Protein AF-A0A4P5VXH9-F1 (afdb_monomer)

Nearest PDB structures (foldseek):
  2iuc-assembly1_B  TM=8.860E-01  e=1.889E-32  Antarctic bacterium TAB5
  2w5v-assembly1_B  TM=8.798E-01  e=2.580E-32  Antarctic bacterium TAB5
  3a52-assembly1_B  TM=9.157E-01  e=1.791E-30  Shewanella sp. AP1
  2w5x-assembly1_B  TM=8.871E-01  e=1.479E-31  Antarctic bacterium TAB5
  2iuc-assembly1_A  TM=8.972E-01  e=1.163E-29  Antarctic bacterium TAB5

Radius of gyration: 30.47 Å; Cα contacts (8 Å, |Δi|>4): 1539; chains: 1; bounding box: 116×84×72 Å

Secondary structure (DSSP, 8-state):
---------------------------------PPPP---------------------------------------PPPEEEEEE-TT--HHHHHHHHHHHHSSSS-SSGGGSSEEEEEE--BTTBS--HHHHHHHHHHS----TT-BSB-TTS-B---HHHHHHHTT-EEEEEEEEETTSHHHHHTT--BS-TT-HHHHHHHHHHT--SEEEEE-HHHHTTTHHHH--EEE-SHHHHHH---SSS-EEEE-SSSSPPPTTS-PPTTPPPHHHHHHHHHHHHTT-TT-EEEEEE-THHHHHHTTT-HHHHHHHHHHHHHHHHHHHHHHTTS-EEEEEE-S-EES-EEEEE---TTSPPEEEE--SSEE-PPEEEEEESGGGGGGTT-EEETHHHHHHHHHHHTT-SSPPPP-PPP--SS-GGGG-S-SEE--S---S-SSS-EEEEEEEEE-SSEEEEEEEEE--TTTEEEEEEEESSTTS--SS-S------SSSHHHHHHHT--B----TT---SEEEEEETT----TT---TTSS----S------TTS-BTTEEE-TTT--EEES--HHHHTTTTTTS-EEEEEEEHHHH-TTSSPPTTEEEEEEEEEEETTS-EE-TTSPSPPPTTTS--TT-B----EEEEEE-TTS-BSS--EEE-

Structure (mmCIF, N/CA/C/O backbone):
data_AF-A0A4P5VXH9-F1
#
_entry.id   AF-A0A4P5VXH9-F1
#
loop_
_atom_site.group_PDB
_atom_site.id
_atom_site.type_symbol
_atom_site.label_atom_id
_atom_site.label_alt_id
_atom_site.label_comp_id
_atom_site.label_asym_id
_atom_site.label_entity_id
_atom_site.label_seq_id
_atom_site.pdbx_PDB_ins_code
_atom_site.Cartn_x
_atom_site.Cartn_y
_atom_site.Cartn_z
_atom_site.occupancy
_atom_site.B_iso_or_equiv
_atom_site.auth_seq_id
_atom_site.auth_comp_id
_atom_site.auth_asym_id
_atom_site.auth_atom_id
_atom_site.pdbx_PDB_model_num
ATOM 1 N N . MET A 1 1 ? 53.556 32.854 -6.401 1.00 31.25 1 MET A N 1
ATOM 2 C CA . MET A 1 1 ? 54.899 32.645 -5.815 1.00 31.25 1 MET A CA 1
ATOM 3 C C . MET A 1 1 ? 55.261 31.174 -5.984 1.00 31.25 1 MET A C 1
ATOM 5 O O . MET A 1 1 ? 54.391 30.339 -5.808 1.00 31.25 1 MET A O 1
ATOM 9 N N . ARG A 1 2 ? 56.508 30.899 -6.392 1.00 28.38 2 ARG A N 1
ATOM 10 C CA . ARG A 1 2 ? 57.222 29.595 -6.383 1.00 28.38 2 ARG A CA 1
ATOM 11 C C . ARG A 1 2 ? 57.157 28.950 -4.977 1.00 28.38 2 ARG A C 1
ATOM 13 O O . ARG A 1 2 ? 57.027 29.717 -4.035 1.00 28.38 2 ARG A O 1
ATOM 20 N N . ALA A 1 3 ? 57.356 27.666 -4.677 1.00 29.11 3 ALA A N 1
ATOM 21 C CA . ALA A 1 3 ? 57.585 26.389 -5.356 1.00 29.11 3 ALA A CA 1
ATOM 22 C C . ALA A 1 3 ? 57.578 25.293 -4.249 1.00 29.11 3 ALA A C 1
ATOM 24 O O . ALA A 1 3 ? 57.855 25.605 -3.094 1.00 29.11 3 ALA A O 1
ATOM 25 N N . SER A 1 4 ? 57.278 24.054 -4.647 1.00 32.28 4 SER A N 1
ATOM 26 C CA . SER A 1 4 ? 57.704 22.725 -4.149 1.00 32.28 4 SER A CA 1
ATOM 27 C C . SER A 1 4 ? 58.188 22.500 -2.700 1.00 32.28 4 SER A C 1
ATOM 29 O O . SER A 1 4 ? 59.181 23.090 -2.281 1.00 32.28 4 SER A O 1
ATOM 31 N N . LEU A 1 5 ? 57.675 21.435 -2.056 1.00 25.02 5 LEU A N 1
ATOM 32 C CA . LEU A 1 5 ? 58.518 20.459 -1.343 1.00 25.02 5 LEU A CA 1
ATOM 33 C C . LEU A 1 5 ? 57.871 19.058 -1.288 1.00 25.02 5 LEU A C 1
ATOM 35 O O . LEU A 1 5 ? 56.709 18.906 -0.932 1.00 25.02 5 LEU A O 1
ATOM 39 N N . LEU A 1 6 ? 58.680 18.061 -1.642 1.00 27.09 6 LEU A N 1
ATOM 40 C CA . LEU A 1 6 ? 58.461 16.613 -1.647 1.00 27.09 6 LEU A CA 1
ATOM 41 C C . LEU A 1 6 ? 59.383 16.009 -0.576 1.00 27.09 6 LEU A C 1
ATOM 43 O O . LEU A 1 6 ? 60.556 16.370 -0.613 1.00 27.09 6 LEU A O 1
ATOM 47 N N . VAL A 1 7 ? 58.932 15.078 0.279 1.00 23.77 7 VAL A N 1
ATOM 48 C CA . VAL A 1 7 ? 59.776 13.997 0.850 1.00 23.77 7 VAL A CA 1
ATOM 49 C C . VAL A 1 7 ? 58.909 12.779 1.215 1.00 23.77 7 VAL A C 1
ATOM 51 O O . VAL A 1 7 ? 57.902 12.905 1.903 1.00 23.77 7 VAL A O 1
ATOM 54 N N . LEU A 1 8 ? 59.372 11.610 0.767 1.00 27.36 8 LEU A N 1
ATOM 55 C CA . LEU A 1 8 ? 58.943 10.238 1.063 1.00 27.36 8 LEU A CA 1
ATOM 56 C C . LEU A 1 8 ? 60.069 9.532 1.861 1.00 27.36 8 LEU A C 1
ATOM 58 O O . LEU A 1 8 ? 61.205 9.993 1.748 1.00 27.36 8 LEU A O 1
ATOM 62 N N . VAL A 1 9 ? 59.764 8.427 2.578 1.00 27.95 9 VAL A N 1
ATOM 63 C CA . VAL A 1 9 ? 60.622 7.286 3.065 1.00 27.95 9 VAL A CA 1
ATOM 64 C C . VAL A 1 9 ? 60.181 6.860 4.488 1.00 27.95 9 VAL A C 1
ATOM 66 O O . VAL A 1 9 ? 59.935 7.740 5.302 1.00 27.95 9 VAL A O 1
ATOM 69 N N . ALA A 1 10 ? 60.201 5.608 4.977 1.00 27.72 10 ALA A N 1
ATOM 70 C CA . ALA A 1 10 ? 59.948 4.223 4.529 1.00 27.72 10 ALA A CA 1
ATOM 71 C C . ALA A 1 10 ? 60.143 3.300 5.777 1.00 27.72 10 ALA A C 1
ATOM 73 O O . ALA A 1 10 ? 61.037 3.568 6.572 1.00 27.72 10 ALA A O 1
ATOM 74 N N . LEU A 1 11 ? 59.333 2.232 5.895 1.00 30.78 11 LEU A N 1
ATOM 75 C CA . LEU A 1 11 ? 59.548 0.867 6.461 1.00 30.78 11 LEU A CA 1
ATOM 76 C C . LEU A 1 11 ? 60.361 0.570 7.758 1.00 30.78 11 LEU A C 1
ATOM 78 O O . LEU A 1 11 ? 61.512 0.966 7.913 1.00 30.78 11 LEU A O 1
ATOM 82 N N . GLY A 1 12 ? 59.815 -0.352 8.577 1.00 24.62 12 GLY A N 1
ATOM 83 C CA . GLY A 1 12 ? 60.525 -1.159 9.594 1.00 24.62 12 GLY A CA 1
ATOM 84 C C . GLY A 1 12 ? 59.649 -2.278 10.213 1.00 24.62 12 GLY A C 1
ATOM 85 O O . GLY A 1 12 ? 58.492 -2.033 10.525 1.00 24.62 12 GLY A O 1
ATOM 86 N N . CYS A 1 13 ? 60.192 -3.496 10.356 1.00 27.58 13 CYS A N 1
ATOM 87 C CA . CYS A 1 13 ? 59.508 -4.806 10.427 1.00 27.58 13 CYS A CA 1
ATOM 88 C C . CYS A 1 13 ? 59.119 -5.383 11.820 1.00 27.58 13 CYS A C 1
ATOM 90 O O . CYS A 1 13 ? 59.760 -5.084 12.821 1.00 27.58 13 CYS A O 1
ATOM 92 N N . SER A 1 14 ? 58.176 -6.350 11.773 1.00 31.16 14 SER A N 1
ATOM 93 C CA . SER A 1 14 ? 58.086 -7.684 12.441 1.00 31.16 14 SER A CA 1
ATOM 94 C C . SER A 1 14 ? 58.191 -7.870 13.968 1.00 31.16 14 SER A C 1
ATOM 96 O O . SER A 1 14 ? 59.230 -7.559 14.533 1.00 31.16 14 SER A O 1
ATOM 98 N N . THR A 1 15 ? 57.233 -8.621 14.550 1.00 30.05 15 THR A N 1
ATOM 99 C CA . THR A 1 15 ? 57.468 -9.881 15.315 1.00 30.05 15 THR A CA 1
ATOM 100 C C . THR A 1 15 ? 56.184 -10.720 15.475 1.00 30.05 15 THR A C 1
ATOM 102 O O . THR A 1 15 ? 55.102 -10.176 15.667 1.00 30.05 15 THR A O 1
ATOM 105 N N . GLU A 1 16 ? 56.355 -12.045 15.411 1.00 31.19 16 GLU A N 1
ATOM 106 C CA . GLU A 1 16 ? 55.390 -13.153 15.559 1.00 31.19 16 GLU A CA 1
ATOM 107 C C . GLU A 1 16 ? 54.702 -13.242 16.937 1.00 31.19 16 GLU A C 1
ATOM 109 O O . GLU A 1 16 ? 55.371 -12.997 17.938 1.00 31.19 16 GLU A O 1
ATOM 114 N N . VAL A 1 17 ? 53.469 -13.787 17.011 1.00 28.31 17 VAL A N 1
ATOM 115 C CA . VAL A 1 17 ? 52.989 -14.585 18.170 1.00 28.31 17 VAL A CA 1
ATOM 116 C C . VAL A 1 17 ? 51.984 -15.692 17.760 1.00 28.31 17 VAL A C 1
ATOM 118 O O . VAL A 1 17 ? 50.833 -15.427 17.445 1.00 28.31 17 VAL A O 1
ATOM 121 N N . ARG A 1 18 ? 52.476 -16.939 17.829 1.00 26.78 18 ARG A N 1
ATOM 122 C CA . ARG A 1 18 ? 51.899 -18.226 18.307 1.00 26.78 18 ARG A CA 1
ATOM 123 C C . ARG A 1 18 ? 50.426 -18.626 18.083 1.00 26.78 18 ARG A C 1
ATOM 125 O O . ARG A 1 18 ? 49.517 -18.173 18.766 1.00 26.78 18 ARG A O 1
ATOM 132 N N . VAL A 1 19 ? 50.308 -19.741 17.358 1.00 36.81 19 VAL A N 1
ATOM 133 C CA . VAL A 1 19 ? 49.314 -20.822 17.511 1.00 36.81 19 VAL A CA 1
ATOM 134 C C . VAL A 1 19 ? 49.540 -21.605 18.819 1.00 36.81 19 VAL A C 1
ATOM 136 O O . VAL A 1 19 ? 50.696 -21.875 19.166 1.00 36.81 19 VAL A O 1
ATOM 139 N N . PRO A 1 20 ? 48.473 -22.090 19.479 1.00 30.69 20 PRO A N 1
ATOM 140 C CA . PRO A 1 20 ? 48.550 -23.320 20.260 1.00 30.69 20 PRO A CA 1
ATOM 141 C C . PRO A 1 20 ? 47.505 -24.369 19.831 1.00 30.69 20 PRO A C 1
ATOM 143 O O . PRO A 1 20 ? 46.310 -24.181 19.999 1.00 30.69 20 PRO A O 1
ATOM 146 N N . GLY A 1 21 ? 48.010 -25.512 19.356 1.00 27.36 21 GLY A N 1
ATOM 147 C CA . GLY A 1 21 ? 47.938 -26.758 20.129 1.00 27.36 21 GLY A CA 1
ATOM 148 C C . GLY A 1 21 ? 46.639 -27.566 20.117 1.00 27.36 21 GLY A C 1
ATOM 149 O O . GLY A 1 21 ? 45.751 -27.346 20.927 1.00 27.36 21 GLY A O 1
ATOM 150 N N . VAL A 1 22 ? 46.655 -28.607 19.285 1.00 31.39 22 VAL A N 1
ATOM 151 C CA . VAL A 1 22 ? 45.778 -29.787 19.269 1.00 31.39 22 VAL A CA 1
ATOM 152 C C . VAL A 1 22 ? 46.022 -30.704 20.484 1.00 31.39 22 VAL A C 1
ATOM 154 O O . VAL A 1 22 ? 47.169 -30.897 20.892 1.00 31.39 22 VAL A O 1
ATOM 157 N N . GLY A 1 23 ? 44.951 -31.339 20.972 1.00 26.02 23 GLY A N 1
ATOM 158 C CA . GLY A 1 23 ? 44.921 -32.482 21.904 1.00 26.02 23 GLY A CA 1
ATOM 159 C C . GLY A 1 23 ? 43.796 -32.286 22.930 1.00 26.02 23 GLY A C 1
ATOM 160 O O . GLY A 1 23 ? 43.750 -31.240 23.557 1.00 26.02 23 GLY A O 1
ATOM 161 N N . SER A 1 24 ? 42.841 -33.180 23.171 1.00 30.52 24 SER A N 1
ATOM 162 C CA . SER A 1 24 ? 42.755 -34.629 22.974 1.00 30.52 24 SER A CA 1
ATOM 163 C C . SER A 1 24 ? 41.303 -35.069 23.234 1.00 30.52 24 SER A C 1
ATOM 165 O O . SER A 1 24 ? 40.725 -34.643 24.232 1.00 30.52 24 SER A O 1
ATOM 167 N N . ASP A 1 25 ? 40.764 -35.948 22.392 1.00 34.53 25 ASP A N 1
ATOM 168 C CA . ASP A 1 25 ? 39.605 -36.813 22.685 1.00 34.53 25 ASP A CA 1
ATOM 169 C C . ASP A 1 25 ? 40.002 -37.830 23.785 1.00 34.53 25 ASP A C 1
ATOM 171 O O . ASP A 1 25 ? 41.174 -38.240 23.803 1.00 34.53 25 ASP A O 1
ATOM 175 N N . PRO A 1 26 ? 39.136 -38.185 24.761 1.00 36.66 26 PRO A N 1
ATOM 176 C CA . PRO A 1 26 ? 38.136 -39.244 24.536 1.00 36.66 26 PRO A CA 1
ATOM 177 C C . PRO A 1 26 ? 36.823 -39.058 25.333 1.00 36.66 26 PRO A C 1
ATOM 179 O O . PRO A 1 26 ? 36.890 -38.896 26.546 1.00 36.66 26 PRO A O 1
ATOM 182 N N . TYR A 1 27 ? 35.641 -39.210 24.726 1.00 29.62 27 TYR A N 1
ATOM 183 C CA . TYR A 1 27 ? 34.555 -40.020 25.322 1.00 29.62 27 TYR A CA 1
ATOM 184 C C . TYR A 1 27 ? 33.476 -40.408 24.300 1.00 29.62 27 TYR A C 1
ATOM 186 O O . TYR A 1 27 ? 32.664 -39.610 23.845 1.00 29.62 27 TYR A O 1
ATOM 194 N N . ASP A 1 28 ? 33.505 -41.705 24.024 1.00 32.09 28 ASP A N 1
ATOM 195 C CA . ASP A 1 28 ? 32.523 -42.577 23.397 1.00 32.09 28 ASP A CA 1
ATOM 196 C C . ASP A 1 28 ? 31.243 -42.724 24.249 1.00 32.09 28 ASP A C 1
ATOM 198 O O . ASP A 1 28 ? 31.311 -43.000 25.450 1.00 32.09 28 ASP A O 1
ATOM 202 N N . SER A 1 29 ? 30.085 -42.503 23.620 1.00 33.06 29 SER A N 1
ATOM 203 C CA . SER A 1 29 ? 28.822 -43.270 23.717 1.00 33.06 29 SER A CA 1
ATOM 204 C C . SER A 1 29 ? 27.736 -42.435 23.010 1.00 33.06 29 SER A C 1
ATOM 206 O O . SER A 1 29 ? 27.478 -41.305 23.395 1.00 33.06 29 SER A O 1
ATOM 208 N N . GLY A 1 30 ? 27.100 -42.824 21.907 1.00 27.81 30 GLY A N 1
ATOM 209 C CA . GLY A 1 30 ? 26.729 -44.157 21.463 1.00 27.81 30 GLY A CA 1
ATOM 210 C C . GLY A 1 30 ? 25.276 -44.421 21.851 1.00 27.81 30 GLY A C 1
ATOM 211 O O . GLY A 1 30 ? 25.058 -45.078 22.857 1.00 27.81 30 GLY A O 1
ATOM 212 N N . THR A 1 31 ? 24.314 -43.928 21.061 1.00 30.67 31 THR A N 1
ATOM 213 C CA . THR A 1 31 ? 23.042 -44.623 20.782 1.00 30.67 31 THR A CA 1
ATOM 214 C C . THR A 1 31 ? 22.366 -44.036 19.546 1.00 30.67 31 THR A C 1
ATOM 216 O O . THR A 1 31 ? 22.068 -42.847 19.478 1.00 30.67 31 THR A O 1
ATOM 219 N N . GLU A 1 32 ? 22.150 -44.932 18.591 1.00 31.59 32 GLU A N 1
ATOM 220 C CA . GLU A 1 32 ? 21.429 -44.801 17.332 1.00 31.59 32 GLU A CA 1
ATOM 221 C C . GLU A 1 32 ? 19.923 -44.583 17.566 1.00 31.59 32 GLU A C 1
ATOM 223 O O . GLU A 1 32 ? 19.335 -45.202 18.454 1.00 31.59 32 GLU A O 1
ATOM 228 N N . TRP A 1 33 ? 19.279 -43.775 16.720 1.00 28.06 33 TRP A N 1
ATOM 229 C CA . TRP A 1 33 ? 17.830 -43.830 16.521 1.00 28.06 33 TRP A CA 1
ATOM 230 C C . TRP A 1 33 ? 17.521 -43.766 15.022 1.00 28.06 33 TRP A C 1
ATOM 232 O O . TRP A 1 33 ? 17.810 -42.776 14.354 1.00 28.06 33 TRP A O 1
ATOM 242 N N . SER A 1 34 ? 16.968 -44.859 14.498 1.00 33.31 34 SER A N 1
ATOM 243 C CA . SER A 1 34 ? 16.455 -44.999 13.130 1.00 33.31 34 SER A CA 1
ATOM 244 C C . SER A 1 34 ? 14.981 -44.563 13.054 1.00 33.31 34 SER A C 1
ATOM 246 O O . SER A 1 34 ? 14.260 -44.738 14.038 1.00 33.31 34 SER A O 1
ATOM 248 N N . PRO A 1 35 ? 14.488 -44.055 11.909 1.00 38.81 35 PRO A N 1
ATOM 249 C CA . PRO A 1 35 ? 13.068 -43.765 11.723 1.00 38.81 35 PRO A CA 1
ATOM 250 C C . PRO A 1 35 ? 12.294 -45.044 11.345 1.00 38.81 35 PRO A C 1
ATOM 252 O O . PRO A 1 35 ? 12.876 -45.938 10.722 1.00 38.81 35 PRO A O 1
ATOM 255 N N . PRO A 1 36 ? 10.994 -45.165 11.671 1.00 38.72 36 PRO A N 1
ATOM 256 C CA . PRO A 1 36 ? 10.173 -46.226 11.116 1.00 38.72 36 PRO A CA 1
ATOM 257 C C . PRO A 1 36 ? 9.536 -45.785 9.792 1.00 38.72 36 PRO A C 1
ATOM 259 O O . PRO A 1 36 ? 8.791 -44.811 9.734 1.00 38.72 36 PRO A O 1
ATOM 262 N N . GLU A 1 37 ? 9.802 -46.562 8.745 1.00 34.88 37 GLU A N 1
ATOM 263 C CA . GLU A 1 37 ? 8.871 -46.768 7.635 1.00 34.88 37 GLU A CA 1
ATOM 264 C C . GLU A 1 37 ? 7.828 -47.848 7.992 1.00 34.88 37 GLU A C 1
ATOM 266 O O . GLU A 1 37 ? 7.974 -48.584 8.972 1.00 34.88 37 GLU A O 1
ATOM 271 N N . THR A 1 38 ? 6.852 -47.996 7.088 1.00 35.12 38 THR A N 1
ATOM 272 C CA . THR A 1 38 ? 5.717 -48.939 6.993 1.00 35.12 38 THR A CA 1
ATOM 273 C C . THR A 1 38 ? 4.394 -48.361 7.512 1.00 35.12 38 THR A C 1
ATOM 275 O O . THR A 1 38 ? 4.323 -47.837 8.612 1.00 35.12 38 THR A O 1
ATOM 278 N N . GLY A 1 39 ? 3.286 -48.415 6.776 1.00 29.97 39 GLY A N 1
ATOM 279 C CA . GLY A 1 39 ? 3.038 -49.040 5.484 1.00 29.97 39 GLY A CA 1
ATOM 280 C C . GLY A 1 39 ? 1.571 -48.867 5.083 1.00 29.97 39 GLY A C 1
ATOM 281 O O . GLY A 1 39 ? 0.681 -48.798 5.927 1.00 29.97 39 GLY A O 1
ATOM 282 N N . ASP A 1 40 ? 1.386 -48.793 3.773 1.00 34.34 40 ASP A N 1
ATOM 283 C CA . ASP A 1 40 ? 0.158 -48.920 2.993 1.00 34.34 40 ASP A CA 1
ATOM 284 C C . ASP A 1 40 ? -0.635 -50.208 3.306 1.00 34.34 40 ASP A C 1
ATOM 286 O O . ASP A 1 40 ? -0.048 -51.290 3.354 1.00 34.34 40 ASP A O 1
ATOM 290 N N . THR A 1 41 ? -1.962 -50.084 3.445 1.00 35.50 41 THR A N 1
ATOM 291 C CA . THR A 1 41 ? -2.944 -51.037 2.892 1.00 35.50 41 THR A CA 1
ATOM 292 C C . THR A 1 41 ? -4.265 -50.312 2.610 1.00 35.50 41 THR A C 1
ATOM 294 O O . THR A 1 41 ? -4.937 -49.870 3.545 1.00 35.50 41 THR A O 1
ATOM 297 N N . GLY A 1 42 ? -4.645 -50.223 1.334 1.00 30.81 42 GLY A N 1
ATOM 298 C CA . GLY A 1 42 ? -5.953 -49.743 0.878 1.00 30.81 42 GLY A CA 1
ATOM 299 C C . GLY A 1 42 ? -7.144 -50.667 1.175 1.00 30.81 42 GLY A C 1
ATOM 300 O O . GLY A 1 42 ? -6.979 -51.770 1.690 1.00 30.81 42 GLY A O 1
ATOM 301 N N . ASP A 1 43 ? -8.356 -50.197 0.863 1.00 32.03 43 ASP A N 1
ATOM 302 C CA . ASP A 1 43 ? -9.220 -50.713 -0.221 1.00 32.03 43 ASP A CA 1
ATOM 303 C C . ASP A 1 43 ? -10.666 -50.165 -0.107 1.00 32.03 43 ASP A C 1
ATOM 305 O O . ASP A 1 43 ? -11.243 -50.100 0.975 1.00 32.03 43 ASP A O 1
ATOM 309 N N . SER A 1 44 ? -11.207 -49.800 -1.274 1.00 32.34 44 SER A N 1
ATOM 310 C CA . SER A 1 44 ? -12.603 -49.784 -1.754 1.00 32.34 44 SER A CA 1
ATOM 311 C C . SER A 1 44 ? -13.805 -49.527 -0.818 1.00 32.34 44 SER A C 1
ATOM 313 O O . SER A 1 44 ? -14.063 -50.292 0.109 1.00 32.34 44 SER A O 1
ATOM 315 N N . ALA A 1 45 ? -14.705 -48.625 -1.237 1.00 31.94 45 ALA A N 1
ATOM 316 C CA . ALA A 1 45 ? -15.931 -48.967 -1.994 1.00 31.94 45 ALA A CA 1
ATOM 317 C C . ALA A 1 45 ? -17.069 -47.953 -1.747 1.00 31.94 45 ALA A C 1
ATOM 319 O O . ALA A 1 45 ? -17.521 -47.778 -0.618 1.00 31.94 45 ALA A O 1
ATOM 320 N N . GLU A 1 46 ? -17.597 -47.369 -2.827 1.00 38.53 46 GLU A N 1
ATOM 321 C CA . GLU A 1 46 ? -18.970 -46.844 -2.859 1.00 38.53 46 GLU A CA 1
ATOM 322 C C . GLU A 1 46 ? -20.007 -47.990 -2.847 1.00 38.53 46 GLU A C 1
ATOM 324 O O . GLU A 1 46 ? -19.654 -49.156 -3.069 1.00 38.53 46 GLU A O 1
ATOM 329 N N . PRO A 1 47 ? -21.304 -47.681 -2.658 1.00 48.69 47 PRO A N 1
ATOM 330 C CA . PRO A 1 47 ? -22.137 -47.490 -3.851 1.00 48.69 47 PRO A CA 1
ATOM 331 C C . PRO A 1 47 ? -23.210 -46.388 -3.752 1.00 48.69 47 PRO A C 1
ATOM 333 O O . PRO A 1 47 ? -23.678 -46.011 -2.679 1.00 48.69 47 PRO A O 1
ATOM 336 N N . ALA A 1 48 ? -23.616 -45.957 -4.946 1.00 33.91 48 ALA A N 1
ATOM 337 C CA . ALA A 1 48 ? -24.768 -45.133 -5.291 1.00 33.91 48 ALA A CA 1
ATOM 338 C C . ALA A 1 48 ? -26.134 -45.861 -5.165 1.00 33.91 48 ALA A C 1
ATOM 340 O O . ALA A 1 48 ? -26.194 -47.021 -4.753 1.00 33.91 48 ALA A O 1
ATOM 341 N N . ASP A 1 49 ? -27.171 -45.167 -5.671 1.00 34.25 49 ASP A N 1
ATOM 342 C CA . ASP A 1 49 ? -28.563 -45.565 -5.996 1.00 34.25 49 ASP A CA 1
ATOM 343 C C . ASP A 1 49 ? -29.600 -45.239 -4.890 1.00 34.25 49 ASP A C 1
ATOM 345 O O . ASP A 1 49 ? -29.368 -45.502 -3.718 1.00 34.25 49 ASP A O 1
ATOM 349 N N . THR A 1 50 ? -30.768 -44.619 -5.116 1.00 32.53 50 THR A N 1
ATOM 350 C CA . THR A 1 50 ? -31.640 -44.447 -6.297 1.00 32.53 50 THR A CA 1
ATOM 351 C C . THR A 1 50 ? -32.581 -43.241 -6.107 1.00 32.53 50 THR A C 1
ATOM 353 O O . THR A 1 50 ? -32.974 -42.920 -4.986 1.00 32.53 50 THR A O 1
ATOM 356 N N . ALA A 1 51 ? -33.024 -42.668 -7.227 1.00 34.81 51 ALA A N 1
ATOM 357 C CA . ALA A 1 51 ? -34.108 -41.694 -7.385 1.00 34.81 51 ALA A CA 1
ATOM 358 C C . ALA A 1 51 ? -35.510 -42.180 -6.943 1.00 34.81 51 ALA A C 1
ATOM 360 O O . ALA A 1 51 ? -35.775 -43.375 -7.031 1.00 34.81 51 ALA A O 1
ATOM 361 N N . ASP A 1 52 ? -36.432 -41.248 -6.627 1.00 31.91 52 ASP A N 1
ATOM 362 C CA . ASP A 1 52 ? -37.847 -41.349 -7.057 1.00 31.91 52 ASP A CA 1
ATOM 363 C C . ASP A 1 52 ? -38.624 -40.001 -7.026 1.00 31.91 52 ASP A C 1
ATOM 365 O O . ASP A 1 52 ? -38.842 -39.391 -5.984 1.00 31.91 52 ASP A O 1
ATOM 369 N N . THR A 1 53 ? -38.984 -39.558 -8.234 1.00 31.75 53 THR A N 1
ATOM 370 C CA . THR A 1 53 ? -40.228 -38.933 -8.746 1.00 31.75 53 THR A CA 1
ATOM 371 C C . THR A 1 53 ? -41.109 -37.939 -7.953 1.00 31.75 53 THR A C 1
ATOM 373 O O . THR A 1 53 ? -41.722 -38.274 -6.948 1.00 31.75 53 THR A O 1
ATOM 376 N N . SER A 1 54 ? -41.295 -36.767 -8.590 1.00 32.56 54 SER A N 1
ATOM 377 C CA . SER A 1 54 ? -42.547 -36.059 -8.984 1.00 32.56 54 SER A CA 1
ATOM 378 C C . SER A 1 54 ? -43.790 -36.031 -8.071 1.00 32.56 54 SER A C 1
ATOM 380 O O . SER A 1 54 ? -44.337 -37.078 -7.747 1.00 32.56 54 SER A O 1
ATOM 382 N N . ASP A 1 55 ? -44.409 -34.851 -7.896 1.00 33.75 55 ASP A N 1
ATOM 383 C CA . ASP A 1 55 ? -45.529 -34.353 -8.741 1.00 33.75 55 ASP A CA 1
ATOM 384 C C . ASP A 1 55 ? -46.396 -33.265 -8.042 1.00 33.75 55 ASP A C 1
ATOM 386 O O . ASP A 1 55 ? -46.719 -33.351 -6.862 1.00 33.75 55 ASP A O 1
ATOM 390 N N . SER A 1 56 ? -46.837 -32.292 -8.851 1.00 32.31 56 SER A N 1
ATOM 391 C CA . SER A 1 56 ? -48.060 -31.461 -8.780 1.00 32.31 56 SER A CA 1
ATOM 392 C C . SER A 1 56 ? -48.382 -30.541 -7.576 1.00 32.31 56 SER A C 1
ATOM 394 O O . SER A 1 56 ? -48.873 -30.972 -6.543 1.00 32.31 56 SER A O 1
ATOM 396 N N . GLY A 1 57 ? -48.281 -29.222 -7.800 1.00 30.80 57 GLY A N 1
ATOM 397 C CA . GLY A 1 57 ? -49.426 -28.373 -8.194 1.00 30.80 57 GLY A CA 1
ATOM 398 C C . GLY A 1 57 ? -50.484 -27.899 -7.166 1.00 30.80 57 GLY A C 1
ATOM 399 O O . GLY A 1 57 ? -51.266 -28.688 -6.650 1.00 30.80 57 GLY A O 1
ATOM 400 N N . SER A 1 58 ? -50.651 -26.563 -7.137 1.00 31.25 58 SER A N 1
ATOM 401 C CA . SER A 1 58 ? -51.871 -25.737 -6.915 1.00 31.25 58 SER A CA 1
ATOM 402 C C . SER A 1 58 ? -52.176 -25.105 -5.536 1.00 31.25 58 SER A C 1
ATOM 404 O O . SER A 1 58 ? -52.627 -25.756 -4.604 1.00 31.25 58 SER A O 1
ATOM 406 N N . ASP A 1 59 ? -51.931 -23.785 -5.481 1.00 38.69 59 ASP A N 1
ATOM 407 C CA . ASP A 1 59 ? -52.838 -22.658 -5.156 1.00 38.69 59 ASP A CA 1
ATOM 408 C C . ASP A 1 59 ? -54.020 -22.858 -4.180 1.00 38.69 59 ASP A C 1
ATOM 410 O O . ASP A 1 59 ? -54.991 -23.530 -4.523 1.00 38.69 59 ASP A O 1
ATOM 414 N N . SER A 1 60 ? -53.997 -22.140 -3.041 1.00 32.44 60 SER A N 1
ATOM 415 C CA . SER A 1 60 ? -55.082 -21.220 -2.627 1.00 32.44 60 SER A CA 1
ATOM 416 C C . SER A 1 60 ? -54.827 -20.547 -1.262 1.00 32.44 60 SER A C 1
ATOM 418 O O . SER A 1 60 ? -54.721 -21.240 -0.256 1.00 32.44 60 SER A O 1
ATOM 420 N N . GLY A 1 61 ? -54.871 -19.208 -1.235 1.00 30.00 61 GLY A N 1
ATOM 421 C CA . GLY A 1 61 ? -55.598 -18.394 -0.239 1.00 30.00 61 GLY A CA 1
ATOM 422 C C . GLY A 1 61 ? -55.111 -18.310 1.221 1.00 30.00 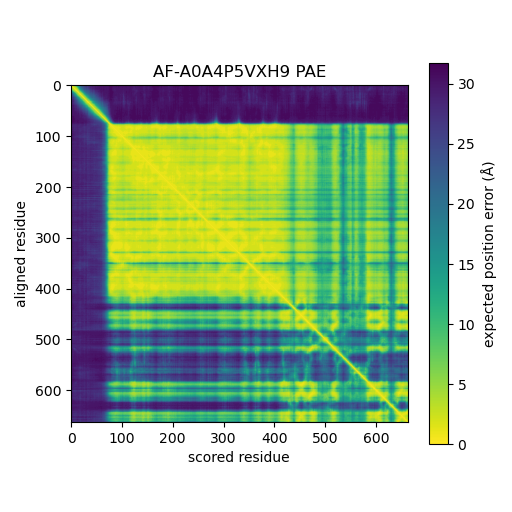61 GLY A C 1
ATOM 423 O O . GLY A 1 61 ? -55.322 -19.221 2.013 1.00 30.00 61 GLY A O 1
ATOM 424 N N . GLU A 1 62 ? -54.625 -17.125 1.601 1.00 35.47 62 GLU A N 1
ATOM 425 C CA . GLU A 1 62 ? -54.539 -16.612 2.984 1.00 35.47 62 GLU A CA 1
ATOM 426 C C . GLU A 1 62 ? -55.914 -16.563 3.707 1.00 35.47 62 GLU A C 1
ATOM 428 O O . GLU A 1 62 ? -56.949 -16.409 3.045 1.00 35.47 62 GLU A O 1
ATOM 433 N N . PRO A 1 63 ? -55.960 -16.665 5.058 1.00 43.34 63 PRO A N 1
ATOM 434 C CA . PRO A 1 63 ? -55.813 -15.468 5.903 1.00 43.34 63 PRO A CA 1
ATOM 435 C C . PRO A 1 63 ? -55.005 -15.653 7.204 1.00 43.34 63 PRO A C 1
ATOM 437 O O . PRO A 1 63 ? -54.894 -16.741 7.761 1.00 43.34 63 PRO A O 1
ATOM 440 N N . ALA A 1 64 ? -54.496 -14.519 7.687 1.00 41.56 64 ALA A N 1
ATOM 441 C CA . ALA A 1 64 ? -53.772 -14.315 8.938 1.00 41.56 64 ALA A CA 1
ATOM 442 C C . ALA A 1 64 ? -54.473 -14.863 10.199 1.00 41.56 64 ALA A C 1
ATOM 444 O O . ALA A 1 64 ? -55.661 -14.607 10.401 1.00 41.56 64 ALA A O 1
ATOM 445 N N . ASP A 1 65 ? -53.698 -15.489 11.093 1.00 33.28 65 ASP A N 1
ATOM 446 C CA . ASP A 1 65 ? -53.904 -15.425 12.545 1.00 33.28 65 ASP A CA 1
ATOM 447 C C . ASP A 1 65 ? -52.593 -15.698 13.311 1.00 33.28 65 ASP A C 1
ATOM 449 O O . ASP A 1 65 ? -51.635 -16.272 12.802 1.00 33.28 65 ASP A O 1
ATOM 453 N N . THR A 1 66 ? -52.578 -15.188 14.530 1.00 35.16 66 THR A N 1
ATOM 454 C CA . THR A 1 66 ? -51.485 -14.730 15.382 1.00 35.16 66 THR A CA 1
ATOM 455 C C . THR A 1 66 ? -50.589 -15.784 16.048 1.00 35.16 66 THR A C 1
ATOM 457 O O . THR A 1 66 ? -51.071 -16.825 16.478 1.00 35.16 66 THR A O 1
ATOM 460 N N . ALA A 1 67 ? -49.336 -15.365 16.280 1.00 40.44 67 ALA A N 1
ATOM 461 C CA . ALA A 1 67 ? -48.499 -15.562 17.476 1.00 40.44 67 ALA A CA 1
ATOM 462 C C . ALA A 1 67 ? -48.327 -16.974 18.071 1.00 40.44 67 ALA A C 1
ATOM 464 O O . ALA A 1 67 ? -49.189 -17.434 18.808 1.00 40.44 67 ALA A O 1
ATOM 465 N N . ASP A 1 68 ? -47.135 -17.548 17.880 1.00 39.00 68 ASP A N 1
ATOM 466 C CA . ASP A 1 68 ? -46.340 -18.355 18.835 1.00 39.00 68 ASP A CA 1
ATOM 467 C C . ASP A 1 68 ? -45.080 -18.804 18.066 1.00 39.00 68 ASP A C 1
ATOM 469 O O . ASP A 1 68 ? -45.183 -19.074 16.876 1.00 39.00 68 ASP A O 1
ATOM 473 N N . THR A 1 69 ? -43.847 -18.891 18.546 1.00 34.97 69 THR A N 1
ATOM 474 C CA . THR A 1 69 ? -43.209 -18.956 19.864 1.00 34.97 69 THR A CA 1
ATOM 475 C C . THR A 1 69 ? -41.777 -18.462 19.647 1.00 34.97 69 THR A C 1
ATOM 477 O O . THR A 1 69 ? -41.199 -18.762 18.604 1.00 34.97 69 THR A O 1
ATOM 480 N N . GLY A 1 70 ? -41.189 -17.767 20.620 1.00 43.47 70 GLY A N 1
ATOM 481 C CA . GLY A 1 70 ? -39.809 -17.294 20.549 1.00 43.47 70 GLY A CA 1
ATOM 482 C C . GLY A 1 70 ? -38.805 -18.365 20.118 1.00 43.47 70 GLY A C 1
ATOM 483 O O . GLY A 1 70 ? -38.628 -19.372 20.801 1.00 43.47 70 GLY A O 1
ATOM 484 N N . ASP A 1 71 ? -38.119 -18.076 19.021 1.00 37.34 71 ASP A N 1
ATOM 485 C CA . ASP A 1 71 ? -36.743 -18.484 18.818 1.00 37.34 71 ASP A CA 1
ATOM 486 C C . ASP A 1 71 ? -35.897 -17.239 19.093 1.00 37.34 71 ASP A C 1
ATOM 488 O O . ASP A 1 71 ? -35.783 -16.344 18.260 1.00 37.34 71 ASP A O 1
ATOM 492 N N . THR A 1 72 ? -35.378 -17.110 20.314 1.00 40.06 72 THR A N 1
ATOM 493 C CA . THR A 1 72 ? -34.251 -16.207 20.565 1.00 40.06 72 THR A CA 1
ATOM 494 C C . THR A 1 72 ? -32.997 -16.905 20.054 1.00 40.06 72 THR A C 1
ATOM 496 O O . THR A 1 72 ? -32.127 -17.282 20.841 1.00 40.06 72 THR A O 1
ATOM 499 N N . GLY A 1 73 ? -32.936 -17.130 18.743 1.00 42.47 73 GLY A N 1
ATOM 500 C CA . GLY A 1 73 ? -31.668 -17.309 18.067 1.00 42.47 73 GLY A CA 1
ATOM 501 C C . GLY A 1 73 ? -30.933 -15.989 18.230 1.00 42.47 73 GLY A C 1
ATOM 502 O O . GLY A 1 73 ? -31.453 -14.943 17.845 1.00 42.47 73 GLY A O 1
ATOM 503 N N . THR A 1 74 ? -29.777 -16.005 18.889 1.00 53.44 74 THR A N 1
ATOM 504 C CA . THR A 1 74 ? -28.804 -14.914 18.769 1.00 53.44 74 THR A CA 1
ATOM 505 C C . THR A 1 74 ? -28.684 -14.592 17.286 1.00 53.44 74 THR A C 1
ATOM 507 O O . THR A 1 74 ? -28.329 -15.485 16.515 1.00 53.44 74 THR A O 1
ATOM 510 N N . ALA A 1 75 ? -29.070 -13.377 16.887 1.00 59.06 75 ALA A N 1
ATOM 511 C CA . ALA A 1 75 ? -28.885 -12.925 15.517 1.00 59.06 75 ALA A CA 1
ATOM 512 C C . ALA A 1 75 ? -27.409 -13.143 15.171 1.00 59.06 75 ALA A C 1
ATOM 514 O O . ALA A 1 75 ? -26.532 -12.727 15.928 1.00 59.06 75 ALA A O 1
ATOM 515 N N . VAL A 1 76 ? -27.147 -13.900 14.108 1.00 77.62 76 VAL A N 1
ATOM 516 C CA . VAL A 1 76 ? -25.782 -14.095 13.626 1.00 77.62 76 VAL A CA 1
ATOM 517 C C . VAL A 1 76 ? -25.367 -12.754 13.035 1.00 77.62 76 VAL A C 1
ATOM 519 O O . VAL A 1 76 ? -25.977 -12.323 12.061 1.00 77.62 76 VAL A O 1
ATOM 522 N N . LEU A 1 77 ? -24.415 -12.076 13.675 1.00 88.44 77 LEU A N 1
ATOM 523 C CA . LEU A 1 77 ? -23.859 -10.821 13.173 1.00 88.44 77 LEU A CA 1
ATOM 524 C C . LEU A 1 77 ? -23.128 -11.087 11.847 1.00 88.44 77 LEU A C 1
ATOM 526 O O . LEU A 1 77 ? -22.432 -12.102 11.734 1.00 88.44 77 LEU A O 1
ATOM 530 N N . GLY A 1 78 ? -23.277 -10.191 10.867 1.00 93.12 78 GLY A N 1
ATOM 531 C CA . GLY A 1 78 ? -22.544 -10.220 9.592 1.00 93.12 78 GLY A CA 1
ATOM 532 C C . GLY A 1 78 ? -21.032 -10.074 9.791 1.00 93.12 78 GLY A C 1
ATOM 533 O O . GLY A 1 78 ? -20.616 -9.786 10.904 1.00 93.12 78 GLY A O 1
ATOM 534 N N . PRO A 1 79 ? -20.175 -10.312 8.791 1.00 96.31 79 PRO A N 1
ATOM 535 C CA . PRO A 1 79 ? -18.734 -10.513 8.988 1.00 96.31 79 PRO A CA 1
ATOM 536 C C . PRO A 1 79 ? -18.001 -9.298 9.587 1.00 96.31 79 PRO A C 1
ATOM 538 O O . PRO A 1 79 ? -18.360 -8.146 9.354 1.00 96.31 79 PRO A O 1
ATOM 541 N N . ALA A 1 80 ? -16.937 -9.565 10.345 1.00 98.19 80 ALA A N 1
ATOM 542 C CA . ALA A 1 80 ? -15.932 -8.572 10.712 1.00 98.19 80 ALA A CA 1
ATOM 543 C C . ALA A 1 80 ? -14.787 -8.643 9.693 1.00 98.19 80 ALA A C 1
ATOM 545 O O . ALA A 1 80 ? -14.107 -9.668 9.596 1.00 98.19 80 ALA A O 1
ATOM 546 N N . VAL A 1 81 ? -14.587 -7.574 8.926 1.00 98.75 81 VAL A N 1
ATOM 547 C CA . VAL A 1 81 ? -13.556 -7.482 7.886 1.00 98.75 81 VAL A CA 1
ATOM 548 C C . VAL A 1 81 ? -12.516 -6.459 8.327 1.00 98.75 81 VAL A C 1
ATOM 550 O O . VAL A 1 81 ? -12.824 -5.276 8.443 1.00 98.75 81 VAL A O 1
ATOM 553 N N . VAL A 1 82 ? -11.291 -6.902 8.610 1.00 98.88 82 VAL A N 1
ATOM 554 C CA . VAL A 1 82 ? -10.244 -6.039 9.178 1.00 98.88 82 VAL A CA 1
ATOM 555 C C . VAL A 1 82 ? -8.984 -6.073 8.322 1.00 98.88 82 VAL A C 1
ATOM 557 O O . VAL A 1 82 ? -8.418 -7.137 8.080 1.00 98.88 82 VAL A O 1
ATOM 560 N N . LEU A 1 83 ? -8.524 -4.904 7.891 1.00 98.94 83 LEU A N 1
ATOM 561 C CA . LEU A 1 83 ? -7.268 -4.732 7.173 1.00 98.94 83 LEU A CA 1
ATOM 562 C C . LEU A 1 83 ? -6.285 -3.956 8.050 1.00 98.94 83 LEU A C 1
ATOM 564 O O . LEU A 1 83 ? -6.540 -2.809 8.409 1.00 98.94 83 LEU A O 1
ATOM 568 N N . PHE A 1 84 ? -5.159 -4.582 8.370 1.00 98.94 84 PHE A N 1
ATOM 569 C CA . PHE A 1 84 ? -4.015 -3.944 9.004 1.00 98.94 84 PHE A CA 1
ATOM 570 C C . PHE A 1 84 ? -2.952 -3.628 7.950 1.00 98.94 84 PHE A C 1
ATOM 572 O O . PHE A 1 84 ? -2.536 -4.525 7.215 1.00 98.94 84 PHE A O 1
ATOM 579 N N . ILE A 1 85 ? -2.491 -2.379 7.912 1.00 98.94 85 ILE A N 1
ATOM 580 C CA . ILE A 1 85 ? -1.389 -1.924 7.058 1.00 98.94 85 ILE A CA 1
ATOM 581 C C . ILE A 1 85 ? -0.248 -1.427 7.949 1.00 98.94 85 ILE A C 1
ATOM 583 O O . ILE A 1 85 ? -0.417 -0.483 8.720 1.00 98.94 85 ILE A O 1
ATOM 587 N N . GLY A 1 86 ? 0.920 -2.057 7.863 1.00 98.81 86 GLY A N 1
ATOM 588 C CA . GLY A 1 86 ? 2.165 -1.467 8.346 1.00 98.81 86 GLY A CA 1
ATOM 589 C C . GLY A 1 86 ? 2.808 -0.670 7.224 1.00 98.81 86 GLY A C 1
ATOM 590 O O . GLY A 1 86 ? 3.412 -1.282 6.352 1.00 98.81 86 GLY A O 1
ATOM 591 N N . ASP A 1 87 ? 2.668 0.658 7.233 1.00 98.81 87 ASP A N 1
ATOM 592 C CA . ASP A 1 87 ? 3.240 1.523 6.188 1.00 98.81 87 ASP A CA 1
ATOM 593 C C . ASP A 1 87 ? 4.763 1.310 6.127 1.00 98.81 87 ASP A C 1
ATOM 595 O O . ASP A 1 87 ? 5.436 1.398 7.162 1.00 98.81 87 ASP A O 1
ATOM 599 N N . GLY A 1 88 ? 5.307 0.944 4.966 1.00 97.44 88 GLY A N 1
ATOM 600 C CA . GLY A 1 88 ? 6.740 0.666 4.796 1.00 97.44 88 GLY A CA 1
ATOM 601 C C . GLY A 1 88 ? 7.251 -0.641 5.435 1.00 97.44 88 GLY A C 1
ATOM 602 O O . GLY A 1 88 ? 8.466 -0.821 5.567 1.00 97.44 88 GLY A O 1
ATOM 603 N N . MET A 1 89 ? 6.369 -1.545 5.885 1.00 98.06 89 MET A N 1
ATOM 604 C CA . MET A 1 89 ? 6.728 -2.745 6.657 1.00 98.06 89 MET A CA 1
ATOM 605 C C . MET A 1 89 ? 7.119 -3.951 5.778 1.00 98.06 89 MET A C 1
ATOM 607 O O . MET A 1 89 ? 6.285 -4.783 5.422 1.00 98.06 89 MET A O 1
ATOM 611 N N . GLY A 1 90 ? 8.418 -4.121 5.521 1.00 95.19 90 GLY A N 1
ATOM 612 C CA . GLY A 1 90 ? 8.965 -5.315 4.862 1.00 95.19 90 GLY A CA 1
ATOM 613 C C . GLY A 1 90 ? 9.101 -6.547 5.772 1.00 95.19 90 GLY A C 1
ATOM 614 O O . GLY A 1 90 ? 8.874 -6.505 6.985 1.00 95.19 90 GLY A O 1
ATOM 615 N N . PHE A 1 91 ? 9.545 -7.672 5.198 1.00 93.25 91 PHE A N 1
ATOM 616 C CA . PHE A 1 91 ? 9.798 -8.916 5.950 1.00 93.25 91 PHE A CA 1
ATOM 617 C C . PHE A 1 91 ? 10.834 -8.736 7.066 1.00 93.25 91 PHE A C 1
ATOM 619 O O . PHE A 1 91 ? 10.679 -9.271 8.167 1.00 93.25 91 PHE A O 1
ATOM 626 N N . GLU A 1 92 ? 11.888 -7.970 6.798 1.00 92.25 92 GLU A N 1
ATOM 627 C CA . GLU A 1 92 ? 12.972 -7.739 7.751 1.00 92.25 92 GLU A CA 1
ATOM 628 C C . GLU A 1 92 ? 12.566 -6.784 8.883 1.00 92.25 92 GLU A C 1
ATOM 630 O O . GLU A 1 92 ? 13.059 -6.928 10.005 1.00 92.25 92 GLU A O 1
ATOM 635 N N . HIS A 1 93 ? 11.593 -5.893 8.654 1.00 97.12 93 HIS A N 1
ATOM 636 C CA . HIS A 1 93 ? 10.956 -5.097 9.708 1.00 97.12 93 HIS A CA 1
ATOM 637 C C . HIS A 1 93 ? 10.224 -6.002 10.700 1.00 97.12 93 HIS A C 1
ATOM 639 O O . HIS A 1 93 ? 10.462 -5.899 11.906 1.00 97.12 93 HIS A O 1
ATOM 645 N N . VAL A 1 94 ? 9.408 -6.943 10.203 1.00 97.50 94 VAL A N 1
ATOM 646 C CA . VAL A 1 94 ? 8.694 -7.929 11.039 1.00 97.50 94 VAL A CA 1
ATOM 647 C C . VAL A 1 94 ? 9.684 -8.819 11.790 1.00 97.50 94 VAL A C 1
ATOM 649 O O . VAL A 1 94 ? 9.625 -8.942 13.016 1.00 97.50 94 VAL A O 1
ATOM 652 N N . ARG A 1 95 ? 10.663 -9.385 11.074 1.00 94.75 95 ARG A N 1
ATOM 653 C CA . ARG A 1 95 ? 11.702 -10.243 11.657 1.00 94.75 95 ARG A CA 1
ATOM 654 C C . ARG A 1 95 ? 12.496 -9.520 12.744 1.00 94.75 95 ARG A C 1
ATOM 656 O O . ARG A 1 95 ? 12.740 -10.094 13.809 1.00 94.75 95 ARG A O 1
ATOM 663 N N . GLY A 1 96 ? 12.908 -8.282 12.482 1.00 94.88 96 GLY A N 1
ATOM 664 C CA . GLY A 1 96 ? 13.645 -7.447 13.422 1.00 94.88 96 GLY A CA 1
ATOM 665 C C . GLY A 1 96 ? 12.817 -7.070 14.648 1.00 94.88 96 GLY A C 1
ATOM 666 O O . GLY A 1 96 ? 13.322 -7.194 15.765 1.00 94.88 96 GLY A O 1
ATOM 667 N N . GLY A 1 97 ? 11.539 -6.722 14.461 1.00 95.94 97 GLY A N 1
ATOM 668 C CA . GLY A 1 97 ? 10.583 -6.472 15.543 1.00 95.94 97 GLY A CA 1
ATOM 669 C C . GLY A 1 97 ? 10.419 -7.683 16.463 1.00 95.94 97 GLY A C 1
ATOM 670 O O . GLY A 1 97 ? 10.611 -7.576 17.677 1.00 95.94 97 GLY A O 1
ATOM 671 N N . GLY A 1 98 ? 10.183 -8.869 15.894 1.00 95.25 98 GLY A N 1
ATOM 672 C CA . GLY A 1 98 ? 10.091 -10.116 16.657 1.00 95.25 98 GLY A CA 1
ATOM 673 C C . GLY A 1 98 ? 11.376 -10.438 17.432 1.00 95.25 98 GLY A C 1
ATOM 674 O O . GLY A 1 98 ? 11.341 -10.708 18.639 1.00 95.25 98 GLY A O 1
ATOM 675 N N . MET A 1 99 ? 12.540 -10.310 16.780 1.00 94.69 99 MET A N 1
ATOM 676 C CA . MET A 1 99 ? 13.834 -10.489 17.447 1.00 94.69 99 MET A CA 1
ATOM 677 C C . MET A 1 99 ? 14.055 -9.480 18.573 1.00 94.69 99 MET A C 1
ATOM 679 O O . MET A 1 99 ? 14.556 -9.857 19.633 1.00 94.69 99 MET A O 1
ATOM 683 N N . TYR A 1 100 ? 13.679 -8.219 18.370 1.00 95.00 100 TYR A N 1
ATOM 684 C CA . TYR A 1 100 ? 13.784 -7.189 19.392 1.00 95.00 100 TYR A CA 1
ATOM 685 C C . TYR A 1 100 ? 12.904 -7.519 20.605 1.00 95.00 100 TYR A C 1
ATOM 687 O O . TYR A 1 100 ? 13.389 -7.479 21.736 1.00 95.00 100 TYR A O 1
ATOM 695 N N . ALA A 1 101 ? 11.657 -7.948 20.394 1.00 93.88 101 ALA A N 1
ATOM 696 C CA . ALA A 1 101 ? 10.742 -8.302 21.478 1.00 93.88 101 ALA A CA 1
ATOM 697 C C . ALA A 1 101 ? 11.163 -9.563 22.251 1.00 93.88 101 ALA A C 1
ATOM 699 O O . ALA A 1 101 ? 11.139 -9.581 23.485 1.00 93.88 101 ALA A O 1
ATOM 700 N N . SER A 1 102 ? 11.534 -10.634 21.543 1.00 93.06 102 SER A N 1
ATOM 701 C CA . SER A 1 102 ? 11.633 -11.981 22.125 1.00 93.06 102 SER A CA 1
ATOM 702 C C . SER A 1 102 ? 13.042 -12.585 22.112 1.00 93.06 102 SER A C 1
ATOM 704 O O . SER A 1 102 ? 13.308 -13.567 22.812 1.00 93.06 102 SER A O 1
ATOM 706 N N . GLY A 1 103 ? 13.970 -12.000 21.353 1.00 90.69 103 GLY A N 1
ATOM 707 C CA . GLY A 1 103 ? 15.277 -12.584 21.041 1.00 90.69 103 GLY A CA 1
ATOM 708 C C . GLY A 1 103 ? 15.235 -13.663 19.950 1.00 90.69 103 GLY A C 1
ATOM 709 O O . GLY A 1 103 ? 16.254 -14.313 19.707 1.00 90.69 103 GLY A O 1
ATOM 710 N N . ALA A 1 104 ? 14.085 -13.885 19.306 1.00 89.25 104 ALA A N 1
ATOM 711 C CA . ALA A 1 104 ? 13.903 -14.834 18.211 1.00 89.25 104 ALA A CA 1
ATOM 712 C C . ALA A 1 104 ? 13.011 -14.243 17.104 1.00 89.25 104 ALA A C 1
ATOM 714 O O . ALA A 1 104 ? 12.100 -13.476 17.383 1.00 89.25 104 ALA A O 1
ATOM 715 N N . ALA A 1 105 ? 13.275 -14.608 15.846 1.00 89.06 105 ALA A N 1
ATOM 716 C CA . ALA A 1 105 ? 12.353 -14.332 14.739 1.00 89.06 105 ALA A CA 1
ATOM 717 C C . ALA A 1 105 ? 11.094 -15.211 14.848 1.00 89.06 105 ALA A C 1
ATOM 719 O O . ALA A 1 105 ? 11.139 -16.240 15.531 1.00 89.06 105 ALA A O 1
ATOM 720 N N . GLY A 1 106 ? 10.017 -14.866 14.135 1.00 91.19 106 GLY A N 1
ATOM 721 C CA . GLY A 1 106 ? 8.800 -15.682 14.135 1.00 91.19 106 GLY A CA 1
ATOM 722 C C . GLY A 1 106 ? 7.988 -15.554 15.422 1.00 91.19 106 GLY A C 1
ATOM 723 O O . GLY A 1 106 ? 7.414 -16.546 15.873 1.00 91.19 106 GLY A O 1
ATOM 724 N N . SER A 1 107 ? 8.044 -14.400 16.091 1.00 94.12 107 SER A N 1
ATOM 725 C CA . SER A 1 107 ? 7.438 -14.201 17.413 1.00 94.12 107 SER A CA 1
ATOM 726 C C . SER A 1 107 ? 6.332 -13.153 17.449 1.00 94.12 107 SER A C 1
ATOM 728 O O . SER A 1 107 ? 5.768 -12.943 18.522 1.00 94.12 107 SER A O 1
ATOM 730 N N . CYS A 1 108 ? 6.053 -12.479 16.335 1.00 97.19 108 CYS A N 1
ATOM 731 C CA . CYS A 1 108 ? 4.956 -11.528 16.242 1.00 97.19 108 CYS A CA 1
ATOM 732 C C . CYS A 1 108 ? 3.613 -12.276 16.183 1.00 97.19 108 CYS A C 1
ATOM 734 O O . CYS A 1 108 ? 3.496 -13.364 15.620 1.00 97.19 108 CYS A O 1
ATOM 736 N N . SER A 1 109 ? 2.583 -11.689 16.775 1.00 98.12 109 SER A N 1
ATOM 737 C CA . SER A 1 109 ? 1.203 -12.172 16.762 1.00 98.12 109 SER A CA 1
ATOM 738 C C . SER A 1 109 ? 0.652 -12.292 15.341 1.00 98.12 109 SER A C 1
ATOM 740 O O . SER A 1 109 ? -0.044 -13.264 15.044 1.00 98.12 109 SER A O 1
ATOM 742 N N . MET A 1 110 ? 0.995 -11.364 14.442 1.00 98.06 110 MET A N 1
ATOM 743 C CA . MET A 1 110 ? 0.607 -11.441 13.027 1.00 98.06 110 MET A CA 1
ATOM 744 C C . MET A 1 110 ? 1.141 -12.702 12.328 1.00 98.06 110 MET A C 1
ATOM 746 O O . MET A 1 110 ? 0.426 -13.297 11.529 1.00 98.06 110 MET A O 1
ATOM 750 N N . GLU A 1 111 ? 2.328 -13.192 12.709 1.00 98.00 111 GLU A N 1
ATOM 751 C CA . GLU A 1 111 ? 2.936 -14.421 12.164 1.00 98.00 111 GLU A CA 1
ATOM 752 C C . GLU A 1 111 ? 2.245 -15.709 12.667 1.00 98.00 111 GLU A C 1
ATOM 754 O O . GLU A 1 111 ? 2.644 -16.815 12.307 1.00 98.00 111 GLU A O 1
ATOM 759 N N . THR A 1 112 ? 1.231 -15.595 13.537 1.00 97.81 112 THR A N 1
ATOM 760 C CA . THR A 1 112 ? 0.424 -16.738 14.008 1.00 97.81 112 THR A CA 1
ATOM 761 C C . THR A 1 112 ? -0.817 -16.998 13.155 1.00 97.81 112 THR A C 1
ATOM 763 O O . THR A 1 112 ? -1.526 -17.985 13.386 1.00 97.81 112 THR A O 1
ATOM 766 N N . LEU A 1 113 ? -1.098 -16.119 12.190 1.00 98.25 113 LEU A N 1
ATOM 767 C CA . LEU A 1 113 ? -2.196 -16.286 11.247 1.00 98.25 113 LEU A CA 1
ATOM 768 C C . LEU A 1 113 ? -1.967 -17.516 10.351 1.00 98.25 113 LEU A C 1
ATOM 770 O O . LEU A 1 113 ? -0.835 -17.920 10.122 1.00 98.25 113 LEU A O 1
ATOM 774 N N . PRO A 1 114 ? -3.029 -18.185 9.880 1.00 98.06 114 PRO A N 1
ATOM 775 C CA . PRO A 1 114 ? -2.883 -19.458 9.182 1.00 98.06 114 PRO A CA 1
ATOM 776 C C . PRO A 1 114 ? -2.340 -19.344 7.753 1.00 98.06 114 PRO A C 1
ATOM 778 O O . PRO A 1 114 ? -1.792 -20.331 7.273 1.00 98.06 114 PRO A O 1
ATOM 781 N N . PHE A 1 115 ? -2.520 -18.207 7.073 1.00 98.50 115 PHE A N 1
ATOM 782 C CA . PHE A 1 115 ? -2.157 -18.049 5.660 1.00 98.50 115 PHE A CA 1
ATOM 783 C C . PHE A 1 115 ? -1.092 -16.977 5.497 1.00 98.50 115 PHE A C 1
ATOM 785 O O . PHE A 1 115 ? -1.311 -15.833 5.901 1.00 98.50 115 PHE A O 1
ATOM 792 N N . HIS A 1 116 ? 0.050 -17.348 4.921 1.00 97.75 116 HIS A N 1
ATOM 793 C CA . HIS A 1 116 ? 1.202 -16.464 4.746 1.00 97.75 116 HIS A CA 1
ATOM 794 C C . HIS A 1 116 ? 1.584 -16.383 3.271 1.00 97.75 116 HIS A C 1
ATOM 796 O O . HIS A 1 116 ? 1.741 -17.419 2.636 1.00 97.75 116 HIS A O 1
ATOM 802 N N . GLY A 1 117 ? 1.825 -15.186 2.752 1.00 96.44 117 GLY A N 1
ATOM 803 C CA . GLY A 1 117 ? 2.231 -14.984 1.363 1.00 96.44 117 GLY A CA 1
ATOM 804 C C . GLY A 1 117 ? 3.111 -13.759 1.182 1.00 96.44 117 GLY A C 1
ATOM 805 O O . GLY A 1 117 ? 3.620 -13.183 2.149 1.00 96.44 117 GLY A O 1
ATOM 806 N N . ARG A 1 118 ? 3.271 -13.358 -0.077 1.00 94.38 118 ARG A N 1
ATOM 807 C CA . ARG A 1 118 ? 4.064 -12.195 -0.488 1.00 94.38 118 ARG A CA 1
ATOM 808 C C . ARG A 1 118 ? 3.270 -11.332 -1.463 1.00 94.38 118 ARG A C 1
ATOM 810 O O . ARG A 1 118 ? 2.564 -11.881 -2.314 1.00 94.38 118 ARG A O 1
ATOM 817 N N . LEU A 1 119 ? 3.387 -10.012 -1.355 1.00 94.50 119 LEU A N 1
ATOM 818 C CA . LEU A 1 119 ? 2.735 -9.073 -2.265 1.00 94.50 119 LEU A CA 1
ATOM 819 C C . LEU A 1 119 ? 3.743 -8.191 -2.999 1.00 94.50 119 LEU A C 1
ATOM 821 O O . LEU A 1 119 ? 4.601 -7.577 -2.371 1.00 94.50 119 LEU A O 1
ATOM 825 N N . ARG A 1 120 ? 3.549 -8.067 -4.314 1.00 90.75 120 ARG A N 1
ATOM 826 C CA . ARG A 1 120 ? 4.127 -7.013 -5.151 1.00 90.75 120 ARG A CA 1
ATOM 827 C C . ARG A 1 120 ? 3.267 -5.759 -5.070 1.00 90.75 120 ARG A C 1
ATOM 829 O O . ARG A 1 120 ? 2.033 -5.840 -5.148 1.00 90.75 120 ARG A O 1
ATOM 836 N N . THR A 1 121 ? 3.921 -4.608 -4.950 1.00 92.19 121 THR A N 1
ATOM 837 C CA . THR A 1 121 ? 3.253 -3.352 -4.579 1.00 92.19 121 THR A CA 1
ATOM 838 C C . THR A 1 121 ? 3.360 -2.237 -5.612 1.00 92.19 121 THR A C 1
ATOM 840 O O . THR A 1 121 ? 2.697 -1.211 -5.468 1.00 92.19 121 THR A O 1
ATOM 843 N N . ALA A 1 122 ? 4.115 -2.445 -6.692 1.00 85.38 122 ALA A N 1
ATOM 844 C CA . ALA A 1 122 ? 4.395 -1.423 -7.695 1.00 85.38 122 ALA A CA 1
ATOM 845 C C . ALA A 1 122 ? 3.141 -0.704 -8.221 1.00 85.38 122 ALA A C 1
ATOM 847 O O . ALA A 1 122 ? 2.079 -1.305 -8.426 1.00 85.38 122 ALA A O 1
ATOM 848 N N . SER A 1 123 ? 3.275 0.595 -8.465 1.00 88.12 123 SER A N 1
ATOM 849 C CA . SER A 1 123 ? 2.238 1.445 -9.045 1.00 88.12 123 SER A CA 1
ATOM 850 C C . SER A 1 123 ? 2.494 1.670 -10.538 1.00 88.12 123 SER A C 1
ATOM 852 O O . SER A 1 123 ? 3.474 1.186 -11.106 1.00 88.12 123 SER A O 1
ATOM 854 N N . LEU A 1 124 ? 1.643 2.457 -11.202 1.00 84.44 124 LEU A N 1
ATOM 855 C CA . LEU A 1 124 ? 1.927 2.901 -12.575 1.00 84.44 124 LEU A CA 1
ATOM 856 C C . LEU A 1 124 ? 3.152 3.830 -12.652 1.00 84.44 124 LEU A C 1
ATOM 858 O O . LEU A 1 124 ? 3.655 4.099 -13.741 1.00 84.44 124 LEU A O 1
ATOM 862 N N . SER A 1 125 ? 3.639 4.298 -11.501 1.00 77.50 125 SER A N 1
ATOM 863 C CA . SER A 1 125 ? 4.893 5.030 -11.345 1.00 77.50 125 SER A CA 1
ATOM 864 C C . SER A 1 125 ? 6.071 4.121 -10.968 1.00 77.50 125 SER A C 1
ATOM 866 O O . SER A 1 125 ? 7.089 4.646 -10.536 1.00 77.50 125 SER A O 1
ATOM 868 N N . GLY A 1 126 ? 5.970 2.794 -11.113 1.00 76.19 126 GLY A N 1
ATOM 869 C CA . GLY A 1 126 ? 7.024 1.857 -10.712 1.00 76.19 126 GLY A CA 1
ATOM 870 C C . GLY A 1 126 ? 7.038 1.679 -9.203 1.00 76.19 126 GLY A C 1
ATOM 871 O O . GLY A 1 126 ? 6.088 1.129 -8.650 1.00 76.19 126 GLY A O 1
ATOM 872 N N . THR A 1 127 ? 8.078 2.183 -8.531 1.00 78.94 127 THR A N 1
ATOM 873 C CA . THR A 1 127 ? 8.101 2.232 -7.064 1.00 78.94 127 THR A CA 1
ATOM 874 C C . THR A 1 127 ? 6.927 3.036 -6.532 1.00 78.94 127 THR A C 1
ATOM 876 O O . THR A 1 127 ? 6.800 4.241 -6.775 1.00 78.94 127 THR A O 1
ATOM 879 N N . THR A 1 128 ? 6.038 2.341 -5.824 1.00 88.12 128 THR A N 1
ATOM 880 C CA . THR A 1 128 ? 4.811 2.939 -5.309 1.00 88.12 128 THR A CA 1
ATOM 881 C C . THR A 1 128 ? 5.103 3.895 -4.158 1.00 88.12 128 THR A C 1
ATOM 883 O O . THR A 1 128 ? 6.026 3.704 -3.365 1.00 88.12 128 THR A O 1
ATOM 886 N N . ASP A 1 129 ? 4.270 4.919 -4.033 1.00 93.81 129 ASP A N 1
ATOM 887 C CA . ASP A 1 129 ? 4.085 5.617 -2.771 1.00 93.81 129 ASP A CA 1
ATOM 888 C C . ASP A 1 129 ? 2.883 5.037 -2.004 1.00 93.81 129 ASP A C 1
ATOM 890 O O . ASP A 1 129 ? 2.109 4.235 -2.543 1.00 93.81 129 ASP A O 1
ATOM 894 N N . SER A 1 130 ? 2.707 5.460 -0.752 1.00 98.50 130 SER A N 1
ATOM 895 C CA . SER A 1 130 ? 1.578 5.037 0.086 1.00 98.50 130 SER A CA 1
ATOM 896 C C . SER A 1 130 ? 0.211 5.384 -0.531 1.00 98.50 130 SER A C 1
ATOM 898 O O . SER A 1 130 ? -0.754 4.650 -0.344 1.00 98.50 130 SER A O 1
ATOM 900 N N . ALA A 1 131 ? 0.091 6.480 -1.300 1.00 98.62 131 ALA A N 1
ATOM 901 C CA . ALA A 1 131 ? -1.186 6.894 -1.897 1.00 98.62 131 ALA A CA 1
ATOM 902 C C . ALA A 1 131 ? -1.641 5.947 -3.013 1.00 98.62 131 ALA A C 1
ATOM 904 O O . ALA A 1 131 ? -2.779 5.465 -2.991 1.00 98.62 131 ALA A O 1
ATOM 905 N N . ALA A 1 132 ? -0.751 5.632 -3.956 1.00 97.81 132 ALA A N 1
ATOM 906 C CA . ALA A 1 132 ? -1.068 4.714 -5.041 1.00 97.81 132 ALA A CA 1
ATOM 907 C C . ALA A 1 132 ? -1.286 3.283 -4.537 1.00 97.81 132 ALA A C 1
ATOM 909 O O . ALA A 1 132 ? -2.183 2.590 -5.026 1.00 97.81 132 ALA A O 1
ATOM 910 N N . SER A 1 133 ? -0.516 2.853 -3.535 1.00 98.44 133 SER A N 1
ATOM 911 C CA . SER A 1 133 ? -0.672 1.524 -2.946 1.00 98.44 133 SER A CA 1
ATOM 912 C C . SER A 1 133 ? -1.972 1.384 -2.151 1.00 98.44 133 SER A C 1
ATOM 914 O O . SER A 1 133 ? -2.748 0.450 -2.383 1.00 98.44 133 SER A O 1
ATOM 916 N N . ALA A 1 134 ? -2.295 2.370 -1.306 1.00 98.75 134 ALA A N 1
ATOM 917 C CA . ALA A 1 134 ? -3.578 2.416 -0.615 1.00 98.75 134 ALA A CA 1
ATOM 918 C C . ALA A 1 134 ? -4.747 2.440 -1.603 1.00 98.75 134 ALA A C 1
ATOM 920 O O . ALA A 1 134 ? -5.698 1.686 -1.430 1.00 98.75 134 ALA A O 1
ATOM 921 N N . THR A 1 135 ? -4.656 3.223 -2.684 1.00 98.81 135 THR A N 1
ATOM 922 C CA . THR A 1 135 ? -5.667 3.230 -3.753 1.00 98.81 135 THR A CA 1
ATOM 923 C C . THR A 1 135 ? -5.822 1.854 -4.398 1.00 98.81 135 THR A C 1
ATOM 925 O O . THR A 1 135 ? -6.949 1.401 -4.593 1.00 98.81 135 THR A O 1
ATOM 928 N N . ALA A 1 136 ? -4.725 1.151 -4.680 1.00 98.69 136 ALA A N 1
ATOM 929 C CA . ALA A 1 136 ? -4.763 -0.185 -5.269 1.00 98.69 136 ALA A CA 1
ATOM 930 C C . ALA A 1 136 ? -5.469 -1.206 -4.361 1.00 98.69 136 ALA A C 1
ATOM 932 O O . ALA A 1 136 ? -6.339 -1.944 -4.826 1.00 98.69 136 ALA A O 1
ATOM 933 N N . MET A 1 137 ? -5.151 -1.215 -3.063 1.00 98.81 137 MET A N 1
ATOM 934 C CA . MET A 1 137 ? -5.819 -2.084 -2.085 1.00 98.81 137 MET A CA 1
ATOM 935 C C . MET A 1 137 ? -7.263 -1.656 -1.791 1.00 98.81 137 MET A C 1
ATOM 937 O O . MET A 1 137 ? -8.108 -2.499 -1.493 1.00 98.81 137 MET A O 1
ATOM 941 N N . ALA A 1 138 ? -7.568 -0.363 -1.883 1.00 98.75 138 ALA A N 1
ATOM 942 C CA . ALA A 1 138 ? -8.894 0.172 -1.613 1.00 98.75 138 ALA A CA 1
ATOM 943 C C . ALA A 1 138 ? -9.862 -0.013 -2.783 1.00 98.75 138 ALA A C 1
ATOM 945 O O . ALA A 1 138 ? -11.036 -0.262 -2.542 1.00 98.75 138 ALA A O 1
ATOM 946 N N . THR A 1 139 ? -9.398 0.091 -4.028 1.00 98.62 139 THR A N 1
ATOM 947 C CA . THR A 1 139 ? -10.270 0.205 -5.217 1.00 98.62 139 THR A CA 1
ATOM 948 C C . THR A 1 139 ? -10.095 -0.916 -6.239 1.00 98.62 139 THR A C 1
ATOM 950 O O . THR A 1 139 ? -10.854 -1.001 -7.200 1.00 98.62 139 THR A O 1
ATOM 953 N N . GLY A 1 140 ? -9.056 -1.744 -6.098 1.00 98.06 140 GLY A N 1
ATOM 954 C CA . GLY A 1 140 ? -8.745 -2.773 -7.088 1.00 98.06 140 GLY A CA 1
ATOM 955 C C . GLY A 1 140 ? -8.156 -2.222 -8.392 1.00 98.06 140 GLY A C 1
ATOM 956 O O . GLY A 1 140 ? -7.984 -2.982 -9.345 1.00 98.06 140 GLY A O 1
ATOM 957 N N . ALA A 1 141 ? -7.810 -0.930 -8.444 1.00 97.75 141 ALA A N 1
ATOM 958 C CA . ALA A 1 141 ? -7.205 -0.279 -9.600 1.00 97.75 141 ALA A CA 1
ATOM 959 C C . ALA A 1 141 ? -5.803 0.262 -9.281 1.00 97.75 141 ALA A C 1
ATOM 961 O O . ALA A 1 141 ? -5.592 0.959 -8.290 1.00 97.75 141 ALA A O 1
ATOM 962 N N . LYS A 1 142 ? -4.831 -0.020 -10.157 1.00 95.12 142 LYS A N 1
ATOM 963 C CA . LYS A 1 142 ? -3.507 0.621 -10.106 1.00 95.12 142 LYS A CA 1
ATOM 964 C C . LYS A 1 142 ? -3.613 2.069 -10.587 1.00 95.12 142 LYS A C 1
ATOM 966 O O . LYS A 1 142 ? -4.314 2.357 -11.559 1.00 95.12 142 LYS A O 1
ATOM 971 N N . THR A 1 143 ? -2.864 2.956 -9.940 1.00 95.06 143 THR A N 1
ATOM 972 C CA . THR A 1 143 ? -2.811 4.387 -10.259 1.00 95.06 143 THR A CA 1
ATOM 973 C C . THR A 1 143 ? -1.375 4.913 -10.202 1.00 95.06 143 THR A C 1
ATOM 975 O O . THR A 1 143 ? -0.445 4.141 -9.954 1.00 95.06 143 THR A O 1
ATOM 978 N N . TYR A 1 144 ? -1.182 6.196 -10.495 1.00 90.44 144 TYR A N 1
ATOM 979 C CA . TYR A 1 144 ? 0.104 6.878 -10.339 1.00 90.44 144 TYR A CA 1
ATOM 980 C C . TYR A 1 144 ? 0.291 7.353 -8.895 1.00 90.44 144 TYR A C 1
ATOM 982 O O . TYR A 1 144 ? -0.689 7.607 -8.198 1.00 90.44 144 TYR A O 1
ATOM 990 N N . ASN A 1 145 ? 1.543 7.504 -8.460 1.00 91.62 145 ASN A N 1
ATOM 991 C CA . ASN A 1 145 ? 1.860 8.078 -7.145 1.00 91.62 145 ASN A CA 1
ATOM 992 C C . ASN A 1 145 ? 1.162 9.436 -6.931 1.00 91.62 145 ASN A C 1
ATOM 994 O O . ASN A 1 145 ? 0.823 10.121 -7.897 1.00 91.62 145 ASN A O 1
ATOM 998 N N . ASP A 1 146 ? 0.956 9.802 -5.665 1.00 95.44 146 ASP A N 1
ATOM 999 C CA . ASP A 1 146 ? 0.163 10.946 -5.181 1.00 95.44 146 ASP A CA 1
ATOM 1000 C C . ASP A 1 146 ? -1.367 10.811 -5.296 1.00 95.44 146 ASP A C 1
ATOM 1002 O O . ASP A 1 146 ? -2.082 11.471 -4.536 1.00 95.44 146 ASP A O 1
ATOM 1006 N N . MET A 1 147 ? -1.882 9.944 -6.173 1.00 96.75 147 MET A N 1
ATOM 1007 C CA . MET A 1 147 ? -3.321 9.806 -6.424 1.00 96.75 147 MET A CA 1
ATOM 1008 C C . MET A 1 147 ? -4.018 8.983 -5.330 1.00 96.75 147 MET A C 1
ATOM 1010 O O . MET A 1 147 ? -3.587 7.883 -4.984 1.00 96.75 147 MET A O 1
ATOM 1014 N N . LEU A 1 148 ? -5.143 9.493 -4.823 1.00 98.56 148 LEU A N 1
ATOM 1015 C CA . LEU A 1 148 ? -5.967 8.868 -3.785 1.00 98.56 148 LEU A CA 1
ATOM 1016 C C . LEU A 1 148 ? -7.338 8.509 -4.358 1.00 98.56 148 LEU A C 1
ATOM 1018 O O . LEU A 1 148 ? -8.076 9.409 -4.752 1.00 98.56 148 LEU A O 1
ATOM 1022 N N . GLY A 1 149 ? -7.692 7.224 -4.410 1.00 98.00 149 GLY A N 1
ATOM 1023 C CA . GLY A 1 149 ? -9.016 6.762 -4.848 1.00 98.00 149 GLY A CA 1
ATOM 1024 C C . GLY A 1 149 ? -9.334 7.035 -6.326 1.00 98.00 149 GLY A C 1
ATOM 1025 O O . GLY A 1 149 ? -10.509 7.087 -6.701 1.00 98.00 149 GLY A O 1
ATOM 1026 N N . LEU A 1 150 ? -8.320 7.264 -7.163 1.00 98.25 150 LEU A N 1
ATOM 1027 C CA . LEU A 1 150 ? -8.469 7.558 -8.590 1.00 98.25 150 LEU A CA 1
ATOM 1028 C C . LEU A 1 150 ? -7.803 6.478 -9.443 1.00 98.25 150 LEU A C 1
ATOM 1030 O O . LEU A 1 150 ? -6.726 5.998 -9.095 1.00 98.25 150 LEU A O 1
ATOM 1034 N N . ASP A 1 151 ? -8.399 6.143 -10.585 1.00 95.88 151 ASP A N 1
ATOM 1035 C CA . ASP A 1 151 ? -7.761 5.300 -11.596 1.00 95.88 151 ASP A CA 1
ATOM 1036 C C . ASP A 1 151 ? -6.675 6.055 -12.385 1.00 95.88 151 ASP A C 1
ATOM 1038 O O . ASP A 1 151 ? -6.388 7.235 -12.166 1.00 95.88 151 ASP A O 1
ATOM 1042 N N . ARG A 1 152 ? -6.083 5.357 -13.358 1.00 91.19 152 ARG A N 1
ATOM 1043 C CA . ARG A 1 152 ? -5.074 5.897 -14.280 1.00 91.19 152 ARG A CA 1
ATOM 1044 C C . ARG A 1 152 ? -5.507 7.122 -15.085 1.00 91.19 152 ARG A C 1
ATOM 1046 O O . ARG A 1 152 ? -4.639 7.862 -15.540 1.00 91.19 152 ARG A O 1
ATOM 1053 N N . ASP A 1 153 ? -6.808 7.312 -15.286 1.00 91.06 153 ASP A N 1
ATOM 1054 C CA . ASP A 1 153 ? -7.377 8.427 -16.043 1.00 91.06 153 ASP A CA 1
ATOM 1055 C C . ASP A 1 153 ? -7.785 9.591 -15.117 1.00 91.06 153 ASP A C 1
ATOM 1057 O O . ASP A 1 153 ? -8.337 10.593 -15.584 1.00 91.06 153 ASP A O 1
ATOM 1061 N N . GLY A 1 154 ? -7.511 9.478 -13.811 1.00 93.94 154 GLY A N 1
ATOM 1062 C CA . GLY A 1 154 ? -7.904 10.455 -12.798 1.00 93.94 154 GLY A CA 1
ATOM 1063 C C . GLY A 1 154 ? -9.396 10.399 -12.461 1.00 93.94 154 GLY A C 1
ATOM 1064 O O . GLY A 1 154 ? -9.954 11.379 -11.964 1.00 93.94 154 GLY A O 1
ATOM 1065 N N . LEU A 1 155 ? -10.078 9.291 -12.763 1.00 97.81 155 LEU A N 1
ATOM 1066 C CA . LEU A 1 155 ? -11.491 9.105 -12.451 1.00 97.81 155 LEU A CA 1
ATOM 1067 C C . LEU A 1 155 ? -11.650 8.406 -11.102 1.00 97.81 155 LEU A C 1
ATOM 1069 O O . LEU A 1 155 ? -10.918 7.477 -10.780 1.00 97.81 155 LEU A O 1
ATOM 1073 N N . SER A 1 156 ? -12.638 8.837 -10.318 1.00 98.19 156 SER A N 1
ATOM 1074 C CA . SER A 1 156 ? -12.971 8.196 -9.044 1.00 98.19 156 SER A CA 1
ATOM 1075 C C . SER A 1 156 ? -13.380 6.739 -9.247 1.00 98.19 156 SER A C 1
ATOM 1077 O O . SER A 1 156 ? -14.260 6.451 -10.063 1.00 98.19 156 SER A O 1
ATOM 1079 N N . VAL A 1 157 ? -12.774 5.851 -8.463 1.00 98.12 157 VAL A N 1
ATOM 1080 C CA . VAL A 1 157 ? -13.116 4.427 -8.393 1.00 98.12 157 VAL A CA 1
ATOM 1081 C C . VAL A 1 157 ? -13.671 4.137 -7.012 1.00 98.12 157 VAL A C 1
ATOM 1083 O O . VAL A 1 157 ? -13.113 4.613 -6.028 1.00 98.12 157 VAL A O 1
ATOM 1086 N N . GLU A 1 158 ? -14.755 3.369 -6.951 1.00 98.00 158 GLU A N 1
ATOM 1087 C CA . GLU A 1 158 ? -15.376 2.974 -5.687 1.00 98.00 158 GLU A CA 1
ATOM 1088 C C . GLU A 1 158 ? -14.359 2.247 -4.791 1.00 98.00 158 GLU A C 1
ATOM 1090 O O . GLU A 1 158 ? -13.633 1.363 -5.248 1.00 98.00 158 GLU A O 1
ATOM 1095 N N . ASN A 1 159 ? -14.257 2.668 -3.531 1.00 98.00 159 ASN A N 1
ATOM 1096 C CA . ASN A 1 159 ? -13.315 2.100 -2.564 1.00 98.00 159 ASN A CA 1
ATOM 1097 C C . ASN A 1 159 ? -13.999 1.130 -1.581 1.00 98.00 159 ASN A C 1
ATOM 1099 O O . ASN A 1 159 ? -15.219 1.117 -1.434 1.00 98.00 159 ASN A O 1
ATOM 1103 N N . LEU A 1 160 ? -13.221 0.308 -0.866 1.00 98.50 160 LEU A N 1
ATOM 1104 C CA . LEU A 1 160 ? -13.746 -0.698 0.074 1.00 98.50 160 LEU A CA 1
ATOM 1105 C C . LEU A 1 160 ? -14.639 -0.110 1.181 1.00 98.50 160 LEU A C 1
ATOM 1107 O O . LEU A 1 160 ? -15.549 -0.793 1.649 1.00 98.50 160 LEU A O 1
ATOM 1111 N N . VAL A 1 161 ? -14.425 1.146 1.589 1.00 98.25 161 VAL A N 1
ATOM 1112 C CA . VAL A 1 161 ? -15.299 1.832 2.557 1.00 98.25 161 VAL A CA 1
ATOM 1113 C C . VAL A 1 161 ? -16.668 2.122 1.936 1.00 98.25 161 VAL A C 1
ATOM 1115 O O . VAL A 1 161 ? -17.697 1.965 2.596 1.00 98.25 161 VAL A O 1
ATOM 1118 N N . GLU A 1 162 ? -16.707 2.515 0.667 1.00 98.31 162 GLU A N 1
ATOM 1119 C CA . GLU A 1 162 ? -17.943 2.699 -0.094 1.00 98.31 162 GLU A CA 1
ATOM 1120 C C . GLU A 1 162 ? -18.652 1.366 -0.353 1.00 98.31 162 GLU A C 1
ATOM 1122 O O . GLU A 1 162 ? -19.850 1.275 -0.073 1.00 98.31 162 GLU A O 1
ATOM 1127 N N . HIS A 1 163 ? -17.920 0.315 -0.744 1.00 98.31 163 HIS A N 1
ATOM 1128 C CA . HIS A 1 163 ? -18.465 -1.041 -0.884 1.00 98.31 163 HIS A CA 1
ATOM 1129 C C . HIS A 1 163 ? -19.089 -1.546 0.428 1.00 98.31 163 HIS A C 1
ATOM 1131 O O . HIS A 1 163 ? -20.231 -2.009 0.435 1.00 98.31 163 HIS A O 1
ATOM 1137 N N . ALA A 1 164 ? -18.386 -1.407 1.558 1.00 98.50 164 ALA A N 1
ATOM 1138 C CA . ALA A 1 164 ? -18.886 -1.818 2.871 1.00 98.50 164 ALA A CA 1
ATOM 1139 C C . ALA A 1 164 ? -20.167 -1.063 3.258 1.00 98.50 164 ALA A C 1
ATOM 1141 O O . ALA A 1 164 ? -21.167 -1.673 3.641 1.00 98.50 164 ALA A O 1
ATOM 1142 N N . ARG A 1 165 ? -20.193 0.261 3.067 1.00 97.81 165 ARG A N 1
ATOM 1143 C CA . ARG A 1 165 ? -21.402 1.067 3.299 1.00 97.81 165 ARG A CA 1
ATOM 1144 C C . ARG A 1 165 ? -22.554 0.677 2.382 1.00 97.81 165 ARG A C 1
ATOM 1146 O O . ARG A 1 165 ? -23.703 0.666 2.823 1.00 97.81 165 ARG A O 1
ATOM 1153 N N . ALA A 1 166 ? -22.277 0.370 1.117 1.00 97.88 166 ALA A N 1
ATOM 1154 C CA . ALA A 1 166 ? -23.285 -0.092 0.168 1.00 97.88 166 ALA A CA 1
ATOM 1155 C C . ALA A 1 166 ? -23.876 -1.453 0.579 1.00 97.88 166 ALA A C 1
ATOM 1157 O O . ALA A 1 166 ? -25.071 -1.683 0.374 1.00 97.88 166 ALA A O 1
ATOM 1158 N N . ALA A 1 167 ? -23.074 -2.308 1.222 1.00 97.81 167 ALA A N 1
ATOM 1159 C CA . ALA A 1 167 ? -23.506 -3.557 1.851 1.00 97.81 167 ALA A CA 1
ATOM 1160 C C . ALA A 1 167 ? -24.242 -3.356 3.195 1.00 97.81 167 ALA A C 1
ATOM 1162 O O . ALA A 1 167 ? -24.780 -4.313 3.748 1.00 97.81 167 ALA A O 1
ATOM 1163 N N . GLY A 1 168 ? -24.325 -2.118 3.695 1.00 97.50 168 GLY A N 1
ATOM 1164 C CA . GLY A 1 168 ? -24.978 -1.775 4.959 1.00 97.50 168 GLY A CA 1
ATOM 1165 C C . GLY A 1 168 ? -24.089 -1.927 6.192 1.00 97.50 168 GLY A C 1
ATOM 1166 O O . GLY A 1 168 ? -24.588 -1.736 7.291 1.00 97.50 168 GLY A O 1
ATOM 1167 N N . MET A 1 169 ? -22.806 -2.238 6.010 1.00 98.31 169 MET A N 1
ATOM 1168 C CA . MET A 1 169 ? -21.842 -2.426 7.090 1.00 98.31 169 MET A CA 1
ATOM 1169 C C . MET A 1 169 ? -21.372 -1.082 7.658 1.00 98.31 169 MET A C 1
ATOM 1171 O O . MET A 1 169 ? -21.189 -0.108 6.917 1.00 98.31 169 MET A O 1
ATOM 1175 N N . SER A 1 170 ? -21.077 -1.057 8.955 1.00 98.44 170 SER A N 1
ATOM 1176 C CA . SER A 1 170 ? -20.360 0.050 9.591 1.00 98.44 170 SER A CA 1
ATOM 1177 C C . SER A 1 170 ? -18.900 0.095 9.133 1.00 98.44 170 SER A C 1
ATOM 1179 O O . SER A 1 170 ? -18.286 -0.933 8.836 1.00 98.44 170 SER A O 1
ATOM 1181 N N . VAL A 1 171 ? -18.311 1.291 9.100 1.00 98.62 171 VAL A N 1
ATOM 1182 C CA . VAL A 1 171 ? -16.936 1.494 8.620 1.00 98.62 171 VAL A CA 1
ATOM 1183 C C . VAL A 1 171 ? -16.068 2.268 9.607 1.00 98.62 171 VAL A C 1
ATOM 1185 O O . VAL A 1 171 ? -16.466 3.302 10.148 1.00 98.62 171 VAL A O 1
ATOM 1188 N N . GLY A 1 172 ? -14.843 1.787 9.813 1.00 98.62 172 GLY A N 1
ATOM 1189 C CA . GLY A 1 172 ? -13.851 2.409 10.683 1.00 98.62 172 GLY A CA 1
ATOM 1190 C C . GLY A 1 172 ? -12.496 2.593 10.010 1.00 98.62 172 GLY A C 1
ATOM 1191 O O . GLY A 1 172 ? -12.053 1.741 9.244 1.00 98.62 172 GLY A O 1
ATOM 1192 N N . VAL A 1 173 ? -11.815 3.687 10.345 1.00 98.81 173 VAL A N 1
ATOM 1193 C CA . VAL A 1 173 ? -10.429 3.952 9.940 1.00 98.81 173 VAL A CA 1
ATOM 1194 C C . VAL A 1 173 ? -9.630 4.401 11.158 1.00 98.81 173 VAL A C 1
ATOM 1196 O O . VAL A 1 173 ? -10.027 5.328 11.866 1.00 98.81 173 VAL A O 1
ATOM 1199 N N . VAL A 1 174 ? -8.503 3.744 11.411 1.00 98.94 174 VAL A N 1
ATOM 1200 C CA . VAL A 1 174 ? -7.598 4.019 12.529 1.00 98.94 174 VAL A CA 1
ATOM 1201 C C . VAL A 1 174 ? -6.178 4.135 11.998 1.00 98.94 174 VAL A C 1
ATOM 1203 O O . VAL A 1 174 ? -5.720 3.248 11.292 1.00 98.94 174 VAL A O 1
ATOM 1206 N N . THR A 1 175 ? -5.461 5.193 12.363 1.00 98.81 175 THR A N 1
ATOM 1207 C CA . THR A 1 175 ? -4.065 5.391 11.955 1.00 98.81 175 THR A CA 1
ATOM 1208 C C . THR A 1 175 ? -3.231 6.058 13.050 1.00 98.81 175 THR A C 1
ATOM 1210 O O . THR A 1 175 ? -3.754 6.795 13.891 1.00 98.81 175 THR A O 1
ATOM 1213 N N . THR A 1 176 ? -1.919 5.818 13.039 1.00 98.69 176 THR A N 1
ATOM 1214 C CA . THR A 1 176 ? -0.926 6.622 13.774 1.00 98.69 176 THR A CA 1
ATOM 1215 C C . THR A 1 176 ? -0.327 7.771 12.942 1.00 98.69 176 THR A C 1
ATOM 1217 O O . THR A 1 176 ? 0.494 8.545 13.449 1.00 98.69 176 THR A O 1
ATOM 1220 N N . ASP A 1 177 ? -0.749 7.949 11.689 1.00 98.00 177 ASP A N 1
ATOM 1221 C CA . ASP A 1 177 ? -0.447 9.133 10.885 1.00 98.00 177 ASP A CA 1
ATOM 1222 C C . ASP A 1 177 ? -1.392 10.302 11.222 1.00 98.00 177 ASP A C 1
ATOM 1224 O O . ASP A 1 177 ? -2.251 10.256 12.112 1.00 98.00 177 ASP A O 1
ATOM 1228 N N . LYS A 1 178 ? -1.244 11.397 10.479 1.00 97.31 178 LYS A N 1
ATOM 1229 C CA . LYS A 1 178 ? -2.334 12.333 10.236 1.00 97.31 178 LYS A CA 1
ATOM 1230 C C . LYS A 1 178 ? -3.547 11.574 9.705 1.00 97.31 178 LYS A C 1
ATOM 1232 O O . LYS A 1 178 ? -3.433 10.724 8.834 1.00 97.31 178 LYS A O 1
ATOM 1237 N N . THR A 1 179 ? -4.733 11.988 10.130 1.00 96.75 179 THR A N 1
ATOM 1238 C CA . THR A 1 179 ? -5.986 11.487 9.542 1.00 96.75 179 THR A CA 1
ATOM 1239 C C . THR A 1 179 ? -6.074 11.774 8.031 1.00 96.75 179 THR A C 1
ATOM 1241 O O . THR A 1 179 ? -6.676 11.017 7.283 1.00 96.75 179 THR A O 1
ATOM 1244 N N . THR A 1 180 ? -5.436 12.857 7.578 1.00 97.44 180 THR A N 1
ATOM 1245 C CA . THR A 1 180 ? -5.269 13.253 6.169 1.00 97.44 180 THR A CA 1
ATOM 1246 C C . THR A 1 180 ? -4.056 12.606 5.486 1.00 97.44 180 THR A C 1
ATOM 1248 O O . THR A 1 180 ? -3.680 13.016 4.392 1.00 97.44 180 THR A O 1
ATOM 1251 N N . GLY A 1 181 ? -3.418 11.625 6.135 1.00 97.44 181 GLY A N 1
ATOM 1252 C CA . GLY A 1 181 ? -2.337 10.815 5.578 1.00 97.44 181 GLY A CA 1
ATOM 1253 C C . GLY A 1 181 ? -2.773 10.037 4.341 1.00 97.44 181 GLY A C 1
ATOM 1254 O O . GLY A 1 181 ? -3.967 9.891 4.078 1.00 97.44 181 GLY A O 1
ATOM 1255 N N . ALA A 1 182 ? -1.823 9.530 3.564 1.00 98.06 182 ALA A N 1
ATOM 1256 C CA . ALA A 1 182 ? -2.142 8.907 2.281 1.00 98.06 182 ALA A CA 1
ATOM 1257 C C . ALA A 1 182 ? -2.927 7.605 2.426 1.00 98.06 182 ALA A C 1
ATOM 1259 O O . ALA A 1 182 ? -3.974 7.470 1.802 1.00 98.06 182 ALA A O 1
ATOM 1260 N N . THR A 1 183 ? -2.484 6.698 3.292 1.00 98.56 183 THR A N 1
ATOM 1261 C CA . THR A 1 183 ? -3.156 5.420 3.525 1.00 98.56 183 THR A CA 1
ATOM 1262 C C . THR A 1 183 ? -4.612 5.574 3.966 1.00 98.56 183 THR A C 1
ATOM 1264 O O . THR A 1 183 ? -5.480 5.038 3.278 1.00 98.56 183 THR A O 1
ATOM 1267 N N . PRO A 1 184 ? -4.965 6.344 5.020 1.00 98.12 184 PRO A N 1
ATOM 1268 C CA . PRO A 1 184 ? -6.368 6.503 5.394 1.00 98.12 184 PRO A CA 1
ATOM 1269 C C . PRO A 1 184 ? -7.162 7.227 4.301 1.00 98.12 184 PRO A C 1
ATOM 1271 O O . PRO A 1 184 ? -8.333 6.918 4.086 1.00 98.12 184 PRO A O 1
ATOM 1274 N N . SER A 1 185 ? -6.540 8.167 3.584 1.00 98.38 185 SER A N 1
ATOM 1275 C CA . SER A 1 185 ? -7.204 8.921 2.520 1.00 98.38 185 SER A CA 1
ATOM 1276 C C . SER A 1 185 ? -7.497 8.061 1.290 1.00 98.38 185 SER A C 1
ATOM 1278 O O . SER A 1 185 ? -8.587 8.171 0.736 1.00 98.38 185 SER A O 1
ATOM 1280 N N . GLY A 1 186 ? -6.595 7.159 0.892 1.00 98.06 186 GLY A N 1
ATOM 1281 C CA . GLY A 1 186 ? -6.775 6.284 -0.273 1.00 98.06 186 GLY A CA 1
ATOM 1282 C C . GLY A 1 186 ? -7.975 5.342 -0.143 1.00 98.06 186 GLY A C 1
ATOM 1283 O O . GLY A 1 186 ? -8.554 4.938 -1.147 1.00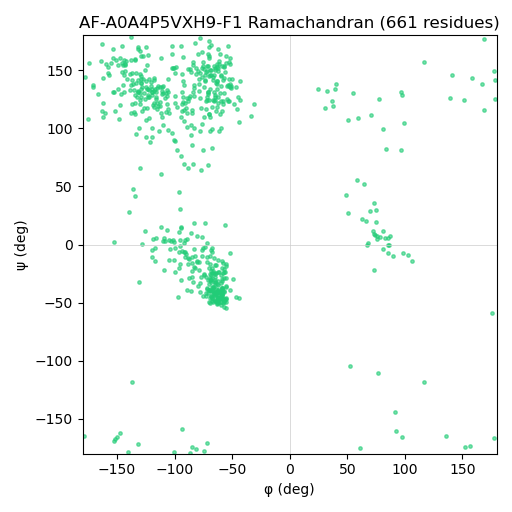 98.06 186 GLY A O 1
ATOM 1284 N N . PHE A 1 187 ? -8.395 5.052 1.093 1.00 98.38 187 PHE A N 1
ATOM 1285 C CA . PHE A 1 187 ? -9.578 4.245 1.395 1.00 98.38 187 PHE A CA 1
ATOM 1286 C C . PHE A 1 187 ? -10.877 5.043 1.530 1.00 98.38 187 PHE A C 1
ATOM 1288 O O . PHE A 1 187 ? -11.923 4.421 1.672 1.00 98.38 187 PHE A O 1
ATOM 1295 N N . VAL A 1 188 ? -10.845 6.380 1.542 1.00 97.44 188 VAL A N 1
ATOM 1296 C CA . VAL A 1 188 ? -12.030 7.190 1.889 1.00 97.44 188 VAL A CA 1
ATOM 1297 C C . VAL A 1 188 ? -12.328 8.309 0.897 1.00 97.44 188 VAL A C 1
ATOM 1299 O O . VAL A 1 188 ? -13.495 8.661 0.721 1.00 97.44 188 VAL A O 1
ATOM 1302 N N . VAL A 1 189 ? -11.313 8.905 0.272 1.00 97.44 189 VAL A N 1
ATOM 1303 C CA . VAL A 1 189 ? -11.475 10.104 -0.560 1.00 97.44 189 VAL A CA 1
ATOM 1304 C C . VAL A 1 189 ? -10.959 9.886 -1.980 1.00 97.44 189 VAL A C 1
ATOM 1306 O O . VAL A 1 189 ? -10.184 8.972 -2.243 1.00 97.44 189 VAL A O 1
ATOM 1309 N N . HIS A 1 190 ? -11.375 10.775 -2.885 1.00 98.12 190 HIS A N 1
ATOM 1310 C CA . HIS A 1 190 ? -10.924 10.808 -4.276 1.00 98.12 190 HIS A CA 1
ATOM 1311 C C . HIS A 1 190 ? -10.248 12.153 -4.561 1.00 98.12 190 HIS A C 1
ATOM 1313 O O . HIS A 1 190 ? -10.936 13.166 -4.718 1.00 98.12 190 HIS A O 1
ATOM 1319 N N . VAL A 1 191 ? -8.915 12.189 -4.560 1.00 97.44 191 VAL A N 1
ATOM 1320 C CA . VAL A 1 191 ? -8.110 13.420 -4.661 1.00 97.44 191 VAL A CA 1
ATOM 1321 C C . VAL A 1 191 ? -6.837 13.141 -5.466 1.00 97.44 191 VAL A C 1
ATOM 1323 O O . VAL A 1 191 ? -6.196 12.117 -5.267 1.00 97.44 191 VAL A O 1
ATOM 1326 N N . GLU A 1 192 ? -6.467 14.049 -6.374 1.00 95.50 192 GLU A N 1
ATOM 1327 C CA . GLU A 1 192 ? -5.286 13.880 -7.246 1.00 95.50 192 GLU A CA 1
ATOM 1328 C C . GLU A 1 192 ? -3.944 14.056 -6.518 1.00 95.50 192 GLU A C 1
ATOM 1330 O O . GLU A 1 192 ? -2.937 13.507 -6.946 1.00 95.50 192 GLU A O 1
ATOM 1335 N N . ASP A 1 193 ? -3.918 14.853 -5.449 1.00 96.00 193 ASP A N 1
ATOM 1336 C CA . ASP A 1 193 ? -2.701 15.221 -4.723 1.00 96.00 193 ASP A CA 1
ATOM 1337 C C . ASP A 1 193 ? -2.841 14.872 -3.236 1.00 96.00 193 ASP A C 1
ATOM 1339 O O . ASP A 1 193 ? -3.542 15.562 -2.484 1.00 96.00 193 ASP A O 1
ATOM 1343 N N . ARG A 1 194 ? -2.132 13.825 -2.794 1.00 96.75 194 ARG A N 1
ATOM 1344 C CA . ARG A 1 194 ? -2.031 13.415 -1.380 1.00 96.75 194 ARG A CA 1
ATOM 1345 C C . ARG A 1 194 ? -1.544 14.522 -0.440 1.00 96.75 194 ARG A C 1
ATOM 1347 O O . ARG A 1 194 ? -1.718 14.419 0.773 1.00 96.75 194 ARG A O 1
ATOM 1354 N N . GLY A 1 195 ? -0.914 15.571 -0.967 1.00 96.50 195 GLY A N 1
ATOM 1355 C CA . GLY A 1 195 ? -0.446 16.731 -0.218 1.00 96.50 195 GLY A CA 1
ATOM 1356 C C . GLY A 1 195 ? -1.535 17.752 0.126 1.00 96.50 195 GLY A C 1
ATOM 1357 O O . GLY A 1 195 ? -1.308 18.594 1.004 1.00 96.50 195 GLY A O 1
ATOM 1358 N N . ASP A 1 196 ? -2.715 17.701 -0.504 1.00 97.06 196 ASP A N 1
ATOM 1359 C CA . ASP A 1 196 ? -3.801 18.661 -0.265 1.00 97.06 196 ASP A CA 1
ATOM 1360 C C . ASP A 1 196 ? -4.667 18.284 0.949 1.00 97.06 196 ASP A C 1
ATOM 1362 O O . ASP A 1 196 ? -5.849 17.943 0.852 1.00 97.06 196 ASP A O 1
ATOM 1366 N N . ALA A 1 197 ? -4.070 18.398 2.139 1.00 95.94 197 ALA A N 1
ATOM 1367 C CA . ALA A 1 197 ? -4.721 18.078 3.409 1.00 95.94 197 ALA A CA 1
ATOM 1368 C C . ALA A 1 197 ? -6.043 18.841 3.638 1.00 95.94 197 ALA A C 1
ATOM 1370 O O . ALA A 1 197 ? -6.934 18.328 4.311 1.00 95.94 197 ALA A O 1
ATOM 1371 N N . SER A 1 198 ? -6.201 20.047 3.073 1.00 95.75 198 SER A N 1
ATOM 1372 C CA . SER A 1 198 ? -7.442 20.822 3.204 1.00 95.75 198 SER A CA 1
ATOM 1373 C C . SER A 1 198 ? -8.578 20.162 2.431 1.00 95.75 198 SER A C 1
ATOM 1375 O O . SER A 1 198 ? -9.652 19.939 2.991 1.00 95.75 198 SER A O 1
ATOM 1377 N N . THR A 1 199 ? -8.340 19.836 1.158 1.00 96.94 199 THR A N 1
ATOM 1378 C CA . THR A 1 199 ? -9.327 19.152 0.312 1.00 96.94 199 THR A CA 1
ATOM 1379 C C . THR A 1 199 ? -9.654 17.769 0.870 1.00 96.94 199 THR A C 1
ATOM 1381 O O . THR A 1 199 ? -10.824 17.393 0.942 1.00 96.94 199 THR A O 1
ATOM 1384 N N . ILE A 1 200 ? -8.641 17.044 1.351 1.00 98.00 200 ILE A N 1
ATOM 1385 C CA . ILE A 1 200 ? -8.805 15.734 1.987 1.00 98.00 200 ILE A CA 1
ATOM 1386 C C . ILE A 1 200 ? -9.684 15.839 3.244 1.00 98.00 200 ILE A C 1
ATOM 1388 O O . ILE A 1 200 ? -10.661 15.102 3.370 1.00 98.00 200 ILE A O 1
ATOM 1392 N N . ALA A 1 201 ? -9.405 16.775 4.159 1.00 97.12 201 ALA A N 1
ATOM 1393 C CA . ALA A 1 201 ? -10.199 16.946 5.379 1.00 97.12 201 ALA A CA 1
ATOM 1394 C C . ALA A 1 201 ? -11.661 17.333 5.080 1.00 97.12 201 ALA A C 1
ATOM 1396 O O . ALA A 1 201 ? -12.585 16.827 5.725 1.00 97.12 201 ALA A O 1
ATOM 1397 N N . GLU A 1 202 ? -11.892 18.192 4.080 1.00 96.69 202 GLU A N 1
ATOM 1398 C CA . GLU A 1 202 ? -13.241 18.530 3.607 1.00 96.69 202 GLU A CA 1
ATOM 1399 C C . GLU A 1 202 ? -13.976 17.302 3.046 1.00 96.69 202 GLU A C 1
ATOM 1401 O O . GLU A 1 202 ? -15.147 17.088 3.377 1.00 96.69 202 GLU A O 1
ATOM 1406 N N . ALA A 1 203 ? -13.292 16.468 2.256 1.00 96.19 203 ALA A N 1
ATOM 1407 C CA . ALA A 1 203 ? -13.844 15.235 1.700 1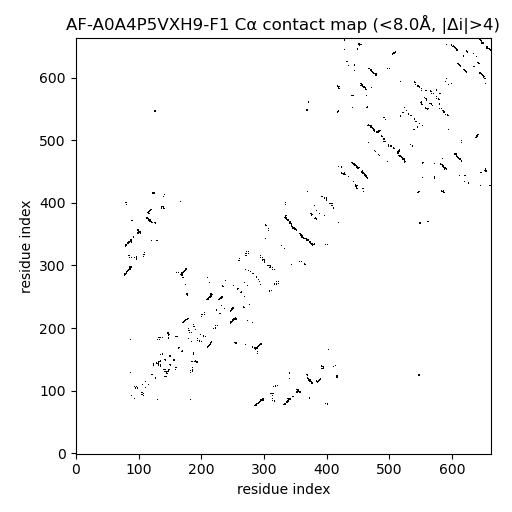.00 96.19 203 ALA A CA 1
ATOM 1408 C C . ALA A 1 203 ? -14.176 14.200 2.791 1.00 96.19 203 ALA A C 1
ATOM 1410 O O . ALA A 1 203 ? -15.281 13.650 2.791 1.00 96.19 203 ALA A O 1
ATOM 1411 N N . PHE A 1 204 ? -13.294 14.013 3.781 1.00 96.00 204 PHE A N 1
ATOM 1412 C CA . PHE A 1 204 ? -13.574 13.180 4.955 1.00 96.00 204 PHE A CA 1
ATOM 1413 C C . PHE A 1 204 ? -14.830 13.643 5.687 1.00 96.00 204 PHE A C 1
ATOM 1415 O O . PHE A 1 204 ? -15.687 12.835 6.018 1.00 96.00 204 PHE A O 1
ATOM 1422 N N . VAL A 1 205 ? -14.979 14.945 5.937 1.00 94.06 205 VAL A N 1
ATOM 1423 C CA . VAL A 1 205 ? -16.149 15.469 6.656 1.00 94.06 205 VAL A CA 1
ATOM 1424 C C . VAL A 1 205 ? -17.437 15.335 5.840 1.00 94.06 205 VAL A C 1
ATOM 1426 O O . VAL A 1 205 ? -18.505 15.137 6.420 1.00 94.06 205 VAL A O 1
ATOM 1429 N N . ALA A 1 206 ? -17.356 15.400 4.510 1.00 92.56 206 ALA A N 1
ATOM 1430 C CA . ALA A 1 206 ? -18.501 15.176 3.633 1.00 92.56 206 ALA A CA 1
ATOM 1431 C C . ALA A 1 206 ? -18.987 13.712 3.629 1.00 92.56 206 ALA A C 1
ATOM 1433 O O . ALA A 1 206 ? -20.179 13.481 3.420 1.00 92.56 206 ALA A O 1
ATOM 1434 N N . SER A 1 207 ? -18.093 12.748 3.876 1.00 90.06 207 SER A N 1
ATOM 1435 C CA . SER A 1 207 ? -18.364 11.304 3.815 1.00 90.06 207 SER A CA 1
ATOM 1436 C C . SER A 1 207 ? -17.754 10.551 5.009 1.00 90.06 207 SER A C 1
ATOM 1438 O O . SER A 1 207 ? -17.089 9.525 4.855 1.00 90.06 207 SER A O 1
ATOM 1440 N N . LEU A 1 208 ? -17.965 11.064 6.224 1.00 94.25 208 LEU A N 1
ATOM 1441 C CA . LEU A 1 208 ? -17.232 10.625 7.416 1.00 94.25 208 LEU A CA 1
ATOM 1442 C C . LEU A 1 208 ? -17.521 9.159 7.783 1.00 94.25 208 LEU A C 1
ATOM 1444 O O . LEU A 1 208 ? -18.699 8.815 7.918 1.00 94.25 208 LEU A O 1
ATOM 1448 N N . PRO A 1 209 ? -16.495 8.297 7.951 1.00 97.06 209 PRO A N 1
ATOM 1449 C CA . PRO A 1 209 ? -16.667 6.944 8.491 1.00 97.06 209 PRO A CA 1
ATOM 1450 C C . PRO A 1 209 ? -17.408 6.951 9.831 1.00 97.06 209 PRO A C 1
ATOM 1452 O O . PRO A 1 209 ? -17.379 7.959 10.538 1.00 97.06 209 PRO A O 1
ATOM 1455 N N . ASP A 1 210 ? -18.035 5.836 10.215 1.00 98.31 210 ASP A N 1
ATOM 1456 C CA . ASP A 1 210 ? -18.683 5.707 11.531 1.00 98.31 210 ASP A CA 1
ATOM 1457 C C . ASP A 1 210 ? -17.679 5.910 12.672 1.00 98.31 210 ASP A C 1
ATOM 1459 O O . ASP A 1 210 ? -18.031 6.375 13.764 1.00 98.31 210 ASP A O 1
ATOM 1463 N N . LEU A 1 211 ? -16.407 5.624 12.392 1.00 97.69 211 LEU A N 1
ATOM 1464 C CA . LEU A 1 211 ? -15.284 5.884 13.272 1.00 97.69 211 LEU A CA 1
ATOM 1465 C C . LEU A 1 211 ? -14.033 6.290 12.482 1.00 97.69 211 LEU A C 1
ATOM 1467 O O . LEU A 1 211 ? -13.638 5.612 11.538 1.00 97.69 211 LEU A O 1
ATOM 1471 N N . LEU A 1 212 ? -13.385 7.380 12.894 1.00 98.50 212 LEU A N 1
ATOM 1472 C CA . LEU A 1 212 ? -12.144 7.873 12.293 1.00 98.50 212 LEU A CA 1
ATOM 1473 C C . LEU A 1 212 ? -11.173 8.319 13.381 1.00 98.50 212 LEU A C 1
ATOM 1475 O O . LEU A 1 212 ? -11.446 9.299 14.075 1.00 98.50 212 LEU A O 1
ATOM 1479 N N . PHE A 1 213 ? -10.052 7.618 13.532 1.00 98.75 213 PHE A N 1
ATOM 1480 C CA . PHE A 1 213 ? -9.018 7.900 14.526 1.00 98.75 213 PHE A CA 1
ATOM 1481 C C . PHE A 1 213 ? -7.681 8.199 13.867 1.00 98.75 213 PHE A C 1
ATOM 1483 O O . PHE A 1 213 ? -7.201 7.421 13.049 1.00 98.75 213 PHE A O 1
ATOM 1490 N N . GLY A 1 214 ? -7.053 9.292 14.285 1.00 98.19 214 GLY A N 1
ATOM 1491 C CA . GLY A 1 214 ? -5.735 9.664 13.808 1.00 98.19 214 GLY A CA 1
ATOM 1492 C C . GLY A 1 214 ? -5.219 10.940 14.455 1.00 98.19 214 GLY A C 1
ATOM 1493 O O . GLY A 1 214 ? -5.692 11.399 15.502 1.00 98.19 214 GLY A O 1
ATOM 1494 N N . GLY A 1 215 ? -4.181 11.493 13.844 1.00 96.19 215 GLY A N 1
ATOM 1495 C CA . GLY A 1 215 ? -3.631 12.788 14.200 1.00 96.19 215 GLY A CA 1
ATOM 1496 C C . GLY A 1 215 ? -4.213 13.934 13.368 1.00 96.19 215 GLY A C 1
ATOM 1497 O O . GLY A 1 215 ? -5.264 13.817 12.734 1.00 96.19 215 GLY A O 1
ATOM 1498 N N . SER A 1 216 ? -3.477 15.041 13.326 1.00 93.06 216 SER A N 1
ATOM 1499 C CA . SER A 1 216 ? -3.783 16.266 12.582 1.00 93.06 216 SER A CA 1
ATOM 1500 C C . SER A 1 216 ? -5.044 17.007 13.040 1.00 93.06 216 SER A C 1
ATOM 1502 O O . SER A 1 216 ? -5.905 17.369 12.237 1.00 93.06 216 SER A O 1
ATOM 1504 N N . TYR A 1 217 ? -5.155 17.294 14.344 1.00 94.00 217 TYR A N 1
ATOM 1505 C CA . TYR A 1 217 ? -6.280 18.079 14.879 1.00 94.00 217 TYR A CA 1
ATOM 1506 C C . TYR A 1 217 ? -6.484 19.411 14.131 1.00 94.00 217 TYR A C 1
ATOM 1508 O O . TYR A 1 217 ? -7.619 19.815 13.874 1.00 94.00 217 TYR A O 1
ATOM 1516 N N . GLY A 1 218 ? -5.390 20.085 13.758 1.00 93.75 218 GLY A N 1
ATOM 1517 C CA . GLY A 1 218 ? -5.429 21.387 13.087 1.00 93.75 218 GLY A CA 1
ATOM 1518 C C . GLY A 1 218 ? -6.119 21.378 11.719 1.00 93.75 218 GLY A C 1
ATOM 1519 O O . GLY A 1 218 ? -6.768 22.366 11.378 1.00 93.75 218 GLY A O 1
ATOM 1520 N N . ASP A 1 219 ? -6.041 20.270 10.976 1.00 93.62 219 ASP A N 1
ATOM 1521 C CA . ASP A 1 219 ? -6.687 20.144 9.661 1.00 93.62 219 ASP A CA 1
ATOM 1522 C C . ASP A 1 219 ? -8.218 20.080 9.799 1.00 93.62 219 ASP A C 1
ATOM 1524 O O . ASP A 1 219 ? -8.956 20.623 8.978 1.00 93.62 219 ASP A O 1
ATOM 1528 N N . PHE A 1 220 ? -8.708 19.468 10.883 1.00 95.56 220 PHE A N 1
ATOM 1529 C CA . PHE A 1 220 ? -10.135 19.253 11.127 1.00 95.56 220 PHE A CA 1
ATOM 1530 C C . PHE A 1 220 ? -10.779 20.319 12.016 1.00 95.56 220 PHE A C 1
ATOM 1532 O O . PHE A 1 220 ? -12.001 20.464 11.966 1.00 95.56 220 PHE A O 1
ATOM 1539 N N . GLU A 1 221 ? -10.010 21.084 12.806 1.00 94.62 221 GLU A N 1
ATOM 1540 C CA . GLU A 1 221 ? -10.526 22.121 13.718 1.00 94.62 221 GLU A CA 1
ATOM 1541 C C . GLU A 1 221 ? -11.574 23.047 13.058 1.00 94.62 221 GLU A C 1
ATOM 1543 O O . GLU A 1 221 ? -12.640 23.255 13.654 1.00 94.62 221 GLU A O 1
ATOM 1548 N N . PRO A 1 222 ? -11.367 23.556 11.823 1.00 95.44 222 PRO A N 1
ATOM 1549 C CA . PRO A 1 222 ? -12.350 24.411 11.155 1.00 95.44 222 PRO A CA 1
ATOM 1550 C C . PRO A 1 222 ? -13.652 23.687 10.772 1.00 95.44 222 PRO A C 1
ATOM 1552 O O . PRO A 1 222 ? -14.676 24.337 10.555 1.00 95.44 222 PRO A O 1
ATOM 1555 N N . LEU A 1 223 ? -13.619 22.355 10.689 1.00 95.69 223 LEU A N 1
ATOM 1556 C CA . LEU A 1 223 ? -14.682 21.500 10.163 1.00 95.69 223 LEU A CA 1
ATOM 1557 C C . LEU A 1 223 ? -15.464 20.753 11.259 1.00 95.69 223 LEU A C 1
ATOM 1559 O O . LEU A 1 223 ? -16.557 20.255 10.989 1.00 95.69 223 LEU A O 1
ATOM 1563 N N . LEU A 1 224 ? -14.978 20.720 12.509 1.00 94.12 224 LEU A N 1
ATOM 1564 C CA . LEU A 1 224 ? -15.593 19.955 13.612 1.00 94.12 224 LEU A CA 1
ATOM 1565 C C . LEU A 1 224 ? -17.067 20.300 13.860 1.00 94.12 224 LEU A C 1
ATOM 1567 O O . LEU A 1 224 ? -17.870 19.443 14.215 1.00 94.12 224 LEU A O 1
ATOM 1571 N N . ALA A 1 225 ? -17.447 21.567 13.684 1.00 91.94 225 ALA A N 1
ATOM 1572 C CA . ALA A 1 225 ? -18.840 21.976 13.850 1.00 91.94 225 ALA A CA 1
ATOM 1573 C C . ALA A 1 225 ? -19.750 21.427 12.736 1.00 91.94 225 ALA A C 1
ATOM 1575 O O . ALA A 1 225 ? -20.938 21.210 12.973 1.00 91.94 225 ALA A O 1
ATOM 1576 N N . ALA A 1 226 ? -19.202 21.233 11.534 1.00 93.06 226 ALA A N 1
ATOM 1577 C CA . ALA A 1 226 ? -19.922 20.728 10.372 1.00 93.06 226 ALA A CA 1
ATOM 1578 C C . ALA A 1 226 ? -19.981 19.194 10.335 1.00 93.06 226 ALA A C 1
ATOM 1580 O O . ALA A 1 226 ? -20.956 18.659 9.815 1.00 93.06 226 ALA A O 1
ATOM 1581 N N . SER A 1 227 ? -19.000 18.497 10.922 1.00 93.88 227 SER A N 1
ATOM 1582 C CA . SER A 1 227 ? -18.936 17.027 10.901 1.00 93.88 227 SER A CA 1
ATOM 1583 C C . SER A 1 227 ? -20.079 16.345 11.647 1.00 93.88 227 SER A C 1
ATOM 1585 O O . SER A 1 227 ? -20.438 15.215 11.336 1.00 93.88 227 SER A O 1
ATOM 1587 N N . GLY A 1 228 ? -20.649 17.001 12.663 1.00 94.81 228 GLY A N 1
ATOM 1588 C CA . GLY A 1 228 ? -21.691 16.408 13.505 1.00 94.81 228 GLY A CA 1
ATOM 1589 C C . GLY A 1 228 ? -21.207 15.250 14.390 1.00 94.81 228 GLY A C 1
ATOM 1590 O O . GLY A 1 228 ? -22.004 14.714 15.161 1.00 94.81 228 GLY A O 1
ATOM 1591 N N . ALA A 1 229 ? -19.921 14.900 14.340 1.00 96.88 229 ALA A N 1
ATOM 1592 C CA . ALA A 1 229 ? -19.338 13.778 15.062 1.00 96.88 229 ALA A CA 1
ATOM 1593 C C . ALA A 1 229 ? -19.270 14.011 16.582 1.00 96.88 229 ALA A C 1
ATOM 1595 O O . ALA A 1 229 ? -19.313 15.136 17.096 1.00 96.88 229 ALA A O 1
ATOM 1596 N N . GLN A 1 230 ? -19.145 12.918 17.327 1.00 97.56 230 GLN A N 1
ATOM 1597 C CA . GLN A 1 230 ? -18.544 12.932 18.654 1.00 97.56 230 GLN A CA 1
ATOM 1598 C C . GLN A 1 230 ? -17.036 13.133 18.485 1.00 97.56 230 GLN A C 1
ATOM 1600 O O . GLN A 1 230 ? -16.411 12.365 17.768 1.00 97.56 230 GLN A O 1
ATOM 1605 N N . VAL A 1 231 ? -16.450 14.149 19.123 1.00 97.50 231 VAL A N 1
ATOM 1606 C CA . VAL A 1 231 ? -15.007 14.423 19.017 1.00 97.50 231 VAL A CA 1
ATOM 1607 C C . VAL A 1 231 ? -14.307 14.030 20.312 1.00 97.50 231 VAL A C 1
ATOM 1609 O O . VAL A 1 231 ? -14.710 14.476 21.390 1.00 97.50 231 VAL A O 1
ATOM 1612 N N . VAL A 1 232 ? -13.253 13.224 20.203 1.00 98.12 232 VAL A N 1
ATOM 1613 C CA . VAL A 1 232 ? -12.377 12.825 21.313 1.00 98.12 232 VAL A CA 1
ATOM 1614 C C . VAL A 1 232 ? -10.927 13.167 20.978 1.00 98.12 232 VAL A C 1
ATOM 1616 O O . VAL A 1 232 ? -10.501 13.035 19.837 1.00 98.12 232 VAL A O 1
ATOM 1619 N N . THR A 1 233 ? -10.167 13.649 21.960 1.00 97.38 233 THR A N 1
ATOM 1620 C CA . THR A 1 233 ? -8.805 14.178 21.731 1.00 97.38 233 THR A CA 1
ATOM 1621 C C . THR A 1 233 ? -7.751 13.575 22.653 1.00 97.38 233 THR A C 1
ATOM 1623 O O . THR A 1 233 ? -6.587 13.950 22.598 1.00 97.38 233 THR A O 1
ATOM 1626 N N . ASP A 1 234 ? -8.153 12.661 23.535 1.00 97.56 234 ASP A N 1
ATOM 1627 C CA . ASP A 1 234 ? -7.261 11.947 24.443 1.00 97.56 234 ASP A CA 1
ATOM 1628 C C . ASP A 1 234 ? -7.862 10.585 24.824 1.00 97.56 234 ASP A C 1
ATOM 1630 O O . ASP A 1 234 ? -9.042 10.309 24.579 1.00 97.56 234 ASP A O 1
ATOM 1634 N N . SER A 1 235 ? -7.053 9.731 25.449 1.00 97.25 235 SER A N 1
ATOM 1635 C CA . SER A 1 235 ? -7.431 8.379 25.860 1.00 97.25 235 SER A CA 1
ATOM 1636 C C . SER A 1 235 ? -8.528 8.346 26.931 1.00 97.25 235 SER A C 1
ATOM 1638 O O . SER A 1 235 ? -9.292 7.384 27.003 1.00 97.25 235 SER A O 1
ATOM 1640 N N . THR A 1 236 ? -8.679 9.402 27.740 1.00 97.75 236 THR A N 1
ATOM 1641 C CA . THR A 1 236 ? -9.756 9.482 28.741 1.00 97.75 236 THR A CA 1
ATOM 1642 C C . THR A 1 236 ? -11.102 9.722 28.065 1.00 97.75 236 THR A C 1
ATOM 1644 O O . THR A 1 236 ? -12.091 9.071 28.405 1.00 97.75 236 THR A O 1
ATOM 1647 N N . LEU A 1 237 ? -11.146 10.637 27.096 1.00 98.19 237 LEU A N 1
ATOM 1648 C CA . LEU A 1 237 ? -12.329 10.902 26.285 1.00 98.19 237 LEU A CA 1
ATOM 1649 C C . LEU A 1 237 ? -12.667 9.709 25.387 1.00 98.19 237 LEU A C 1
ATOM 1651 O O . LEU A 1 237 ? -13.838 9.346 25.295 1.00 98.19 237 LEU A O 1
ATOM 1655 N N . LEU A 1 238 ? -11.656 9.060 24.802 1.00 98.25 238 LEU A N 1
ATOM 1656 C CA . LEU A 1 238 ? -11.821 7.841 24.009 1.00 98.25 238 LEU A CA 1
ATOM 1657 C C . LEU A 1 238 ? -12.508 6.730 24.818 1.00 98.25 238 LEU A C 1
ATOM 1659 O O . LEU A 1 238 ? -13.504 6.157 24.375 1.00 98.25 238 LEU A O 1
ATOM 1663 N N . ALA A 1 239 ? -12.022 6.474 26.036 1.00 97.38 239 ALA A N 1
ATOM 1664 C CA . ALA A 1 239 ? -12.593 5.469 26.928 1.00 97.38 239 ALA A CA 1
ATOM 1665 C C . ALA A 1 239 ? -14.022 5.816 27.387 1.00 97.38 239 ALA A C 1
ATOM 1667 O O . ALA A 1 239 ? -14.836 4.921 27.610 1.00 97.38 239 ALA A O 1
ATOM 1668 N N . ALA A 1 240 ? -14.339 7.106 27.536 1.00 97.62 240 ALA A N 1
ATOM 1669 C CA . ALA A 1 240 ? -15.650 7.567 27.991 1.00 97.62 240 ALA A CA 1
ATOM 1670 C C . ALA A 1 240 ? -16.716 7.635 26.881 1.00 97.62 240 ALA A C 1
ATOM 1672 O O . ALA A 1 240 ? -17.906 7.677 27.199 1.00 97.62 240 ALA A O 1
ATOM 1673 N N . ALA A 1 241 ? -16.315 7.682 25.606 1.00 97.62 241 ALA A N 1
ATOM 1674 C CA . ALA A 1 241 ? -17.236 7.789 24.478 1.00 97.62 241 ALA A CA 1
ATOM 1675 C C . ALA A 1 241 ? -18.153 6.561 24.376 1.00 97.62 241 ALA A C 1
ATOM 1677 O O . ALA A 1 241 ? -17.706 5.424 24.540 1.00 97.62 241 ALA A O 1
ATOM 1678 N N . SER A 1 242 ? -19.424 6.774 24.036 1.00 95.69 242 SER A N 1
ATOM 1679 C CA . SER A 1 242 ? -20.415 5.708 23.835 1.00 95.69 242 SER A CA 1
ATOM 1680 C C . SER A 1 242 ? -21.263 5.977 22.588 1.00 95.69 242 SER A C 1
ATOM 1682 O O . SER A 1 242 ? -21.560 7.151 22.335 1.00 95.69 242 SER A O 1
ATOM 1684 N N . PRO A 1 243 ? -21.717 4.942 21.858 1.00 94.81 243 PRO A N 1
ATOM 1685 C CA . PRO A 1 243 ? -22.570 5.133 20.688 1.00 94.81 243 PRO A CA 1
ATOM 1686 C C . PRO A 1 243 ? -23.825 5.961 21.012 1.00 94.81 243 PRO A C 1
ATOM 1688 O O . PRO A 1 243 ? -24.582 5.642 21.930 1.00 94.81 243 PRO A O 1
ATOM 1691 N N . ASP A 1 244 ? -24.035 7.053 20.269 1.00 94.38 244 ASP A N 1
ATOM 1692 C CA . ASP A 1 244 ? -25.236 7.908 20.344 1.00 94.38 244 ASP A CA 1
ATOM 1693 C C . ASP A 1 244 ? -25.921 8.089 18.973 1.00 94.38 244 ASP A C 1
ATOM 1695 O O . ASP A 1 244 ? -26.810 8.929 18.820 1.00 94.38 244 ASP A O 1
ATOM 1699 N N . GLY A 1 245 ? -25.507 7.284 17.987 1.00 92.44 245 GLY A N 1
ATOM 1700 C CA . GLY A 1 245 ? -25.935 7.356 16.589 1.00 92.44 245 GLY A CA 1
ATOM 1701 C C . GLY A 1 245 ? -25.142 8.345 15.730 1.00 92.44 245 GLY A C 1
ATOM 1702 O O . GLY A 1 245 ? -25.445 8.479 14.549 1.00 92.44 245 GLY A O 1
ATOM 1703 N N . ARG A 1 246 ? -24.159 9.060 16.294 1.00 96.19 246 ARG A N 1
ATOM 1704 C CA . ARG A 1 246 ? -23.236 9.918 15.535 1.00 96.19 246 ARG A CA 1
ATOM 1705 C C . ARG A 1 246 ? -21.877 9.232 15.358 1.00 96.19 246 ARG A C 1
ATOM 1707 O O . ARG A 1 246 ? -21.477 8.496 16.264 1.00 96.19 246 ARG A O 1
ATOM 1714 N N . PRO A 1 247 ? -21.146 9.542 14.271 1.00 97.38 247 PRO A N 1
ATOM 1715 C CA . PRO A 1 247 ? -19.773 9.085 14.095 1.00 97.38 247 PRO A CA 1
ATOM 1716 C C . PRO A 1 247 ? -18.849 9.502 15.238 1.00 97.38 247 PRO A C 1
ATOM 1718 O O . PRO A 1 247 ? -19.070 10.547 15.862 1.00 97.38 247 PRO A O 1
ATOM 1721 N N . LEU A 1 248 ? -17.787 8.735 15.471 1.00 98.31 248 LEU A N 1
ATOM 1722 C CA . LEU A 1 248 ? -16.749 9.052 16.450 1.00 98.31 248 LEU A CA 1
ATOM 1723 C C . LEU A 1 248 ? -15.451 9.481 15.754 1.00 98.31 248 LEU A C 1
ATOM 1725 O O . LEU A 1 248 ? -14.786 8.683 15.104 1.00 98.31 248 LEU A O 1
ATOM 1729 N N . LEU A 1 249 ? -15.075 10.744 15.938 1.00 98.31 249 LEU A N 1
ATOM 1730 C CA . LEU A 1 249 ? -13.860 11.351 15.402 1.00 98.31 249 LEU A CA 1
ATOM 1731 C C . LEU A 1 249 ? -12.822 11.527 16.517 1.00 98.31 249 LEU A C 1
ATOM 1733 O O . LEU A 1 249 ? -13.015 12.312 17.448 1.00 98.31 249 LEU A O 1
ATOM 1737 N N . GLY A 1 250 ? -11.719 10.796 16.422 1.00 98.25 250 GLY A N 1
ATOM 1738 C CA . GLY A 1 250 ? -10.593 10.847 17.346 1.00 98.25 250 GLY A CA 1
ATOM 1739 C C . GLY A 1 250 ? -9.396 11.565 16.738 1.00 98.25 250 GLY A C 1
ATOM 1740 O O . GLY A 1 250 ? -8.838 11.092 15.757 1.00 98.25 250 GLY A O 1
ATOM 1741 N N . LEU A 1 251 ? -8.998 12.693 17.328 1.00 97.88 251 LEU A N 1
ATOM 1742 C CA . LEU A 1 251 ? -7.895 13.535 16.854 1.00 97.88 251 LEU A CA 1
ATOM 1743 C C . LEU A 1 251 ? -6.893 13.734 17.996 1.00 97.88 251 LEU A C 1
ATOM 1745 O O . LEU A 1 251 ? -7.068 14.617 18.837 1.00 97.88 251 LEU A O 1
ATOM 1749 N N . PHE A 1 252 ? -5.875 12.876 18.059 1.00 97.75 252 PHE A N 1
ATOM 1750 C CA . PHE A 1 252 ? -5.043 12.695 19.262 1.00 97.75 252 PHE A CA 1
ATOM 1751 C C . PHE A 1 252 ? -3.654 13.345 19.194 1.00 97.75 252 PHE A C 1
ATOM 1753 O O . PHE A 1 252 ? -2.907 13.308 20.175 1.00 97.75 252 PHE A O 1
ATOM 1760 N N . ALA A 1 253 ? -3.301 13.935 18.050 1.00 95.88 253 ALA A N 1
ATOM 1761 C CA . ALA A 1 253 ? -2.023 14.600 17.819 1.00 95.88 253 ALA A CA 1
ATOM 1762 C C . ALA A 1 253 ? -2.189 15.854 16.943 1.00 95.88 253 ALA A C 1
ATOM 1764 O O . ALA A 1 253 ? -3.116 15.946 16.136 1.00 95.88 253 ALA A O 1
ATOM 1765 N N . ASP A 1 254 ? -1.265 16.812 17.077 1.00 93.50 254 ASP A N 1
ATOM 1766 C CA . ASP A 1 254 ? -1.247 18.034 16.253 1.00 93.50 254 ASP A CA 1
ATOM 1767 C C . ASP A 1 254 ? -0.898 17.737 14.784 1.00 93.50 254 ASP A C 1
ATOM 1769 O O . ASP A 1 254 ? -1.360 18.440 13.890 1.00 93.50 254 ASP A O 1
ATOM 1773 N N . THR A 1 255 ? -0.087 16.702 14.539 1.00 93.00 255 THR A N 1
ATOM 1774 C CA . THR A 1 255 ? 0.290 16.194 13.211 1.00 93.00 255 THR A CA 1
ATOM 1775 C C . THR A 1 255 ? 0.231 14.663 13.221 1.00 93.00 255 THR A C 1
ATOM 1777 O O . THR A 1 255 ? -0.837 14.124 13.470 1.00 93.00 255 THR A O 1
ATOM 1780 N N . THR A 1 256 ? 1.335 13.952 12.995 1.00 95.12 256 THR A N 1
ATOM 1781 C CA . THR A 1 256 ? 1.440 12.498 13.180 1.00 95.12 256 THR A CA 1
ATOM 1782 C C . THR A 1 256 ? 1.555 12.157 14.664 1.00 95.12 256 THR A C 1
ATOM 1784 O O . THR A 1 256 ? 1.896 13.020 15.483 1.00 95.12 256 THR A O 1
ATOM 1787 N N . PHE A 1 257 ? 1.364 10.891 15.029 1.00 97.81 257 PHE A N 1
ATOM 1788 C CA . PHE A 1 257 ? 1.674 10.448 16.385 1.00 97.81 257 PHE A CA 1
ATOM 1789 C C . PHE A 1 257 ? 3.185 10.542 16.676 1.00 97.81 257 PHE A C 1
ATOM 1791 O O . PHE A 1 257 ? 4.013 10.474 15.758 1.00 97.81 257 PHE A O 1
ATOM 1798 N N . PRO A 1 258 ? 3.574 10.735 17.949 1.00 96.12 258 PRO A N 1
ATOM 1799 C CA . PRO A 1 258 ? 4.955 10.552 18.381 1.00 96.12 258 PRO A CA 1
ATOM 1800 C C . PRO A 1 258 ? 5.352 9.078 18.260 1.00 96.12 258 PRO A C 1
ATOM 1802 O O . PRO A 1 258 ? 4.497 8.204 18.359 1.00 96.12 258 PRO A O 1
ATOM 1805 N N . TYR A 1 259 ? 6.648 8.810 18.083 1.00 97.75 259 TYR A N 1
ATOM 1806 C CA . TYR A 1 259 ? 7.131 7.431 18.069 1.00 97.75 259 TYR A CA 1
ATOM 1807 C C . TYR A 1 259 ? 6.963 6.765 19.439 1.00 97.75 259 TYR A C 1
ATOM 1809 O O . TYR A 1 259 ? 7.158 7.418 20.469 1.00 97.75 259 TYR A O 1
ATOM 1817 N N . VAL A 1 260 ? 6.687 5.465 19.450 1.00 94.50 260 VAL A N 1
ATOM 1818 C CA . VAL A 1 260 ? 6.581 4.635 20.659 1.00 94.50 260 VAL A CA 1
ATOM 1819 C C . VAL A 1 260 ? 7.892 4.624 21.449 1.00 94.50 260 VAL A C 1
ATOM 1821 O O . VAL A 1 260 ? 7.864 4.774 22.671 1.00 94.50 260 VAL A O 1
ATOM 1824 N N . ALA A 1 261 ? 9.033 4.548 20.756 1.00 92.00 261 ALA 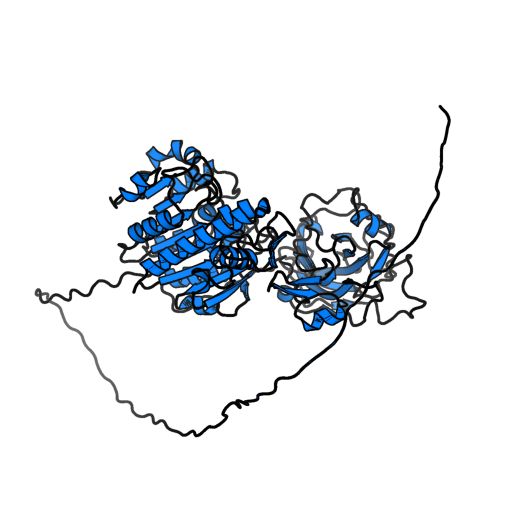A N 1
ATOM 1825 C CA . ALA A 1 261 ? 10.367 4.608 21.363 1.00 92.00 261 ALA A CA 1
ATOM 1826 C C . ALA A 1 261 ? 10.703 5.984 21.984 1.00 92.00 261 ALA A C 1
ATOM 1828 O O . ALA A 1 261 ? 11.587 6.106 22.838 1.00 92.00 261 ALA A O 1
ATOM 1829 N N . ASP A 1 262 ? 10.029 7.050 21.538 1.00 92.19 262 ASP A N 1
ATOM 1830 C CA . ASP A 1 262 ? 10.245 8.406 22.037 1.00 92.19 262 ASP A CA 1
ATOM 1831 C C . ASP A 1 262 ? 9.408 8.666 23.313 1.00 92.19 262 ASP A C 1
ATOM 1833 O O . ASP A 1 262 ? 8.761 7.792 23.889 1.00 92.19 262 ASP A O 1
ATOM 1837 N N . VAL A 1 263 ? 9.412 9.908 23.814 1.00 86.06 263 VAL A N 1
ATOM 1838 C CA . VAL A 1 263 ? 8.530 10.287 24.929 1.00 86.06 263 VAL A CA 1
ATOM 1839 C C . VAL A 1 263 ? 7.080 10.302 24.445 1.00 86.06 263 VAL A C 1
ATOM 1841 O O . VAL A 1 263 ? 6.619 11.304 23.899 1.00 86.06 263 VAL A O 1
ATOM 1844 N N . TYR A 1 264 ? 6.361 9.212 24.707 1.00 88.38 264 TYR A N 1
ATOM 1845 C CA . TYR A 1 264 ? 4.935 9.098 24.417 1.00 88.38 264 TYR A CA 1
ATOM 1846 C C . TYR A 1 264 ? 4.106 9.949 25.406 1.00 88.38 264 TYR A C 1
ATOM 1848 O O . TYR A 1 264 ? 4.169 9.719 26.623 1.00 88.38 264 TYR A O 1
ATOM 1856 N N . PRO A 1 265 ? 3.365 10.978 24.950 1.00 90.56 265 PRO A N 1
ATOM 1857 C CA . PRO A 1 265 ? 2.635 11.884 25.828 1.00 90.56 265 PRO A CA 1
ATOM 1858 C C . PRO A 1 265 ? 1.547 11.171 26.632 1.00 90.56 265 PRO A C 1
ATOM 1860 O O . PRO A 1 265 ? 0.774 10.364 26.120 1.00 90.56 265 PRO A O 1
ATOM 1863 N N . SER A 1 266 ? 1.432 11.524 27.914 1.00 88.81 266 SER A N 1
ATOM 1864 C CA . SER A 1 266 ? 0.346 11.018 28.753 1.00 88.81 266 SER A CA 1
ATOM 1865 C C . SER A 1 266 ? -1.003 11.481 28.202 1.00 88.81 266 SER A C 1
ATOM 1867 O O . SER A 1 266 ? -1.243 12.688 28.136 1.00 88.81 266 SER A O 1
ATOM 1869 N N . GLY A 1 267 ? -1.887 10.539 27.881 1.00 92.19 267 GLY A N 1
ATOM 1870 C CA . GLY A 1 267 ? -3.206 10.829 27.315 1.00 92.19 267 GLY A CA 1
ATOM 1871 C C . GLY A 1 267 ? -3.305 10.596 25.808 1.00 92.19 267 GLY A C 1
ATOM 1872 O O . GLY A 1 267 ? -4.415 10.603 25.292 1.00 92.19 267 GLY A O 1
ATOM 1873 N N . THR A 1 268 ? -2.202 10.336 25.105 1.00 96.62 268 THR A N 1
ATOM 1874 C CA . THR A 1 268 ? -2.259 9.818 23.732 1.00 96.62 268 THR A CA 1
ATOM 1875 C C . THR A 1 268 ? -2.577 8.317 23.794 1.00 96.62 268 THR A C 1
ATOM 1877 O O . THR A 1 268 ? -1.889 7.612 24.535 1.00 96.62 268 THR A O 1
ATOM 1880 N N . PRO A 1 269 ? -3.620 7.816 23.104 1.00 98.00 269 PRO A N 1
ATOM 1881 C CA . PRO A 1 269 ? -3.916 6.386 23.072 1.00 98.00 269 PRO A CA 1
ATOM 1882 C C . PRO A 1 269 ? -2.881 5.626 22.232 1.00 98.00 269 PRO A C 1
ATOM 1884 O O . PRO A 1 269 ? -2.271 6.202 21.330 1.00 98.00 269 PRO A O 1
ATOM 1887 N N . THR A 1 270 ? -2.668 4.343 22.508 1.00 98.31 270 THR A N 1
ATOM 1888 C CA . THR A 1 270 ? -1.865 3.466 21.634 1.00 98.31 270 THR A CA 1
ATOM 1889 C C . THR A 1 270 ? -2.677 2.989 20.427 1.00 98.31 270 THR A C 1
ATOM 1891 O O . THR A 1 270 ? -3.910 3.037 20.441 1.00 98.31 270 THR A O 1
ATOM 1894 N N . LEU A 1 271 ? -2.007 2.474 19.388 1.00 98.75 271 LEU A N 1
ATOM 1895 C CA . LEU A 1 271 ? -2.688 1.851 18.245 1.00 98.75 271 LEU A CA 1
ATOM 1896 C C . LEU A 1 271 ? -3.590 0.686 18.686 1.00 98.75 271 LEU A C 1
ATOM 1898 O O . LEU A 1 271 ? -4.725 0.577 18.226 1.00 98.75 271 LEU A O 1
ATOM 1902 N N . ALA A 1 272 ? -3.138 -0.123 19.648 1.00 98.75 272 ALA A N 1
ATOM 1903 C CA . ALA A 1 272 ? -3.934 -1.196 20.241 1.00 98.75 272 ALA A CA 1
ATOM 1904 C C . ALA A 1 272 ? -5.173 -0.676 20.999 1.00 98.75 272 ALA A C 1
ATOM 1906 O O . ALA A 1 272 ? -6.265 -1.216 20.834 1.00 98.75 272 ALA A O 1
ATOM 1907 N N . GLU A 1 273 ? -5.053 0.406 21.779 1.00 98.69 273 GLU A N 1
ATOM 1908 C CA . GLU A 1 273 ? -6.198 1.025 22.471 1.00 98.69 273 GLU A CA 1
ATOM 1909 C C . GLU A 1 273 ? -7.223 1.606 21.484 1.00 98.69 273 GLU A C 1
ATOM 1911 O O . GLU A 1 273 ? -8.431 1.447 21.678 1.00 98.69 273 GLU A O 1
ATOM 1916 N N . MET A 1 274 ? -6.751 2.251 20.412 1.00 98.88 274 MET A N 1
ATOM 1917 C CA . MET A 1 274 ? -7.608 2.746 19.331 1.00 98.88 274 MET A CA 1
ATOM 1918 C C . MET A 1 274 ? -8.301 1.598 18.590 1.00 98.88 274 MET A C 1
ATOM 1920 O O . MET A 1 274 ? -9.502 1.677 18.336 1.00 98.88 274 MET A O 1
ATOM 1924 N N . THR A 1 275 ? -7.576 0.513 18.316 1.00 98.94 275 THR A N 1
ATOM 1925 C CA . THR A 1 275 ? -8.102 -0.692 17.658 1.00 98.94 275 THR A CA 1
ATOM 1926 C C . THR A 1 275 ? -9.170 -1.366 18.510 1.00 98.94 275 THR A C 1
ATOM 1928 O O . THR A 1 275 ? -10.268 -1.603 18.017 1.00 98.94 275 THR A O 1
ATOM 1931 N N . GLN A 1 276 ? -8.915 -1.595 19.805 1.00 98.81 276 GLN A N 1
ATOM 1932 C CA . GLN A 1 276 ? -9.921 -2.148 20.721 1.00 98.81 276 GLN A CA 1
ATOM 1933 C C . GLN A 1 276 ? -11.187 -1.292 20.722 1.00 98.81 276 GLN A C 1
ATOM 1935 O O . GLN A 1 276 ? -12.294 -1.817 20.630 1.00 98.81 276 GLN A O 1
ATOM 1940 N N . LYS A 1 277 ? -11.031 0.036 20.801 1.00 98.75 277 LYS A N 1
ATOM 1941 C CA . LYS A 1 277 ? -12.178 0.940 20.788 1.00 98.75 277 LYS A CA 1
ATOM 1942 C C . LYS A 1 277 ? -12.954 0.862 19.477 1.00 98.75 277 LYS A C 1
ATOM 1944 O O . LYS A 1 277 ? -14.178 0.930 19.524 1.00 98.75 277 LYS A O 1
ATOM 1949 N N . ALA A 1 278 ? -12.269 0.749 18.342 1.00 98.75 278 ALA A N 1
ATOM 1950 C CA . ALA A 1 278 ? -12.911 0.621 17.042 1.00 98.75 278 ALA A CA 1
ATOM 1951 C C . ALA A 1 278 ? -13.707 -0.681 16.928 1.00 98.75 278 ALA A C 1
ATOM 1953 O O . ALA A 1 278 ? -14.884 -0.640 16.582 1.00 98.75 278 ALA A O 1
ATOM 1954 N N . LEU A 1 279 ? -13.106 -1.805 17.319 1.00 98.44 279 LEU A N 1
ATOM 1955 C CA . LEU A 1 279 ? -13.771 -3.106 17.353 1.00 98.44 279 LEU A CA 1
ATOM 1956 C C . LEU A 1 279 ? -15.026 -3.070 18.238 1.00 98.44 279 LEU A C 1
ATOM 1958 O O . LEU A 1 279 ? -16.102 -3.442 17.786 1.00 98.44 279 LEU A O 1
ATOM 1962 N N . ASP A 1 280 ? -14.924 -2.529 19.456 1.00 97.12 280 ASP A N 1
ATOM 1963 C CA . ASP A 1 280 ? -16.067 -2.403 20.373 1.00 97.12 280 ASP A CA 1
ATOM 1964 C C . ASP A 1 280 ? -17.163 -1.456 19.850 1.00 97.12 280 ASP A C 1
ATOM 1966 O O . ASP A 1 280 ? -18.330 -1.601 20.207 1.00 97.12 280 ASP A O 1
ATOM 1970 N N . TRP A 1 281 ? -16.799 -0.436 19.066 1.00 97.50 281 TRP A N 1
ATOM 1971 C CA . TRP A 1 281 ? -17.743 0.556 18.543 1.00 97.50 281 TRP A CA 1
ATOM 1972 C C . TRP A 1 281 ? -18.548 0.035 17.352 1.00 97.50 281 TRP A C 1
ATOM 1974 O O . TRP A 1 281 ? -19.697 0.436 17.181 1.00 97.50 281 TRP A O 1
ATOM 1984 N N . LEU A 1 282 ? -17.938 -0.830 16.539 1.00 97.00 282 LEU A N 1
ATOM 1985 C CA . LEU A 1 282 ? -18.498 -1.328 15.283 1.00 97.00 282 LEU A CA 1
ATOM 1986 C C . LEU A 1 282 ? -19.215 -2.686 15.433 1.00 97.00 282 LEU A C 1
ATOM 1988 O O . LEU A 1 282 ? -19.990 -3.056 14.558 1.00 97.00 282 LEU A O 1
ATOM 1992 N N . ASP A 1 283 ? -18.986 -3.432 16.522 1.00 94.19 283 ASP A N 1
ATOM 1993 C CA . ASP A 1 283 ? -19.471 -4.820 16.672 1.00 94.19 283 ASP A CA 1
ATOM 1994 C C . ASP A 1 283 ? -21.001 -4.969 16.743 1.00 94.19 283 ASP A C 1
ATOM 1996 O O . ASP A 1 283 ? -21.534 -6.023 16.403 1.00 94.19 283 ASP A O 1
ATOM 2000 N N . ASP A 1 284 ? -21.720 -3.924 17.163 1.00 91.69 284 ASP A N 1
ATOM 2001 C CA . ASP A 1 284 ? -23.182 -3.966 17.327 1.00 91.69 284 ASP A CA 1
ATOM 2002 C C . ASP A 1 284 ? -23.956 -3.910 15.988 1.00 91.69 284 ASP A C 1
ATOM 2004 O O . ASP A 1 284 ? -25.190 -3.994 15.989 1.00 91.69 284 ASP A O 1
ATOM 2008 N N . ASP A 1 285 ? -23.263 -3.770 14.854 1.00 95.12 285 ASP A N 1
ATOM 2009 C CA . ASP A 1 285 ? -23.863 -3.747 13.520 1.00 95.12 285 ASP A CA 1
ATOM 2010 C C . ASP A 1 285 ? -24.251 -5.169 13.046 1.00 95.12 285 ASP A C 1
ATOM 2012 O O . ASP A 1 285 ? -23.379 -6.038 12.902 1.00 95.12 285 ASP A O 1
ATOM 2016 N N . PRO A 1 286 ? -25.549 -5.454 12.796 1.00 95.56 286 PRO A N 1
ATOM 2017 C CA . PRO A 1 286 ? -25.978 -6.775 12.358 1.00 95.56 286 PRO A CA 1
ATOM 2018 C C . PRO A 1 286 ? -25.516 -7.136 10.943 1.00 95.56 286 PRO A C 1
ATOM 2020 O O . PRO A 1 286 ? -25.413 -8.330 10.653 1.00 95.56 286 PRO A O 1
ATOM 2023 N N . GLU A 1 287 ? -25.212 -6.163 10.085 1.00 96.88 287 GLU A N 1
ATOM 2024 C CA . GLU A 1 287 ? -24.619 -6.379 8.764 1.00 96.88 287 GLU A CA 1
ATOM 2025 C C . GLU A 1 287 ? -23.094 -6.605 8.839 1.00 96.88 287 GLU A C 1
ATOM 2027 O O . GLU A 1 287 ? -22.507 -7.163 7.911 1.00 96.88 287 GLU A O 1
ATOM 2032 N N . GLY A 1 288 ? -22.463 -6.288 9.974 1.00 97.69 288 GLY A N 1
ATOM 2033 C CA . GLY A 1 288 ? -21.023 -6.412 10.194 1.00 97.69 288 GLY A CA 1
ATOM 2034 C C . GLY A 1 288 ? -20.279 -5.095 9.980 1.00 97.69 288 GLY A C 1
ATOM 2035 O O . GLY A 1 288 ? -20.883 -4.025 9.936 1.00 97.69 288 GLY A O 1
ATOM 2036 N N . PHE A 1 289 ? -18.950 -5.155 9.869 1.00 98.56 289 PHE A N 1
ATOM 2037 C CA . PHE A 1 289 ? -18.142 -3.946 9.683 1.00 98.56 289 PHE A CA 1
ATOM 2038 C C . PHE A 1 289 ? -16.868 -4.166 8.867 1.00 98.56 289 PHE A C 1
ATOM 2040 O O . PHE A 1 289 ? -16.305 -5.264 8.850 1.00 98.56 289 PHE A O 1
ATOM 2047 N N . PHE A 1 290 ? -16.403 -3.089 8.232 1.00 98.88 290 PHE A N 1
ATOM 2048 C CA . PHE A 1 290 ? -15.062 -2.980 7.666 1.00 98.88 290 PHE A CA 1
ATOM 2049 C C . PHE A 1 290 ? -14.208 -2.035 8.519 1.00 98.88 290 PHE A C 1
ATOM 2051 O O . PHE A 1 290 ? -14.632 -0.924 8.841 1.00 98.88 290 PHE A O 1
ATOM 2058 N N . LEU A 1 291 ? -13.003 -2.462 8.889 1.00 98.94 291 LEU A N 1
ATOM 2059 C CA . LEU A 1 291 ? -12.068 -1.676 9.689 1.00 98.94 291 LEU A CA 1
ATOM 2060 C C . LEU A 1 291 ? -10.680 -1.661 9.042 1.00 98.94 291 LEU A C 1
ATOM 2062 O O . LEU A 1 291 ? -10.048 -2.706 8.907 1.00 98.94 291 LEU A O 1
ATOM 2066 N N . LEU A 1 292 ? -10.190 -0.466 8.719 1.00 98.94 292 LEU A N 1
ATOM 2067 C CA . LEU A 1 292 ? -8.790 -0.219 8.379 1.00 98.94 292 LEU A CA 1
ATOM 2068 C C . LEU A 1 292 ? -8.017 0.211 9.632 1.00 98.94 292 LEU A C 1
ATOM 2070 O O . LEU A 1 292 ? -8.445 1.125 10.339 1.00 98.94 292 LEU A O 1
ATOM 2074 N N . VAL A 1 293 ? -6.862 -0.407 9.876 1.00 98.94 293 VAL A N 1
ATOM 2075 C CA . VAL A 1 293 ? -5.925 -0.040 10.944 1.00 98.94 293 VAL A CA 1
ATOM 2076 C C . VAL A 1 293 ? -4.521 0.119 10.372 1.00 98.94 293 VAL A C 1
ATOM 2078 O O . VAL A 1 293 ? -3.993 -0.796 9.753 1.00 98.94 293 VAL A O 1
ATOM 2081 N N . GLU A 1 294 ? -3.885 1.257 10.617 1.00 98.94 294 GLU A N 1
ATOM 2082 C CA . GLU A 1 294 ? -2.579 1.581 10.054 1.00 98.94 294 GLU A CA 1
ATOM 2083 C C . GLU A 1 294 ? -1.523 1.867 11.134 1.00 98.94 294 GLU A C 1
ATOM 2085 O O . GLU A 1 294 ? -1.691 2.735 11.998 1.00 98.94 294 GLU A O 1
ATOM 2090 N N . GLY A 1 295 ? -0.392 1.165 11.035 1.00 98.81 295 GLY A N 1
ATOM 2091 C CA . GLY A 1 295 ? 0.854 1.448 11.746 1.00 98.81 295 GLY A CA 1
ATOM 2092 C C . GLY A 1 295 ? 1.782 2.347 10.926 1.00 98.81 295 GLY A C 1
ATOM 2093 O O . GLY A 1 295 ? 2.838 1.909 10.487 1.00 98.81 295 GLY A O 1
ATOM 2094 N N . ALA A 1 296 ? 1.410 3.613 10.741 1.00 98.25 296 ALA A N 1
ATOM 2095 C CA . ALA A 1 296 ? 2.041 4.526 9.777 1.00 98.25 296 ALA A CA 1
ATOM 2096 C C . ALA A 1 296 ? 3.455 5.012 10.139 1.00 98.25 296 ALA A C 1
ATOM 2098 O O . ALA A 1 296 ? 4.162 5.669 9.375 1.00 98.25 296 ALA A O 1
ATOM 2099 N N . ARG A 1 297 ? 3.861 4.824 11.393 1.00 98.25 297 ARG A N 1
ATOM 2100 C CA . ARG A 1 297 ? 5.144 5.333 11.892 1.00 98.25 297 ARG A CA 1
ATOM 2101 C C . ARG A 1 297 ? 6.311 4.404 11.545 1.00 98.25 297 ARG A C 1
ATOM 2103 O O . ARG A 1 297 ? 7.454 4.830 11.703 1.00 98.25 297 ARG A O 1
ATOM 2110 N N . ILE A 1 298 ? 6.041 3.196 11.043 1.00 98.81 298 ILE A N 1
ATOM 2111 C CA . ILE A 1 298 ? 7.060 2.250 10.571 1.00 98.81 298 ILE A CA 1
ATOM 2112 C C . ILE A 1 298 ? 7.821 2.852 9.380 1.00 98.81 298 ILE A C 1
ATOM 2114 O O . ILE A 1 298 ? 9.050 2.951 9.437 1.00 98.81 298 ILE A O 1
ATOM 2118 N N . ASP A 1 299 ? 7.116 3.352 8.366 1.00 98.44 299 ASP A N 1
ATOM 2119 C CA . ASP A 1 299 ? 7.701 4.023 7.201 1.00 98.44 299 ASP A CA 1
ATOM 2120 C C . ASP A 1 299 ? 8.509 5.266 7.587 1.00 98.44 299 ASP A C 1
ATOM 2122 O O . ASP A 1 299 ? 9.703 5.366 7.308 1.00 98.44 299 ASP A O 1
ATOM 2126 N N . HIS A 1 300 ? 7.909 6.171 8.362 1.00 97.81 300 HIS A N 1
ATOM 2127 C CA . HIS A 1 300 ? 8.591 7.381 8.821 1.00 97.81 300 HIS A CA 1
ATOM 2128 C C . HIS A 1 300 ? 9.903 7.084 9.575 1.00 97.81 300 HIS A C 1
ATOM 2130 O O . HIS A 1 300 ? 10.880 7.838 9.473 1.00 97.81 300 HIS A O 1
ATOM 2136 N N . ALA A 1 301 ? 9.931 6.004 10.364 1.00 98.06 301 ALA A N 1
ATOM 2137 C CA . ALA A 1 301 ? 11.136 5.552 11.048 1.00 98.06 301 ALA A CA 1
ATOM 2138 C C . ALA A 1 301 ? 12.151 4.946 10.063 1.00 98.06 301 ALA A C 1
ATOM 2140 O O . ALA A 1 301 ? 13.351 5.219 10.198 1.00 98.06 301 ALA A O 1
ATOM 2141 N N . SER A 1 302 ? 11.671 4.210 9.059 1.00 96.81 302 SER A N 1
ATOM 2142 C CA . SER A 1 302 ? 12.457 3.591 7.986 1.00 96.81 302 SER A CA 1
ATOM 2143 C C . SER A 1 302 ? 13.109 4.628 7.072 1.00 96.81 302 SER A C 1
ATOM 2145 O O . SER A 1 302 ? 14.311 4.561 6.871 1.00 96.81 302 SER A O 1
ATOM 2147 N N . HIS A 1 303 ? 12.419 5.700 6.673 1.00 94.50 303 HIS A N 1
ATOM 2148 C CA . HIS A 1 303 ? 13.024 6.843 5.968 1.00 94.50 303 HIS A CA 1
ATOM 2149 C C . HIS A 1 303 ? 14.183 7.509 6.734 1.00 94.50 303 HIS A C 1
ATOM 2151 O O . HIS A 1 303 ? 15.007 8.226 6.162 1.00 94.50 303 HIS A O 1
ATOM 2157 N N . SER A 1 304 ? 14.252 7.312 8.053 1.00 96.00 304 SER A N 1
ATOM 2158 C CA . SER A 1 304 ? 15.348 7.800 8.896 1.00 96.00 304 SER A CA 1
ATOM 2159 C C . SER A 1 304 ? 16.359 6.720 9.296 1.00 96.00 304 SER A C 1
ATOM 2161 O O . SER A 1 304 ? 17.283 7.027 10.053 1.00 96.00 304 SER A O 1
ATOM 2163 N N . ASN A 1 305 ? 16.196 5.487 8.801 1.00 94.62 305 ASN A N 1
ATOM 2164 C CA . ASN A 1 305 ? 16.984 4.296 9.130 1.00 94.62 305 ASN A CA 1
ATOM 2165 C C . ASN A 1 305 ? 17.147 4.096 10.645 1.00 94.62 305 ASN A C 1
ATOM 2167 O O . ASN A 1 305 ? 18.239 3.826 11.144 1.00 94.62 305 ASN A O 1
ATOM 2171 N N . SER A 1 306 ? 16.067 4.307 11.402 1.00 95.88 306 SER A N 1
ATOM 2172 C CA . SER A 1 306 ? 16.094 4.294 12.866 1.00 95.88 306 SER A CA 1
ATOM 2173 C C . SER A 1 306 ? 15.590 2.958 13.413 1.00 95.88 306 SER A C 1
ATOM 2175 O O . SER A 1 306 ? 14.407 2.848 13.733 1.00 95.88 306 SER A O 1
ATOM 2177 N N . GLU A 1 307 ? 16.477 1.972 13.600 1.00 92.94 307 GLU A N 1
ATOM 2178 C CA . GLU A 1 307 ? 16.087 0.589 13.931 1.00 92.94 307 GLU A CA 1
ATOM 2179 C C . GLU A 1 307 ? 15.201 0.478 15.178 1.00 92.94 307 GLU A C 1
ATOM 2181 O O . GLU A 1 307 ? 14.180 -0.198 15.151 1.00 92.94 307 GLU A O 1
ATOM 2186 N N . GLU A 1 308 ? 15.565 1.158 16.271 1.00 91.88 308 GLU A N 1
ATOM 2187 C CA . GLU A 1 308 ? 14.804 1.112 17.532 1.00 91.88 308 GLU A CA 1
ATOM 2188 C C . GLU A 1 308 ? 13.356 1.582 17.338 1.00 91.88 308 GLU A C 1
ATOM 2190 O O . GLU A 1 308 ? 12.424 0.922 17.784 1.00 91.88 308 GLU A O 1
ATOM 2195 N N . ARG A 1 309 ? 13.164 2.677 16.593 1.00 96.88 309 ARG A N 1
ATOM 2196 C CA . ARG A 1 309 ? 11.829 3.199 16.280 1.00 96.88 309 ARG A CA 1
ATOM 2197 C C . ARG A 1 309 ? 11.067 2.264 15.355 1.00 96.88 309 ARG A C 1
ATOM 2199 O O . ARG A 1 309 ? 9.908 1.999 15.623 1.00 96.88 309 ARG A O 1
ATOM 2206 N N . VAL A 1 310 ? 11.710 1.749 14.307 1.00 98.06 310 VAL A N 1
ATOM 2207 C CA . VAL A 1 310 ? 11.079 0.793 13.385 1.00 98.06 310 VAL A CA 1
ATOM 2208 C C . VAL A 1 310 ? 10.546 -0.415 14.152 1.00 98.06 310 VAL A C 1
ATOM 2210 O O . VAL A 1 310 ? 9.380 -0.767 14.003 1.00 98.06 310 VAL A O 1
ATOM 2213 N N . PHE A 1 311 ? 11.369 -1.020 15.009 1.00 97.12 311 PHE A N 1
ATOM 2214 C CA . PHE A 1 311 ? 10.979 -2.222 15.740 1.00 97.12 311 PHE A CA 1
ATOM 2215 C C . PHE A 1 311 ? 9.884 -1.955 16.772 1.00 97.12 311 PHE A C 1
ATOM 2217 O O . PHE A 1 311 ? 8.957 -2.754 16.861 1.00 97.12 311 PHE A O 1
ATOM 2224 N N . ASP A 1 312 ? 9.924 -0.834 17.493 1.00 97.25 312 ASP A N 1
ATOM 2225 C CA . ASP A 1 312 ? 8.844 -0.474 18.419 1.00 97.25 312 ASP A CA 1
ATOM 2226 C C . ASP A 1 312 ? 7.516 -0.176 17.696 1.00 97.25 312 ASP A C 1
ATOM 2228 O O . ASP A 1 312 ? 6.456 -0.555 18.192 1.00 97.25 312 ASP A O 1
ATOM 2232 N N . GLU A 1 313 ? 7.542 0.449 16.513 1.00 98.62 313 GLU A N 1
ATOM 2233 C CA . GLU A 1 313 ? 6.323 0.704 15.727 1.00 98.62 313 GLU A CA 1
ATOM 2234 C C . GLU A 1 313 ? 5.748 -0.577 15.100 1.00 98.62 313 GLU A C 1
ATOM 2236 O O . GLU A 1 313 ? 4.531 -0.767 15.103 1.00 98.62 313 GLU A O 1
ATOM 2241 N N . VAL A 1 314 ? 6.601 -1.502 14.639 1.00 98.62 314 VAL A N 1
ATOM 2242 C CA . VAL A 1 314 ? 6.173 -2.847 14.204 1.00 98.62 314 VAL A CA 1
ATOM 2243 C C . VAL A 1 314 ? 5.486 -3.584 15.352 1.00 98.62 314 VAL A C 1
ATOM 2245 O O . VAL A 1 314 ? 4.435 -4.190 15.156 1.00 98.62 314 VAL A O 1
ATOM 2248 N N . LEU A 1 315 ? 6.040 -3.511 16.565 1.00 98.56 315 LEU A N 1
ATOM 2249 C CA . LEU A 1 315 ? 5.433 -4.134 17.742 1.00 98.56 315 LEU A CA 1
ATOM 2250 C C . LEU A 1 315 ? 4.126 -3.451 18.160 1.00 98.56 315 LEU A C 1
ATOM 2252 O O . LEU A 1 315 ? 3.212 -4.132 18.614 1.00 98.56 315 LEU A O 1
ATOM 2256 N N . ALA A 1 316 ? 3.986 -2.141 17.959 1.00 98.75 316 ALA A N 1
ATOM 2257 C CA . ALA A 1 316 ? 2.725 -1.444 18.205 1.00 98.75 316 ALA A CA 1
ATOM 2258 C C . ALA A 1 316 ? 1.612 -1.871 17.231 1.00 98.75 316 ALA A C 1
ATOM 2260 O O . ALA A 1 316 ? 0.450 -1.976 17.639 1.00 98.75 316 ALA A O 1
ATOM 2261 N N . LEU A 1 317 ? 1.956 -2.144 15.966 1.00 98.94 317 LEU A N 1
ATOM 2262 C CA . LEU A 1 317 ? 1.045 -2.780 15.012 1.00 98.94 317 LEU A CA 1
ATOM 2263 C C . LEU A 1 317 ? 0.733 -4.224 15.424 1.00 98.94 317 LEU A C 1
ATOM 2265 O O . LEU A 1 317 ? -0.431 -4.620 15.420 1.00 98.94 317 LEU A O 1
ATOM 2269 N N . ASP A 1 318 ? 1.741 -4.994 15.836 1.00 98.88 318 ASP A N 1
ATOM 2270 C CA . ASP A 1 318 ? 1.555 -6.374 16.292 1.00 98.88 318 ASP A CA 1
ATOM 2271 C C . ASP A 1 318 ? 0.631 -6.475 17.516 1.00 98.88 318 ASP A C 1
ATOM 2273 O O . ASP A 1 318 ? -0.253 -7.330 17.554 1.00 98.88 318 ASP A O 1
ATOM 2277 N N . ASP A 1 319 ? 0.757 -5.559 18.478 1.00 98.88 319 ASP A N 1
ATOM 2278 C CA . ASP A 1 319 ? -0.135 -5.456 19.638 1.00 98.88 319 ASP A CA 1
ATOM 2279 C C . ASP A 1 319 ? -1.585 -5.146 19.217 1.00 98.88 319 ASP A C 1
ATOM 2281 O O . ASP A 1 319 ? -2.543 -5.633 19.831 1.00 98.88 319 ASP A O 1
ATOM 2285 N N . ALA A 1 320 ? -1.780 -4.359 18.155 1.00 98.94 320 ALA A N 1
ATOM 2286 C CA . ALA A 1 320 ? -3.101 -4.085 17.593 1.00 98.94 320 ALA A CA 1
ATOM 2287 C C . ALA A 1 320 ? -3.696 -5.319 16.890 1.00 98.94 320 ALA A C 1
ATOM 2289 O O . ALA A 1 320 ? -4.876 -5.629 17.083 1.00 98.94 320 ALA A O 1
ATOM 2290 N N . VAL A 1 321 ? -2.875 -6.087 16.168 1.00 98.88 321 VAL A N 1
ATOM 2291 C CA . VAL A 1 321 ? -3.270 -7.387 15.599 1.00 98.88 321 VAL A CA 1
ATOM 2292 C C . VAL A 1 321 ? -3.631 -8.376 16.711 1.00 98.88 321 VAL A C 1
ATOM 2294 O O . VAL A 1 321 ? -4.687 -9.010 16.665 1.00 98.88 321 VAL A O 1
ATOM 2297 N N . ALA A 1 322 ? -2.810 -8.469 17.761 1.00 98.69 322 ALA A N 1
ATOM 2298 C CA . ALA A 1 322 ? -3.076 -9.303 18.931 1.00 98.69 322 ALA A CA 1
ATOM 2299 C C . ALA A 1 322 ? -4.396 -8.923 19.617 1.00 98.69 322 ALA A C 1
ATOM 2301 O O . ALA A 1 322 ? -5.148 -9.794 20.061 1.00 98.69 322 ALA A O 1
ATOM 2302 N N . THR A 1 323 ? -4.702 -7.624 19.664 1.00 98.81 323 THR A N 1
ATOM 2303 C CA . THR A 1 323 ? -5.963 -7.090 20.188 1.00 98.81 323 THR A CA 1
ATOM 2304 C C . THR A 1 323 ? -7.157 -7.577 19.365 1.00 98.81 323 THR A C 1
ATOM 2306 O O . THR A 1 323 ? -8.113 -8.097 19.940 1.00 98.81 323 THR A O 1
ATOM 2309 N N . ALA A 1 324 ? -7.095 -7.499 18.032 1.00 98.56 324 ALA A N 1
ATOM 2310 C CA . ALA A 1 324 ? -8.159 -8.006 17.163 1.00 98.56 324 ALA A CA 1
ATOM 2311 C C . ALA A 1 324 ? -8.336 -9.528 17.267 1.00 98.56 324 ALA A C 1
ATOM 2313 O O . ALA A 1 324 ? -9.464 -10.015 17.377 1.00 98.56 324 ALA A O 1
ATOM 2314 N N . LEU A 1 325 ? -7.235 -10.285 17.323 1.00 98.06 325 LEU A N 1
ATOM 2315 C CA . LEU A 1 325 ? -7.271 -11.733 17.548 1.00 98.06 325 LEU A CA 1
ATOM 2316 C C . LEU A 1 325 ? -7.945 -12.078 18.882 1.00 98.06 325 LEU A C 1
ATOM 2318 O O . LEU A 1 325 ? -8.817 -12.948 18.923 1.00 98.06 325 LEU A O 1
ATOM 2322 N N . ALA A 1 326 ? -7.586 -11.377 19.961 1.00 97.81 326 ALA A N 1
ATOM 2323 C CA . ALA A 1 326 ? -8.165 -11.586 21.285 1.00 97.81 326 ALA A CA 1
ATOM 2324 C C . ALA A 1 326 ? -9.651 -11.200 21.353 1.00 97.81 326 ALA A C 1
ATOM 2326 O O . ALA A 1 326 ? -10.427 -11.884 22.025 1.00 97.81 326 ALA A O 1
ATOM 2327 N N . TRP A 1 327 ? -10.045 -10.133 20.655 1.00 98.00 327 TRP A N 1
ATOM 2328 C CA . TRP A 1 327 ? -11.432 -9.680 20.552 1.00 98.00 327 TRP A CA 1
ATOM 2329 C C . TRP A 1 327 ? -12.306 -10.666 19.765 1.00 98.00 327 TRP A C 1
ATOM 2331 O O . TRP A 1 327 ? -13.432 -10.944 20.174 1.00 98.00 327 TRP A O 1
ATOM 2341 N N . SER A 1 328 ? -11.775 -11.247 18.684 1.00 94.81 328 SER A N 1
ATOM 2342 C CA . SER A 1 328 ? -12.562 -12.011 17.709 1.00 94.81 328 SER A CA 1
ATOM 2343 C C . SER A 1 328 ? -13.347 -13.182 18.305 1.00 94.81 328 SER A C 1
ATOM 2345 O O . SER A 1 328 ? -14.501 -13.386 17.948 1.00 94.81 328 SER A O 1
ATOM 2347 N N . GLY A 1 329 ? -12.785 -13.954 19.240 1.00 89.62 329 GLY A N 1
ATOM 2348 C CA . GLY A 1 329 ? -13.491 -15.065 19.885 1.00 89.62 329 GLY A CA 1
ATOM 2349 C C . GLY A 1 329 ? -14.119 -16.054 18.887 1.00 89.62 329 GLY A C 1
ATOM 2350 O O . GLY A 1 329 ? -13.423 -16.889 18.317 1.00 89.62 329 GLY A O 1
ATOM 2351 N N . SER A 1 330 ? -15.447 -16.001 18.720 1.00 85.56 330 SER A N 1
ATOM 2352 C CA . SER A 1 330 ? -16.210 -16.802 17.742 1.00 85.56 330 SER A CA 1
ATOM 2353 C C . SER A 1 330 ? -16.824 -15.975 16.603 1.00 85.56 330 SER A C 1
ATOM 2355 O O . SER A 1 330 ? -17.761 -16.441 15.954 1.00 85.56 330 SER A O 1
ATOM 2357 N N . ARG A 1 331 ? -16.376 -14.732 16.422 1.00 92.88 331 ARG A N 1
ATOM 2358 C CA . ARG A 1 331 ? -16.789 -13.831 15.348 1.00 92.88 331 ARG A CA 1
ATOM 2359 C C . ARG A 1 331 ? -16.374 -14.426 14.006 1.00 92.88 331 ARG A C 1
ATOM 2361 O O . ARG A 1 331 ? -15.282 -14.976 13.883 1.00 92.88 331 ARG A O 1
ATOM 2368 N N . ASP A 1 332 ? -17.237 -14.294 13.006 1.00 95.25 332 ASP A N 1
ATOM 2369 C CA . ASP A 1 332 ? -16.837 -14.503 11.617 1.00 95.25 332 ASP A CA 1
ATOM 2370 C C . ASP A 1 332 ? -15.862 -13.388 11.218 1.00 95.25 332 ASP A C 1
ATOM 2372 O O . ASP A 1 332 ? -16.281 -12.248 11.016 1.00 95.25 332 ASP A O 1
ATOM 2376 N N . LEU A 1 333 ? -14.564 -13.697 11.241 1.00 97.38 333 LEU A N 1
ATOM 2377 C CA . LEU A 1 333 ? -13.473 -12.752 11.027 1.00 97.38 333 LEU A CA 1
ATOM 2378 C C . LEU A 1 333 ? -12.756 -13.076 9.718 1.00 97.38 333 LEU A C 1
ATOM 2380 O O . LEU A 1 333 ? -12.179 -14.156 9.566 1.00 97.38 333 LEU A O 1
ATOM 2384 N N . THR A 1 334 ? -12.706 -12.088 8.832 1.00 98.62 334 THR A N 1
ATOM 2385 C CA . THR A 1 334 ? -11.702 -12.012 7.772 1.00 98.62 334 THR A CA 1
ATOM 2386 C C . THR A 1 334 ? -10.721 -10.917 8.143 1.00 98.62 334 THR A C 1
ATOM 2388 O O . THR A 1 334 ? -11.114 -9.770 8.344 1.00 98.62 334 THR A O 1
ATOM 2391 N N . MET A 1 335 ? -9.447 -11.274 8.272 1.00 98.75 335 MET A N 1
ATOM 2392 C CA . MET A 1 335 ? -8.407 -10.327 8.652 1.00 98.75 335 MET A CA 1
ATOM 2393 C C . MET A 1 335 ? -7.184 -10.508 7.770 1.00 98.75 335 MET A C 1
ATOM 2395 O O . MET A 1 335 ? -6.735 -11.637 7.569 1.00 98.75 335 MET A O 1
ATOM 2399 N N . ILE A 1 336 ? -6.658 -9.393 7.274 1.00 98.94 336 ILE A N 1
ATOM 2400 C CA . ILE A 1 336 ? -5.417 -9.310 6.506 1.00 98.94 336 ILE A CA 1
ATOM 2401 C C . ILE A 1 336 ? -4.483 -8.345 7.236 1.00 98.94 336 ILE A C 1
ATOM 2403 O O . ILE A 1 336 ? -4.906 -7.264 7.634 1.00 98.94 336 ILE A O 1
ATOM 2407 N N . VAL A 1 337 ? -3.223 -8.734 7.407 1.00 98.94 337 VAL A N 1
ATOM 2408 C CA . VAL A 1 337 ? -2.125 -7.882 7.872 1.00 98.94 337 VAL A CA 1
ATOM 2409 C C . VAL A 1 337 ? -1.089 -7.842 6.764 1.00 98.94 337 VAL A C 1
ATOM 2411 O O . VAL A 1 337 ? -0.578 -8.888 6.367 1.00 98.94 337 VAL A O 1
ATOM 2414 N N . THR A 1 338 ? -0.797 -6.658 6.243 1.00 98.88 338 THR A N 1
ATOM 2415 C CA . THR A 1 338 ? 0.189 -6.483 5.176 1.00 98.88 338 THR A CA 1
ATOM 2416 C C . THR A 1 338 ? 0.822 -5.091 5.231 1.00 98.88 338 THR A C 1
ATOM 2418 O O . THR A 1 338 ? 0.688 -4.397 6.239 1.00 98.88 338 THR A O 1
ATOM 2421 N N . ALA A 1 339 ? 1.536 -4.702 4.182 1.00 98.69 339 ALA A N 1
ATOM 2422 C CA . ALA A 1 339 ? 2.100 -3.376 3.996 1.00 98.69 339 ALA A CA 1
ATOM 2423 C C . ALA A 1 339 ? 1.681 -2.817 2.636 1.00 98.69 339 ALA A C 1
ATOM 2425 O O . ALA A 1 339 ? 1.245 -3.548 1.749 1.00 98.69 339 ALA A O 1
ATOM 2426 N N . ASP A 1 340 ? 1.817 -1.512 2.487 1.00 98.31 340 ASP A N 1
ATOM 2427 C CA . ASP A 1 340 ? 1.625 -0.794 1.235 1.00 98.31 340 ASP A CA 1
ATOM 2428 C C . ASP A 1 340 ? 2.885 -0.811 0.349 1.00 98.31 340 ASP A C 1
ATOM 2430 O O . ASP A 1 340 ? 2.769 -0.853 -0.874 1.00 98.31 340 ASP A O 1
ATOM 2434 N N . HIS A 1 341 ? 4.074 -0.826 0.949 1.00 95.31 341 HIS A N 1
ATOM 2435 C CA . HIS A 1 341 ? 5.379 -1.040 0.318 1.00 95.31 341 HIS A CA 1
ATOM 2436 C C . HIS A 1 341 ? 6.445 -1.395 1.367 1.00 95.31 341 HIS A C 1
ATOM 2438 O O . HIS A 1 341 ? 6.194 -1.347 2.570 1.00 95.31 341 HIS A O 1
ATOM 2444 N N . GLU A 1 342 ? 7.651 -1.763 0.928 1.00 92.81 342 GLU A N 1
ATOM 2445 C CA . GLU A 1 342 ? 8.832 -1.807 1.799 1.00 92.81 342 GLU A CA 1
ATOM 2446 C C . GLU A 1 342 ? 9.500 -0.425 1.826 1.00 92.81 342 GLU A C 1
ATOM 2448 O O . GLU A 1 342 ? 9.399 0.343 0.865 1.00 92.81 342 GLU A O 1
ATOM 2453 N N . CYS A 1 343 ? 10.162 -0.078 2.933 1.00 91.12 343 CYS A N 1
ATOM 2454 C CA . CYS A 1 343 ? 10.945 1.150 3.029 1.00 91.12 343 CYS A CA 1
ATOM 2455 C C . CYS A 1 343 ? 12.341 0.912 3.619 1.00 91.12 343 CYS A C 1
ATOM 2457 O O . CYS A 1 343 ? 12.496 0.345 4.701 1.00 91.12 343 CYS A O 1
ATOM 2459 N N . GLY A 1 344 ? 13.353 1.452 2.934 1.00 82.19 344 GLY A N 1
ATOM 2460 C CA . GLY A 1 344 ? 14.736 1.577 3.390 1.00 82.19 344 GLY A CA 1
ATOM 2461 C C . GLY A 1 344 ? 15.653 0.397 3.056 1.00 82.19 344 GLY A C 1
ATOM 2462 O O . GLY A 1 344 ? 16.876 0.523 3.202 1.00 82.19 344 GLY A O 1
ATOM 2463 N N . GLY A 1 345 ? 15.126 -0.724 2.565 1.00 79.38 345 GLY A N 1
ATOM 2464 C CA . GLY A 1 345 ? 15.920 -1.921 2.313 1.00 79.38 345 GLY A CA 1
ATOM 2465 C C . GLY A 1 345 ? 16.603 -2.411 3.591 1.00 79.38 345 GLY A C 1
ATOM 2466 O O . GLY A 1 345 ? 17.837 -2.514 3.636 1.00 79.38 345 GLY A O 1
ATOM 2467 N N . LEU A 1 346 ? 15.821 -2.649 4.647 1.00 84.62 346 LEU A N 1
ATOM 2468 C CA . LEU A 1 346 ? 16.319 -3.137 5.939 1.00 84.62 346 LEU A CA 1
ATOM 2469 C C . LEU A 1 346 ? 16.767 -4.601 5.857 1.00 84.62 346 LEU A C 1
ATOM 2471 O O . LEU A 1 346 ? 16.010 -5.459 5.433 1.00 84.62 346 LEU A O 1
ATOM 2475 N N . GLU A 1 347 ? 17.961 -4.918 6.351 1.00 83.44 347 GLU A N 1
ATOM 2476 C CA . GLU A 1 347 ? 18.471 -6.289 6.454 1.00 83.44 347 GLU A CA 1
ATOM 2477 C C . GLU A 1 347 ? 18.937 -6.593 7.886 1.00 83.44 347 GLU A C 1
ATOM 2479 O O . GLU A 1 347 ? 19.896 -5.994 8.385 1.00 83.44 347 GLU A O 1
ATOM 2484 N N . VAL A 1 348 ? 18.313 -7.562 8.564 1.00 85.69 348 VAL A N 1
ATOM 2485 C CA . VAL A 1 348 ? 18.730 -8.001 9.903 1.00 85.69 348 VAL A CA 1
ATOM 2486 C C . VAL A 1 348 ? 19.831 -9.067 9.788 1.00 85.69 348 VAL A C 1
ATOM 2488 O O . VAL A 1 348 ? 19.602 -10.254 9.543 1.00 85.69 348 VAL A O 1
ATOM 2491 N N . THR A 1 349 ? 21.076 -8.660 10.022 1.00 84.38 349 THR A N 1
ATOM 2492 C CA . THR A 1 349 ? 22.283 -9.478 9.790 1.00 84.38 349 THR A CA 1
ATOM 2493 C C . THR A 1 349 ? 22.731 -10.305 10.999 1.00 84.38 349 THR A C 1
ATOM 2495 O O . THR A 1 349 ? 23.589 -11.183 10.872 1.00 84.38 349 THR A O 1
ATOM 2498 N N . GLY A 1 350 ? 22.172 -10.069 12.189 1.00 79.12 350 GLY A N 1
ATOM 2499 C CA . GLY A 1 350 ? 22.567 -10.798 13.393 1.00 79.12 350 GLY A CA 1
ATOM 2500 C C . GLY A 1 350 ? 21.525 -10.797 14.504 1.00 79.12 350 GLY A C 1
ATOM 2501 O O . GLY A 1 350 ? 20.808 -9.825 14.713 1.00 79.12 350 GLY A O 1
ATOM 2502 N N . THR A 1 351 ? 21.485 -11.892 15.263 1.00 80.69 351 THR A N 1
ATOM 2503 C CA . THR A 1 351 ? 20.574 -12.072 16.402 1.00 80.69 351 THR A CA 1
ATOM 2504 C C . THR A 1 351 ? 21.018 -11.284 17.632 1.00 80.69 351 THR A C 1
ATOM 2506 O O . THR A 1 351 ? 22.218 -11.146 17.890 1.00 80.69 351 THR A O 1
ATOM 2509 N N . SER A 1 352 ? 20.063 -10.897 18.470 1.00 81.88 352 SER A N 1
ATOM 2510 C CA . SER A 1 352 ? 20.282 -10.249 19.765 1.00 81.88 352 SER A CA 1
ATOM 2511 C C . SER A 1 352 ? 19.451 -10.912 20.873 1.00 81.88 352 SER A C 1
ATOM 2513 O O . SER A 1 352 ? 18.623 -11.784 20.626 1.00 81.88 352 SER A O 1
ATOM 2515 N N . ALA A 1 353 ? 19.719 -10.546 22.130 1.00 90.44 353 ALA A N 1
ATOM 2516 C CA . ALA A 1 353 ? 18.834 -10.900 23.239 1.00 90.44 353 ALA A CA 1
ATOM 2517 C C . ALA A 1 353 ? 17.572 -10.019 23.213 1.00 90.44 353 ALA A C 1
ATOM 2519 O O . ALA A 1 353 ? 17.625 -8.902 22.708 1.00 90.44 353 ALA A O 1
ATOM 2520 N N . ALA A 1 354 ? 16.480 -10.483 23.827 1.00 91.12 354 ALA A N 1
ATOM 2521 C CA . ALA A 1 354 ? 15.259 -9.692 23.987 1.00 91.12 354 ALA A CA 1
ATOM 2522 C C . ALA A 1 354 ? 15.541 -8.299 24.592 1.00 91.12 354 ALA A C 1
ATOM 2524 O O . ALA A 1 354 ? 16.317 -8.172 25.547 1.00 91.12 354 ALA A O 1
ATOM 2525 N N . GLY A 1 355 ? 14.902 -7.271 24.036 1.00 89.31 355 GLY A N 1
ATOM 2526 C CA . GLY A 1 355 ? 15.075 -5.858 24.379 1.00 89.31 355 GLY A CA 1
ATOM 2527 C C . GLY A 1 355 ? 16.383 -5.235 23.881 1.00 89.31 355 GLY A C 1
ATOM 2528 O O . GLY A 1 355 ? 16.726 -4.127 24.288 1.00 89.31 355 GLY A O 1
ATOM 2529 N N . VAL A 1 356 ? 17.155 -5.942 23.052 1.00 91.62 356 VAL A N 1
ATOM 2530 C CA . VAL A 1 356 ? 18.374 -5.420 22.425 1.00 91.62 356 VAL A CA 1
ATOM 2531 C C . VAL A 1 356 ? 18.162 -5.398 20.922 1.00 91.62 356 VAL A C 1
ATOM 2533 O O . VAL A 1 356 ? 17.859 -6.431 20.332 1.00 91.62 356 VAL A O 1
ATOM 2536 N N . THR A 1 357 ? 18.352 -4.237 20.299 1.00 91.50 357 THR A N 1
ATOM 2537 C CA . THR A 1 357 ? 18.238 -4.065 18.845 1.00 91.50 357 THR A CA 1
ATOM 2538 C C . THR A 1 357 ? 19.134 -5.079 18.122 1.00 91.50 357 THR A C 1
ATOM 2540 O O . THR A 1 357 ? 20.335 -5.143 18.424 1.00 91.50 357 THR A O 1
ATOM 2543 N N . PRO A 1 358 ? 18.585 -5.913 17.220 1.00 90.69 358 PRO A N 1
ATOM 2544 C CA . PRO A 1 358 ? 19.388 -6.835 16.430 1.00 90.69 358 PRO A CA 1
ATOM 2545 C C . PRO A 1 358 ? 20.359 -6.078 15.517 1.00 90.69 358 PRO A C 1
ATOM 2547 O O . PRO A 1 358 ? 20.155 -4.912 15.174 1.00 90.69 358 PRO A O 1
ATOM 2550 N N . THR A 1 359 ? 21.457 -6.740 15.142 1.00 89.12 359 THR A N 1
ATOM 2551 C CA . THR A 1 359 ? 22.420 -6.119 14.220 1.00 89.12 359 THR A CA 1
ATOM 2552 C C . THR A 1 359 ? 21.777 -6.038 12.847 1.00 89.12 359 THR A C 1
ATOM 2554 O O . THR A 1 359 ? 21.352 -7.065 12.323 1.00 89.12 359 THR A O 1
ATOM 2557 N N . SER A 1 360 ? 21.722 -4.834 12.286 1.00 88.88 360 SER A N 1
ATOM 2558 C CA . SER A 1 360 ? 20.999 -4.550 11.048 1.00 88.88 360 SER A CA 1
ATOM 2559 C C . SER A 1 360 ? 21.845 -3.700 10.103 1.00 88.88 360 SER A C 1
ATOM 2561 O O . SER A 1 360 ? 22.815 -3.063 10.524 1.00 88.88 360 SER A O 1
ATOM 2563 N N . ALA A 1 361 ? 21.499 -3.727 8.824 1.00 84.00 361 ALA A N 1
ATOM 2564 C CA . ALA A 1 361 ? 22.047 -2.871 7.787 1.00 84.00 361 ALA A CA 1
ATOM 2565 C C . ALA A 1 361 ? 20.892 -2.251 6.995 1.00 84.00 361 ALA A C 1
ATOM 2567 O O . ALA A 1 361 ? 19.860 -2.885 6.813 1.00 84.00 361 ALA A O 1
ATOM 2568 N N . TRP A 1 362 ? 21.087 -1.023 6.527 1.00 81.56 362 TRP A N 1
ATOM 2569 C CA . TRP A 1 362 ? 20.137 -0.316 5.672 1.00 81.56 362 TRP A CA 1
ATOM 2570 C C . TRP A 1 362 ? 20.793 -0.018 4.338 1.00 81.56 362 TRP A C 1
ATOM 2572 O O . TRP A 1 362 ? 21.978 0.341 4.295 1.00 81.56 362 TRP A O 1
ATOM 2582 N N . ARG A 1 363 ? 20.022 -0.139 3.262 1.00 72.44 363 ARG A N 1
ATOM 2583 C CA . ARG A 1 363 ? 20.506 0.119 1.903 1.00 72.44 363 ARG A CA 1
ATOM 2584 C C . ARG A 1 363 ? 20.153 1.518 1.442 1.00 72.44 363 ARG A C 1
ATOM 2586 O O . ARG A 1 363 ? 21.014 2.236 0.928 1.00 72.44 363 ARG A O 1
ATOM 2593 N N . TRP A 1 364 ? 18.915 1.915 1.690 1.00 75.69 364 TRP A N 1
ATOM 2594 C CA . TRP A 1 364 ? 18.348 3.176 1.247 1.00 75.69 364 TRP A CA 1
ATOM 2595 C C . TRP A 1 364 ? 17.644 3.876 2.403 1.00 75.69 364 TRP A C 1
ATOM 2597 O O . TRP A 1 364 ? 17.805 3.515 3.563 1.00 75.69 364 TRP A O 1
ATOM 2607 N N . ALA A 1 365 ? 16.943 4.948 2.066 1.00 81.75 365 ALA A N 1
ATOM 2608 C CA . ALA A 1 365 ? 16.073 5.704 2.957 1.00 81.75 365 ALA A CA 1
ATOM 2609 C C . ALA A 1 365 ? 14.794 6.102 2.197 1.00 81.75 365 ALA A C 1
ATOM 2611 O O . ALA A 1 365 ? 14.240 7.168 2.439 1.00 81.75 365 ALA A O 1
ATOM 2612 N N . GLN A 1 366 ? 14.415 5.300 1.199 1.00 82.25 366 GLN A N 1
ATOM 2613 C CA . GLN A 1 366 ? 13.270 5.480 0.306 1.00 82.25 366 GLN A CA 1
ATOM 2614 C C . GLN A 1 366 ? 12.497 4.166 0.234 1.00 82.25 366 GLN A C 1
ATOM 2616 O O . GLN A 1 366 ? 13.010 3.131 0.670 1.00 82.25 366 GLN A O 1
ATOM 2621 N N . HIS A 1 367 ? 11.298 4.216 -0.336 1.00 85.81 367 HIS A N 1
ATOM 2622 C CA . HIS A 1 367 ? 10.520 3.019 -0.621 1.00 85.81 367 HIS A CA 1
ATOM 2623 C C . HIS A 1 367 ? 11.263 2.110 -1.605 1.00 85.81 367 HIS A C 1
ATOM 2625 O O . HIS A 1 367 ? 12.087 2.578 -2.397 1.00 85.81 367 HIS A O 1
ATOM 2631 N N . THR A 1 368 ? 10.952 0.820 -1.578 1.00 77.00 368 THR A N 1
ATOM 2632 C CA . THR A 1 368 ? 11.466 -0.155 -2.546 1.00 77.00 368 THR A CA 1
ATOM 2633 C C . THR A 1 368 ? 10.318 -0.979 -3.133 1.00 77.00 368 THR A C 1
ATOM 2635 O O . THR A 1 368 ? 9.191 -0.923 -2.637 1.00 77.00 368 THR A O 1
ATOM 2638 N N . ASN A 1 369 ? 10.592 -1.715 -4.215 1.00 75.94 369 ASN A N 1
ATOM 2639 C CA . ASN A 1 369 ? 9.632 -2.662 -4.796 1.00 75.94 369 ASN A CA 1
ATOM 2640 C C . ASN A 1 369 ? 9.733 -4.059 -4.190 1.00 75.94 369 ASN A C 1
ATOM 2642 O O . ASN A 1 369 ? 9.016 -4.949 -4.648 1.00 75.94 369 ASN A O 1
ATOM 2646 N N . ALA A 1 370 ? 10.573 -4.239 -3.168 1.00 76.81 370 ALA A N 1
ATOM 2647 C CA . ALA A 1 370 ? 10.717 -5.522 -2.516 1.00 76.81 370 ALA A CA 1
ATOM 2648 C C . ALA A 1 370 ? 9.351 -6.038 -2.059 1.00 76.81 370 ALA A C 1
ATOM 2650 O O . ALA A 1 370 ? 8.539 -5.296 -1.489 1.00 76.81 370 ALA A O 1
ATOM 2651 N N . ASP A 1 371 ? 9.124 -7.329 -2.286 1.00 85.94 371 ASP A N 1
ATOM 2652 C CA . ASP A 1 371 ? 7.913 -8.003 -1.841 1.00 85.94 371 ASP A CA 1
ATOM 2653 C C . ASP A 1 371 ? 7.638 -7.744 -0.345 1.00 85.94 371 ASP A C 1
ATOM 2655 O O . ASP A 1 371 ? 8.507 -7.922 0.519 1.00 85.94 371 ASP A O 1
ATOM 2659 N N . VAL A 1 372 ? 6.385 -7.434 -0.013 1.00 95.00 372 VAL A N 1
ATOM 2660 C CA . VAL A 1 372 ? 5.940 -7.239 1.375 1.00 95.00 372 VAL A CA 1
ATOM 2661 C C . VAL A 1 372 ? 5.196 -8.463 1.915 1.00 95.00 372 VAL A C 1
ATOM 2663 O O . VAL A 1 372 ? 4.591 -9.215 1.141 1.00 95.00 372 VAL A O 1
ATOM 2666 N N . PRO A 1 373 ? 5.221 -8.715 3.238 1.00 97.44 373 PRO A N 1
ATOM 2667 C CA . PRO A 1 373 ? 4.502 -9.838 3.821 1.00 97.44 373 PRO A CA 1
ATOM 2668 C C . PRO A 1 373 ? 2.989 -9.633 3.775 1.00 97.44 373 PRO A C 1
ATOM 2670 O O . PRO A 1 373 ? 2.484 -8.534 4.002 1.00 97.44 373 PRO A O 1
ATOM 2673 N N . ILE A 1 374 ? 2.256 -10.728 3.576 1.00 98.62 374 ILE A N 1
ATOM 2674 C CA . ILE A 1 374 ? 0.830 -10.810 3.894 1.00 98.62 374 ILE A CA 1
ATOM 2675 C C . ILE A 1 374 ? 0.579 -11.971 4.855 1.00 98.62 374 ILE A C 1
ATOM 2677 O O . ILE A 1 374 ? 0.987 -13.105 4.603 1.00 98.62 374 ILE A O 1
ATOM 2681 N N . TYR A 1 375 ? -0.117 -11.677 5.949 1.00 98.75 375 TYR A N 1
ATOM 2682 C CA . TYR A 1 375 ? -0.606 -12.643 6.926 1.00 98.75 375 TYR A CA 1
ATOM 2683 C C . TYR A 1 375 ? -2.128 -12.545 6.986 1.00 98.75 375 TYR A C 1
ATOM 2685 O O . TYR A 1 375 ? -2.666 -11.449 7.139 1.00 98.75 375 TYR A O 1
ATOM 2693 N N . ALA A 1 376 ? -2.847 -13.660 6.869 1.00 98.69 376 ALA A N 1
ATOM 2694 C CA . ALA A 1 376 ? -4.299 -13.608 6.757 1.00 98.69 376 ALA A CA 1
ATOM 2695 C C . ALA A 1 376 ? -5.040 -14.773 7.425 1.00 98.69 376 ALA A C 1
ATOM 2697 O O . ALA A 1 376 ? -4.522 -15.875 7.600 1.00 98.69 376 ALA A O 1
ATOM 2698 N N . THR A 1 377 ? -6.302 -14.514 7.770 1.00 98.38 377 THR A N 1
ATOM 2699 C CA . THR A 1 377 ? -7.312 -15.507 8.164 1.00 98.38 377 THR A CA 1
ATOM 2700 C C . THR A 1 377 ? -8.655 -15.167 7.518 1.00 98.38 377 THR A C 1
ATOM 2702 O O . THR A 1 377 ? -8.884 -14.027 7.108 1.00 98.38 377 THR A O 1
ATOM 2705 N N . GLY A 1 378 ? -9.539 -16.154 7.404 1.00 96.75 378 GLY A N 1
ATOM 2706 C CA . GLY A 1 378 ? -10.813 -16.048 6.690 1.00 96.75 378 GLY A CA 1
ATOM 2707 C C . GLY A 1 378 ? -10.888 -16.995 5.491 1.00 96.75 378 GLY A C 1
ATOM 2708 O O . GLY A 1 378 ? -9.883 -17.456 4.958 1.00 96.75 378 GLY A O 1
ATOM 2709 N N . THR A 1 379 ? -12.103 -17.336 5.066 1.00 94.62 379 THR A N 1
ATOM 2710 C CA . THR A 1 379 ? -12.308 -18.365 4.028 1.00 94.62 379 THR A CA 1
ATOM 2711 C C . THR A 1 379 ? -11.691 -17.961 2.683 1.00 94.62 379 THR A C 1
ATOM 2713 O O . THR A 1 379 ? -11.013 -18.764 2.039 1.00 94.62 379 THR A O 1
ATOM 2716 N N . LEU A 1 380 ? -11.902 -16.708 2.270 1.00 97.44 380 LEU A N 1
ATOM 2717 C CA . LEU A 1 380 ? -11.467 -16.195 0.968 1.00 97.44 380 LEU A CA 1
ATOM 2718 C C . LEU A 1 380 ? -10.000 -15.743 0.939 1.00 97.44 380 LEU A C 1
ATOM 2720 O O . LEU A 1 380 ? -9.495 -15.418 -0.128 1.00 97.44 380 LEU A O 1
ATOM 2724 N N . THR A 1 381 ? -9.296 -15.769 2.073 1.00 98.19 381 THR A N 1
ATOM 2725 C CA . THR A 1 381 ? -7.880 -15.373 2.161 1.00 98.19 381 THR A CA 1
ATOM 2726 C C . THR A 1 381 ? -6.912 -16.555 2.058 1.00 98.19 381 THR A C 1
ATOM 2728 O O . THR A 1 381 ? -5.703 -16.361 2.000 1.00 98.19 381 THR A O 1
ATOM 2731 N N . THR A 1 382 ? -7.425 -17.785 1.931 1.00 97.62 382 THR A N 1
ATOM 2732 C CA . THR A 1 382 ? -6.623 -18.996 1.650 1.00 97.62 382 THR A CA 1
ATOM 2733 C C . THR A 1 382 ? -5.774 -18.885 0.380 1.00 97.62 382 THR A C 1
ATOM 2735 O O . THR A 1 382 ? -4.759 -19.562 0.271 1.00 97.62 382 THR A O 1
ATOM 2738 N N . LEU A 1 383 ? -6.167 -18.023 -0.565 1.00 97.25 383 LEU A N 1
ATOM 2739 C CA . LEU A 1 383 ? -5.436 -17.780 -1.811 1.00 97.25 383 LEU A CA 1
ATOM 2740 C C . LEU A 1 383 ? -4.048 -17.162 -1.605 1.00 97.25 383 LEU A C 1
ATOM 2742 O O . LEU A 1 383 ? -3.251 -17.189 -2.531 1.00 97.25 383 LEU A O 1
ATOM 2746 N N . PHE A 1 384 ? -3.771 -16.587 -0.431 1.00 98.06 384 PHE A N 1
ATOM 2747 C CA . PHE A 1 384 ? -2.467 -15.997 -0.131 1.00 98.06 384 PHE A CA 1
ATOM 2748 C C . PHE A 1 384 ? -1.448 -17.029 0.371 1.00 98.06 384 PHE A C 1
ATOM 2750 O O . PHE A 1 384 ? -0.260 -16.729 0.394 1.00 98.06 384 PHE A O 1
ATOM 2757 N N . ASP A 1 385 ? -1.882 -18.224 0.788 1.00 97.44 385 ASP A N 1
ATOM 2758 C CA . ASP A 1 385 ? -1.015 -19.188 1.472 1.00 97.44 385 ASP A CA 1
ATOM 2759 C C . ASP A 1 385 ? 0.050 -19.791 0.543 1.00 97.44 385 ASP A C 1
ATOM 2761 O O . ASP A 1 385 ? -0.248 -20.589 -0.344 1.00 97.44 385 ASP A O 1
ATOM 2765 N N . GLY A 1 386 ? 1.308 -19.413 0.767 1.00 94.00 386 GLY A N 1
ATOM 2766 C CA . GLY A 1 386 ? 2.467 -19.812 -0.027 1.00 94.00 386 GLY A CA 1
ATOM 2767 C C . GLY A 1 386 ? 2.588 -19.105 -1.378 1.00 94.00 386 GLY A C 1
ATOM 2768 O O . GLY A 1 386 ? 3.486 -19.446 -2.147 1.00 94.00 386 GLY A O 1
ATOM 2769 N N . GLU A 1 387 ? 1.717 -18.139 -1.670 1.00 95.06 387 GLU A N 1
ATOM 2770 C CA . GLU A 1 387 ? 1.642 -17.483 -2.975 1.00 95.06 387 GLU A CA 1
ATOM 2771 C C . GLU A 1 387 ? 2.369 -16.129 -2.990 1.00 95.06 387 GLU A C 1
ATOM 2773 O O . GLU A 1 387 ? 2.483 -15.432 -1.975 1.00 95.06 387 GLU A O 1
ATOM 2778 N N . ARG A 1 388 ? 2.836 -15.746 -4.183 1.00 91.56 388 ARG A N 1
ATOM 2779 C CA . ARG A 1 388 ? 3.361 -14.413 -4.506 1.00 91.56 388 ARG A CA 1
ATOM 2780 C C . ARG A 1 388 ? 2.378 -13.733 -5.453 1.00 91.56 388 ARG A C 1
ATOM 2782 O O . ARG A 1 388 ? 2.234 -14.152 -6.601 1.00 91.56 388 ARG A O 1
ATOM 2789 N N . LEU A 1 389 ? 1.679 -12.710 -4.977 1.00 94.06 389 LEU A N 1
ATOM 2790 C CA . LEU A 1 389 ? 0.582 -12.058 -5.699 1.00 94.06 389 LEU A CA 1
ATOM 2791 C C . LEU A 1 389 ? 0.813 -10.552 -5.826 1.00 94.06 389 LEU A C 1
ATOM 2793 O O . LEU A 1 389 ? 1.721 -9.998 -5.228 1.00 94.06 389 LEU A O 1
ATOM 2797 N N . ASP A 1 390 ? 0.003 -9.877 -6.633 1.00 95.69 390 ASP A N 1
ATOM 2798 C CA . ASP A 1 390 ? -0.068 -8.412 -6.616 1.00 95.69 390 ASP A CA 1
ATOM 2799 C C . ASP A 1 390 ? -1.057 -7.939 -5.535 1.00 95.69 390 ASP A C 1
ATOM 2801 O O . ASP A 1 390 ? -2.063 -8.609 -5.280 1.00 95.69 390 ASP A O 1
ATOM 2805 N N . GLN A 1 391 ? -0.814 -6.775 -4.930 1.00 96.38 391 GLN A N 1
ATOM 2806 C CA . GLN A 1 391 ? -1.685 -6.202 -3.897 1.00 96.38 391 GLN A CA 1
ATOM 2807 C C . GLN A 1 391 ? -3.150 -5.971 -4.323 1.00 96.38 391 GLN A C 1
ATOM 2809 O O . GLN A 1 391 ? -4.016 -5.866 -3.457 1.00 96.38 391 GLN A O 1
ATOM 2814 N N . LEU A 1 392 ? -3.484 -5.972 -5.623 1.00 98.31 392 LEU A N 1
ATOM 2815 C CA . LEU A 1 392 ? -4.883 -5.970 -6.088 1.00 98.31 392 LEU A CA 1
ATOM 2816 C C . LEU A 1 392 ? -5.695 -7.167 -5.563 1.00 98.31 392 LEU A C 1
ATOM 2818 O O . LEU A 1 392 ? -6.920 -7.086 -5.453 1.00 98.31 392 LEU A O 1
ATOM 2822 N N . TRP A 1 393 ? -5.040 -8.276 -5.207 1.00 98.56 393 TRP A N 1
ATOM 2823 C CA . TRP A 1 393 ? -5.713 -9.418 -4.589 1.00 98.56 393 TRP A CA 1
ATOM 2824 C C . TRP A 1 393 ? -6.233 -9.120 -3.178 1.00 98.56 393 TRP A C 1
ATOM 2826 O O . TRP A 1 393 ? -7.204 -9.753 -2.762 1.00 98.56 393 TRP A O 1
ATOM 2836 N N . VAL A 1 394 ? -5.654 -8.144 -2.465 1.00 98.75 394 VAL A N 1
ATOM 2837 C CA . VAL A 1 394 ? -6.178 -7.666 -1.172 1.00 98.75 394 VAL A CA 1
ATOM 2838 C C . VAL A 1 394 ? -7.564 -7.066 -1.374 1.00 98.75 394 VAL A C 1
ATOM 2840 O O . VAL A 1 394 ? -8.508 -7.502 -0.718 1.00 98.75 394 VAL A O 1
ATOM 2843 N N . HIS A 1 395 ? -7.710 -6.146 -2.336 1.00 98.75 395 HIS A N 1
ATOM 2844 C CA . HIS A 1 395 ? -9.012 -5.582 -2.690 1.00 98.75 395 HIS A CA 1
ATOM 2845 C C . HIS A 1 395 ? -10.002 -6.689 -3.058 1.00 98.75 395 HIS A C 1
ATOM 2847 O O . HIS A 1 395 ? -11.054 -6.799 -2.439 1.00 98.75 395 HIS A O 1
ATOM 2853 N N . ALA A 1 396 ? -9.637 -7.552 -4.011 1.00 98.69 396 ALA A N 1
ATOM 2854 C CA . ALA A 1 396 ? -10.535 -8.583 -4.522 1.00 98.69 396 ALA A CA 1
ATOM 2855 C C . ALA A 1 396 ? -11.027 -9.544 -3.422 1.00 98.69 396 ALA A C 1
ATOM 2857 O O . ALA A 1 396 ? -12.190 -9.948 -3.424 1.00 98.69 396 ALA A O 1
ATOM 2858 N N . ALA A 1 397 ? -10.165 -9.914 -2.468 1.00 98.69 397 ALA A N 1
ATOM 2859 C CA . ALA A 1 397 ? -10.540 -10.787 -1.357 1.00 98.69 397 ALA A CA 1
ATOM 2860 C C . ALA A 1 397 ? -11.469 -10.092 -0.348 1.00 98.69 397 ALA A C 1
ATOM 2862 O O . ALA A 1 397 ? -12.437 -10.699 0.125 1.00 98.69 397 ALA A O 1
ATOM 2863 N N . LEU A 1 398 ? -11.189 -8.829 -0.016 1.00 98.75 398 LEU A N 1
ATOM 2864 C CA . LEU A 1 398 ? -11.990 -8.056 0.933 1.00 98.75 398 LEU A CA 1
ATOM 2865 C C . LEU A 1 398 ? -13.341 -7.653 0.332 1.00 98.75 398 LEU A C 1
ATOM 2867 O O . LEU A 1 398 ? -14.357 -7.817 1.000 1.00 98.75 398 LEU A O 1
ATOM 2871 N N . GLU A 1 399 ? -13.373 -7.226 -0.931 1.00 98.50 399 GLU A N 1
ATOM 2872 C CA . GLU A 1 399 ? -14.600 -6.908 -1.669 1.00 98.50 399 GLU A CA 1
ATOM 2873 C C . GLU A 1 399 ? -15.515 -8.138 -1.753 1.00 98.50 399 GLU A C 1
ATOM 2875 O O . GLU A 1 399 ? -16.683 -8.072 -1.372 1.00 98.50 399 GLU A O 1
ATOM 2880 N N . ALA A 1 400 ? -14.974 -9.295 -2.153 1.00 98.44 400 ALA A N 1
ATOM 2881 C CA . ALA A 1 400 ? -15.727 -10.547 -2.196 1.00 98.44 400 ALA A CA 1
ATOM 2882 C C . ALA A 1 400 ? -16.287 -10.929 -0.814 1.00 98.44 400 ALA A C 1
ATOM 2884 O O . ALA A 1 400 ? -17.414 -11.409 -0.702 1.00 98.44 400 ALA A O 1
ATOM 2885 N N . THR A 1 401 ? -15.529 -10.681 0.259 1.00 98.12 401 THR A N 1
ATOM 2886 C CA . THR A 1 401 ? -15.995 -10.933 1.630 1.00 98.12 401 THR A CA 1
ATOM 2887 C C . THR A 1 401 ? -17.128 -9.983 2.025 1.00 98.12 401 THR A C 1
ATOM 2889 O O . THR A 1 401 ? -18.147 -10.441 2.540 1.00 98.12 401 THR A O 1
ATOM 2892 N N . ILE A 1 402 ? -16.981 -8.683 1.749 1.00 98.31 402 ILE A N 1
ATOM 2893 C CA . ILE A 1 402 ? -18.000 -7.647 1.994 1.00 98.31 402 ILE A CA 1
ATOM 2894 C C . ILE A 1 402 ? -19.296 -7.968 1.238 1.00 98.31 402 ILE A C 1
ATOM 2896 O O . ILE A 1 402 ? -20.388 -7.872 1.795 1.00 98.31 402 ILE A O 1
ATOM 2900 N N . ASN A 1 403 ? -19.181 -8.422 -0.010 1.00 96.81 403 ASN A N 1
ATOM 2901 C CA . ASN A 1 403 ? -20.321 -8.774 -0.855 1.00 96.81 403 ASN A CA 1
ATOM 2902 C C . ASN A 1 403 ? -20.962 -10.128 -0.494 1.00 96.81 403 ASN A C 1
ATOM 2904 O O . ASN A 1 403 ? -22.037 -10.457 -1.004 1.00 96.81 403 ASN A O 1
ATOM 2908 N N . GLY A 1 404 ? -20.331 -10.924 0.376 1.00 95.75 404 GLY A N 1
ATOM 2909 C CA . GLY A 1 404 ? -20.781 -12.277 0.711 1.00 95.75 404 GLY A CA 1
ATOM 2910 C C . GLY A 1 404 ? -20.616 -13.276 -0.441 1.00 95.75 404 GLY A C 1
ATOM 2911 O O . GLY A 1 404 ? -21.389 -14.234 -0.553 1.00 95.75 404 GLY A O 1
ATOM 2912 N N . ASP A 1 405 ? -19.632 -13.053 -1.311 1.00 97.19 405 ASP A N 1
ATOM 2913 C CA . ASP A 1 405 ? -19.336 -13.913 -2.447 1.00 97.19 405 ASP A CA 1
ATOM 2914 C C . ASP A 1 405 ? -18.724 -15.250 -2.011 1.00 97.19 405 ASP A C 1
ATOM 2916 O O . ASP A 1 405 ? -18.064 -15.392 -0.984 1.00 97.19 405 ASP A O 1
ATOM 2920 N N . SER A 1 406 ? -18.920 -16.276 -2.840 1.00 95.50 406 SER A N 1
ATOM 2921 C CA . SER A 1 406 ? -18.365 -17.613 -2.580 1.00 95.50 406 SER A CA 1
ATOM 2922 C C . SER A 1 406 ? -16.922 -17.802 -3.064 1.00 95.50 406 SER A C 1
ATOM 2924 O O . SER A 1 406 ? -16.323 -18.841 -2.789 1.00 95.50 406 SER A O 1
ATOM 2926 N N . ALA A 1 407 ? -16.393 -16.858 -3.846 1.00 96.69 407 ALA A N 1
ATOM 2927 C CA . ALA A 1 407 ? -15.073 -16.939 -4.461 1.00 96.69 407 ALA A CA 1
ATOM 2928 C C . ALA A 1 407 ? -14.544 -15.543 -4.809 1.00 96.69 407 ALA A C 1
ATOM 2930 O O . ALA A 1 407 ? -15.323 -14.640 -5.097 1.00 96.69 407 ALA A O 1
ATOM 2931 N N . VAL A 1 408 ? -13.218 -15.411 -4.842 1.00 97.88 408 VAL A N 1
ATOM 2932 C CA . VAL A 1 408 ? -12.529 -14.177 -5.232 1.00 97.88 408 VAL A CA 1
ATOM 2933 C C . VAL A 1 408 ? -12.414 -14.100 -6.752 1.00 97.88 408 VAL A C 1
ATOM 2935 O O . VAL A 1 408 ? -11.989 -15.060 -7.403 1.00 97.88 408 VAL A O 1
ATOM 2938 N N . SER A 1 409 ? -12.784 -12.955 -7.324 1.00 95.50 409 SER A N 1
ATOM 2939 C CA . SER A 1 409 ? -12.572 -12.677 -8.746 1.00 95.50 409 SER A CA 1
ATOM 2940 C C . SER A 1 409 ? -11.098 -12.382 -9.011 1.00 95.50 409 SER A C 1
ATOM 2942 O O . SER A 1 409 ? -10.474 -11.625 -8.278 1.00 95.50 409 SER A O 1
ATOM 2944 N N . THR A 1 410 ? -10.532 -12.961 -10.071 1.00 96.56 410 THR A N 1
ATOM 2945 C CA . THR A 1 410 ? -9.143 -12.686 -10.460 1.00 96.56 410 THR A CA 1
ATOM 2946 C C . THR A 1 410 ? -9.008 -11.237 -10.946 1.00 96.56 410 THR A C 1
ATOM 2948 O O . THR A 1 410 ? -9.633 -10.900 -11.959 1.00 96.56 410 THR A O 1
ATOM 2951 N N . PRO A 1 411 ? -8.203 -10.385 -10.282 1.00 96.06 411 PRO A N 1
ATOM 2952 C CA . PRO A 1 411 ? -7.974 -9.021 -10.736 1.00 96.06 411 PRO A CA 1
ATOM 2953 C C . PRO A 1 411 ? -7.177 -9.013 -12.046 1.00 96.06 411 PRO A C 1
ATOM 2955 O O . PRO A 1 411 ? -6.364 -9.899 -12.316 1.00 96.06 411 PRO A O 1
ATOM 2958 N N . THR A 1 412 ? -7.407 -7.993 -12.872 1.00 92.19 412 THR A N 1
ATOM 2959 C CA . THR A 1 412 ? -6.576 -7.740 -14.056 1.00 92.19 412 THR A CA 1
ATOM 2960 C C . THR A 1 412 ? -5.422 -6.838 -13.648 1.00 92.19 412 THR A C 1
ATOM 2962 O O . THR A 1 412 ? -5.641 -5.682 -13.301 1.00 92.19 412 THR A O 1
ATOM 2965 N N . ILE A 1 413 ? -4.205 -7.369 -13.691 1.00 91.38 413 ILE A N 1
ATOM 2966 C CA . ILE A 1 413 ? -2.987 -6.624 -13.368 1.00 91.38 413 ILE A CA 1
ATOM 2967 C C . ILE A 1 413 ? -2.449 -6.044 -14.690 1.00 91.38 413 ILE A C 1
ATOM 2969 O O . ILE A 1 413 ? -2.282 -6.815 -15.641 1.00 91.38 413 ILE A O 1
ATOM 2973 N N . PRO A 1 414 ? -2.262 -4.715 -14.811 1.00 89.56 414 PRO A N 1
ATOM 2974 C CA . PRO A 1 414 ? -1.620 -4.124 -15.986 1.00 89.56 414 PRO A CA 1
ATOM 2975 C C . PRO A 1 414 ? -0.133 -4.500 -16.031 1.00 89.56 414 PRO A C 1
ATOM 2977 O O . PRO A 1 414 ? 0.389 -5.043 -15.062 1.00 89.56 414 PRO A O 1
ATOM 2980 N N . LEU A 1 415 ? 0.552 -4.188 -17.133 1.00 84.88 415 LEU A N 1
ATOM 2981 C CA . LEU A 1 415 ? 2.015 -4.209 -17.122 1.00 84.88 415 LEU A CA 1
ATOM 2982 C C . LEU A 1 415 ? 2.506 -3.158 -16.125 1.00 84.88 415 LEU A C 1
ATOM 2984 O O . LEU A 1 415 ? 1.983 -2.035 -16.092 1.00 84.88 415 LEU A O 1
ATOM 2988 N N . LEU A 1 416 ? 3.456 -3.545 -15.286 1.00 80.75 416 LEU A N 1
ATOM 2989 C CA . LEU A 1 416 ? 4.004 -2.696 -14.240 1.00 80.75 416 LEU A CA 1
ATOM 2990 C C . LEU A 1 416 ? 5.508 -2.729 -14.345 1.00 80.75 416 LEU A C 1
ATOM 2992 O O . LEU A 1 416 ? 6.096 -3.768 -14.565 1.00 80.75 416 LEU A O 1
ATOM 2996 N N . ALA A 1 417 ? 6.115 -1.569 -14.168 1.00 72.94 417 ALA A N 1
ATOM 2997 C CA . ALA A 1 417 ? 7.550 -1.425 -14.259 1.00 72.94 417 ALA A CA 1
ATOM 2998 C C . ALA A 1 417 ? 8.142 -1.709 -12.863 1.00 72.94 417 ALA A C 1
ATOM 3000 O O . ALA A 1 417 ? 8.559 -0.804 -12.131 1.00 72.94 417 ALA A O 1
ATOM 3001 N N . ASP A 1 418 ? 8.001 -2.966 -12.437 1.00 69.38 418 ASP A N 1
ATOM 3002 C CA . ASP A 1 418 ? 8.211 -3.415 -11.060 1.00 69.38 418 ASP A CA 1
ATOM 3003 C C . ASP A 1 418 ? 9.580 -4.079 -10.857 1.00 69.38 418 ASP A C 1
ATOM 3005 O O . ASP A 1 418 ? 10.040 -4.161 -9.721 1.00 69.38 418 ASP A O 1
ATOM 3009 N N . GLY A 1 419 ? 10.279 -4.413 -11.949 1.00 66.44 419 GLY A N 1
ATOM 3010 C CA . GLY A 1 419 ? 11.566 -5.118 -11.934 1.00 66.44 419 GLY A CA 1
ATOM 3011 C C . GLY A 1 419 ? 11.422 -6.624 -12.187 1.00 66.44 419 GLY A C 1
ATOM 3012 O O . GLY A 1 419 ? 12.422 -7.312 -12.420 1.00 66.44 419 GLY A O 1
ATOM 3013 N N . THR A 1 420 ? 10.186 -7.132 -12.231 1.00 70.12 420 THR A N 1
ATOM 3014 C CA . THR A 1 420 ? 9.837 -8.528 -12.506 1.00 70.12 420 THR A CA 1
ATOM 3015 C C . THR A 1 420 ? 9.396 -8.690 -13.959 1.00 70.12 420 THR A C 1
ATOM 3017 O O . THR A 1 420 ? 8.228 -8.669 -14.320 1.00 70.12 420 THR A O 1
ATOM 3020 N N . THR A 1 421 ? 10.349 -8.976 -14.837 1.00 72.75 421 THR A N 1
ATOM 3021 C CA . THR A 1 421 ? 10.138 -8.980 -16.299 1.00 72.75 421 THR A CA 1
ATOM 3022 C C . THR A 1 421 ? 9.201 -10.084 -16.830 1.00 72.75 421 THR A C 1
ATOM 3024 O O . THR A 1 421 ? 8.978 -10.204 -18.041 1.00 72.75 421 THR A O 1
ATOM 3027 N N . ALA A 1 422 ? 8.703 -10.971 -15.964 1.00 74.25 422 ALA A N 1
ATOM 3028 C CA . ALA A 1 422 ? 7.910 -12.134 -16.347 1.00 74.25 422 ALA A CA 1
ATOM 3029 C C . ALA A 1 422 ? 6.537 -11.759 -16.931 1.00 74.25 422 ALA A C 1
ATOM 3031 O O . ALA A 1 422 ? 6.005 -12.496 -17.771 1.00 74.25 422 ALA A O 1
ATOM 3032 N N . ASP A 1 423 ? 5.974 -10.627 -16.514 1.00 78.56 423 ASP A N 1
ATOM 3033 C CA . ASP A 1 423 ? 4.702 -10.093 -17.002 1.00 78.56 423 ASP A CA 1
ATOM 3034 C C . ASP A 1 423 ? 4.789 -9.589 -18.462 1.00 78.56 423 ASP A C 1
ATOM 3036 O O . ASP A 1 423 ? 3.815 -9.698 -19.212 1.00 78.56 423 ASP A O 1
ATOM 3040 N N . LEU A 1 424 ? 5.981 -9.194 -18.927 1.00 81.25 424 LEU A N 1
ATOM 3041 C CA . LEU A 1 424 ? 6.251 -8.780 -20.310 1.00 81.25 424 LEU A CA 1
ATOM 3042 C C . LEU A 1 424 ? 6.166 -9.923 -21.338 1.00 81.25 424 LEU A C 1
ATOM 3044 O O . LEU A 1 424 ? 6.284 -9.703 -22.550 1.00 81.25 424 LEU A O 1
ATOM 3048 N N . GLY A 1 425 ? 5.957 -11.161 -20.890 1.00 83.69 425 GLY A N 1
ATOM 3049 C CA . GLY A 1 425 ? 5.760 -12.319 -21.755 1.00 83.69 425 GLY A CA 1
ATOM 3050 C C . GLY A 1 425 ? 7.059 -13.047 -22.091 1.00 83.69 425 GLY A C 1
ATOM 3051 O O . GLY A 1 425 ? 7.914 -13.236 -21.239 1.00 83.69 425 GLY A O 1
ATOM 3052 N N . ALA A 1 426 ? 7.193 -13.572 -23.312 1.00 82.50 426 ALA A N 1
ATOM 3053 C CA . ALA A 1 426 ? 8.263 -14.517 -23.648 1.00 82.50 426 ALA A CA 1
ATOM 3054 C C . ALA A 1 426 ? 9.640 -13.857 -23.842 1.00 82.50 426 ALA A C 1
ATOM 3056 O O . ALA A 1 426 ? 9.754 -12.797 -24.454 1.00 82.50 426 ALA A O 1
ATOM 3057 N N . VAL A 1 427 ? 10.698 -14.562 -23.423 1.00 81.12 427 VAL A N 1
ATOM 3058 C CA . VAL A 1 427 ? 12.090 -14.220 -23.758 1.00 81.12 427 VAL A CA 1
ATOM 3059 C C . VAL A 1 427 ? 12.272 -14.202 -25.276 1.00 81.12 427 VAL A C 1
ATOM 3061 O O . VAL A 1 427 ? 12.064 -15.216 -25.947 1.00 81.12 427 VAL A O 1
ATOM 3064 N N . VAL A 1 428 ? 12.691 -13.055 -25.811 1.00 80.88 428 VAL A N 1
ATOM 3065 C CA . VAL A 1 428 ? 12.949 -12.851 -27.245 1.00 80.88 428 VAL A CA 1
ATOM 3066 C C . VAL A 1 428 ? 14.396 -13.194 -27.588 1.00 80.88 428 VAL A C 1
ATOM 3068 O O . VAL A 1 428 ? 14.671 -13.800 -28.624 1.00 80.88 428 VAL A O 1
ATOM 3071 N N . VAL A 1 429 ? 15.323 -12.833 -26.701 1.00 74.19 429 VAL A N 1
ATOM 3072 C CA . VAL A 1 429 ? 16.754 -13.140 -26.805 1.00 74.19 429 VAL A CA 1
ATOM 3073 C C . VAL A 1 429 ? 17.214 -13.689 -25.467 1.00 74.19 429 VAL A C 1
ATOM 3075 O O . VAL A 1 429 ? 16.939 -13.075 -24.446 1.00 74.19 429 VAL A O 1
ATOM 3078 N N . ALA A 1 430 ? 17.933 -14.809 -25.475 1.00 71.38 430 ALA A N 1
ATOM 3079 C CA . ALA A 1 430 ? 18.623 -15.336 -24.302 1.00 71.38 430 ALA A CA 1
ATOM 3080 C C . ALA A 1 430 ? 20.132 -15.341 -24.566 1.00 71.38 430 ALA A C 1
ATOM 3082 O O . ALA A 1 430 ? 20.579 -15.787 -25.631 1.00 71.38 430 ALA A O 1
ATOM 3083 N N . GLN A 1 431 ? 20.920 -14.868 -23.608 1.00 64.88 431 GLN A N 1
ATOM 3084 C CA . GLN A 1 431 ? 22.368 -14.974 -23.637 1.00 64.88 431 GLN A CA 1
ATOM 3085 C C . GLN A 1 431 ? 22.772 -16.432 -23.412 1.00 64.88 431 GLN A C 1
ATOM 3087 O O . GLN A 1 431 ? 22.314 -17.114 -22.502 1.00 64.88 431 GLN A O 1
ATOM 3092 N N . ALA A 1 432 ? 23.637 -16.934 -24.291 1.00 49.19 432 ALA A N 1
ATOM 3093 C CA . ALA A 1 432 ? 24.049 -18.336 -24.297 1.00 49.19 432 ALA A CA 1
ATOM 3094 C C . ALA A 1 432 ? 25.508 -18.552 -23.847 1.00 49.19 432 ALA A C 1
ATOM 3096 O O . ALA A 1 432 ? 26.002 -19.678 -23.948 1.00 49.19 432 ALA A O 1
ATOM 3097 N N . TRP A 1 433 ? 26.224 -17.508 -23.395 1.00 51.81 433 TRP A N 1
ATOM 3098 C CA . TRP A 1 433 ? 27.678 -17.567 -23.176 1.00 51.81 433 TRP A CA 1
ATOM 3099 C C . TRP A 1 433 ? 28.144 -16.808 -21.919 1.00 51.81 433 TRP A C 1
ATOM 3101 O O . TRP A 1 433 ? 27.638 -15.718 -21.666 1.00 51.81 433 TRP A O 1
ATOM 3111 N N . PRO A 1 434 ? 29.148 -17.324 -21.177 1.00 46.72 434 PRO A N 1
ATOM 3112 C CA . PRO A 1 434 ? 29.771 -16.609 -20.061 1.00 46.72 434 PRO A CA 1
ATOM 3113 C C . PRO A 1 434 ? 30.521 -15.366 -20.553 1.00 46.72 434 PRO A C 1
ATOM 3115 O O . PRO A 1 434 ? 31.328 -15.467 -21.479 1.00 46.72 434 PRO A O 1
ATOM 3118 N N . THR A 1 435 ? 30.303 -14.215 -19.920 1.00 48.44 435 THR A N 1
ATOM 3119 C CA . THR A 1 435 ? 31.061 -12.989 -20.198 1.00 48.44 435 THR A CA 1
ATOM 3120 C C . THR A 1 435 ? 32.434 -13.055 -19.507 1.00 48.44 435 THR A C 1
ATOM 3122 O O . THR A 1 435 ? 32.559 -13.567 -18.394 1.00 48.44 435 THR A O 1
ATOM 3125 N N . THR A 1 436 ? 33.504 -12.548 -20.136 1.00 47.34 436 THR A N 1
ATOM 3126 C CA . THR A 1 436 ? 34.818 -12.358 -19.473 1.00 47.34 436 THR A CA 1
ATOM 3127 C C . THR A 1 436 ? 34.892 -11.046 -18.686 1.00 47.34 436 THR A C 1
ATOM 3129 O O . THR A 1 436 ? 35.981 -10.554 -18.386 1.00 47.34 436 THR A O 1
ATOM 3132 N N . PHE A 1 437 ? 33.728 -10.477 -18.379 1.00 47.53 437 PHE A N 1
ATOM 3133 C CA . PHE A 1 437 ? 33.492 -9.179 -17.760 1.00 47.53 437 PHE A CA 1
ATOM 3134 C C . PHE A 1 437 ? 33.905 -9.184 -16.280 1.00 47.53 437 PHE A C 1
ATOM 3136 O O . PHE A 1 437 ? 33.080 -9.158 -15.372 1.00 47.53 437 PHE A O 1
ATOM 3143 N N . GLY A 1 438 ? 35.212 -9.279 -16.026 1.00 40.62 438 GLY A N 1
ATOM 3144 C CA . GLY A 1 438 ? 35.791 -9.268 -14.683 1.00 40.62 438 GLY A CA 1
ATOM 3145 C C . GLY A 1 438 ? 35.323 -10.411 -13.769 1.00 40.62 438 GLY A C 1
ATOM 3146 O O . GLY A 1 438 ? 34.631 -11.339 -14.175 1.00 40.62 438 GLY A O 1
ATOM 3147 N N . ALA A 1 439 ? 35.757 -10.374 -12.508 1.00 34.97 439 ALA A N 1
ATOM 3148 C CA . ALA A 1 439 ? 35.162 -11.188 -11.452 1.00 34.97 439 ALA A CA 1
ATOM 3149 C C . ALA A 1 439 ? 34.022 -10.371 -10.829 1.00 34.97 439 ALA A C 1
ATOM 3151 O O . ALA A 1 439 ? 34.309 -9.307 -10.292 1.00 34.97 439 ALA A O 1
ATOM 3152 N N . GLY A 1 440 ? 32.773 -10.836 -10.907 1.00 45.09 440 GLY A N 1
ATOM 3153 C CA . GLY A 1 440 ? 31.620 -10.091 -10.392 1.00 45.09 440 GLY A CA 1
ATOM 3154 C C . GLY A 1 440 ? 30.312 -10.407 -11.116 1.00 45.09 440 GLY A C 1
ATOM 3155 O O . GLY A 1 440 ? 30.245 -11.322 -11.943 1.00 45.09 440 GLY A O 1
ATOM 3156 N N . TYR A 1 441 ? 29.277 -9.655 -10.757 1.00 51.59 441 TYR A N 1
ATOM 3157 C CA . TYR A 1 441 ? 27.890 -9.825 -11.170 1.00 51.59 441 TYR A CA 1
ATOM 3158 C C . TYR A 1 441 ? 27.556 -8.954 -12.396 1.00 51.59 441 TYR A C 1
ATOM 3160 O O . TYR A 1 441 ? 26.960 -7.898 -12.245 1.00 51.59 441 TYR A O 1
ATOM 3168 N N . ASN A 1 442 ? 28.004 -9.378 -13.587 1.00 57.78 442 ASN A N 1
ATOM 3169 C CA . ASN A 1 442 ? 27.951 -8.598 -14.837 1.00 57.78 442 ASN A CA 1
ATOM 3170 C C . ASN A 1 442 ? 27.338 -9.417 -16.002 1.00 57.78 442 ASN A C 1
ATOM 3172 O O . ASN A 1 442 ? 28.051 -9.808 -16.940 1.00 57.78 442 ASN A O 1
ATOM 3176 N N . GLN A 1 443 ? 26.051 -9.761 -15.918 1.00 59.00 443 GLN A N 1
ATOM 3177 C CA . GLN A 1 443 ? 25.376 -10.661 -16.870 1.00 59.00 443 GLN A CA 1
ATOM 3178 C C . GLN A 1 443 ? 24.104 -10.035 -17.445 1.00 59.00 443 GLN A C 1
ATOM 3180 O O . GLN A 1 443 ? 23.382 -9.339 -16.741 1.00 59.00 443 GLN A O 1
ATOM 3185 N N . LEU A 1 444 ? 23.853 -10.286 -18.732 1.00 67.38 444 LEU A N 1
ATOM 3186 C CA . LEU A 1 444 ? 22.638 -9.883 -19.438 1.00 67.38 444 LEU A CA 1
ATOM 3187 C C . LEU A 1 444 ? 22.007 -11.167 -19.979 1.00 67.38 444 LEU A C 1
ATOM 3189 O O . LEU A 1 444 ? 22.299 -11.581 -21.098 1.00 67.38 444 LEU A O 1
ATOM 3193 N N . ASP A 1 445 ? 21.168 -11.808 -19.181 1.00 68.94 445 ASP A N 1
ATOM 3194 C CA . ASP A 1 445 ? 20.693 -13.170 -19.402 1.00 68.94 445 ASP A CA 1
ATOM 3195 C C . ASP A 1 445 ? 19.596 -13.261 -20.457 1.00 68.94 445 ASP A C 1
ATOM 3197 O O . ASP A 1 445 ? 19.609 -14.170 -21.291 1.00 68.94 445 ASP A O 1
ATOM 3201 N N . ALA A 1 446 ? 18.652 -12.324 -20.467 1.00 74.94 446 ALA A N 1
ATOM 3202 C CA . ALA A 1 446 ? 17.566 -12.337 -21.433 1.00 74.94 446 ALA A CA 1
ATOM 3203 C C . ALA A 1 446 ? 16.994 -10.947 -21.707 1.00 74.94 446 ALA A C 1
ATOM 3205 O O . ALA A 1 446 ? 17.188 -10.004 -20.955 1.00 74.94 446 ALA A O 1
ATOM 3206 N N . LEU A 1 447 ? 16.309 -10.823 -22.842 1.00 80.75 447 LEU A N 1
ATOM 3207 C CA . LEU A 1 447 ? 15.581 -9.624 -23.241 1.00 80.75 447 LEU A CA 1
ATOM 3208 C C . LEU A 1 447 ? 14.162 -9.989 -23.652 1.00 80.75 447 LEU A C 1
ATOM 3210 O O . LEU A 1 447 ? 13.939 -10.915 -24.444 1.00 80.75 447 LEU A O 1
ATOM 3214 N N . ARG A 1 448 ? 13.224 -9.202 -23.142 1.00 86.88 448 ARG A N 1
ATOM 3215 C CA . ARG A 1 448 ? 11.797 -9.217 -23.442 1.00 86.88 448 ARG A CA 1
ATOM 3216 C C . ARG A 1 448 ? 11.421 -7.853 -23.989 1.00 86.88 448 ARG A C 1
ATOM 3218 O O . ARG A 1 448 ? 11.874 -6.828 -23.490 1.00 86.88 448 ARG A O 1
ATOM 3225 N N . VAL A 1 449 ? 10.622 -7.854 -25.047 1.00 89.00 449 VAL A N 1
ATOM 3226 C CA . VAL A 1 449 ? 10.117 -6.626 -25.658 1.00 89.00 449 VAL A CA 1
ATOM 3227 C C . VAL A 1 449 ? 8.651 -6.839 -25.978 1.00 89.00 449 VAL A C 1
ATOM 3229 O O . VAL A 1 449 ? 8.304 -7.750 -26.735 1.00 89.00 449 VAL A O 1
ATOM 3232 N N . THR A 1 450 ? 7.804 -5.996 -25.406 1.00 92.25 450 THR A N 1
ATOM 3233 C CA . THR A 1 450 ? 6.365 -5.965 -25.670 1.00 92.25 450 THR A CA 1
ATOM 3234 C C . THR A 1 450 ? 5.890 -4.518 -25.722 1.00 92.25 450 THR A C 1
ATOM 3236 O O . THR A 1 450 ? 6.685 -3.587 -25.646 1.00 92.25 450 THR A O 1
ATOM 3239 N N . ALA A 1 451 ? 4.602 -4.315 -25.931 1.00 91.25 451 ALA A N 1
ATOM 3240 C CA . ALA A 1 451 ? 4.005 -3.003 -26.043 1.00 91.25 451 ALA A CA 1
ATOM 3241 C C . ALA A 1 451 ? 2.554 -3.036 -25.560 1.00 91.25 451 ALA A C 1
ATOM 3243 O O . ALA A 1 451 ? 1.909 -4.087 -25.575 1.00 91.25 451 ALA A O 1
ATOM 3244 N N . ASP A 1 452 ? 2.026 -1.878 -25.200 1.00 90.06 452 ASP A N 1
ATOM 3245 C CA . ASP A 1 452 ? 0.601 -1.663 -24.971 1.00 90.06 452 ASP A CA 1
ATOM 3246 C C . ASP A 1 452 ? 0.204 -0.230 -25.357 1.00 90.06 452 ASP A C 1
ATOM 3248 O O . ASP A 1 452 ? 0.898 0.428 -26.126 1.00 90.06 452 ASP A O 1
ATOM 3252 N N . ALA A 1 453 ? -0.945 0.259 -24.892 1.00 87.00 453 ALA A N 1
ATOM 3253 C CA . ALA A 1 453 ? -1.375 1.624 -25.189 1.00 87.00 453 ALA A CA 1
ATOM 3254 C C . ALA A 1 453 ? -0.522 2.698 -24.488 1.00 87.00 453 ALA A C 1
ATOM 3256 O O . ALA A 1 453 ? -0.515 3.845 -24.943 1.00 87.00 453 ALA A O 1
ATOM 3257 N N . ASP A 1 454 ? 0.189 2.334 -23.418 1.00 80.88 454 ASP A N 1
ATOM 3258 C CA . ASP A 1 454 ? 0.970 3.252 -22.596 1.00 80.88 454 ASP A CA 1
ATOM 3259 C C . ASP A 1 454 ? 2.369 3.438 -23.207 1.00 80.88 454 ASP A C 1
ATOM 3261 O O . ASP A 1 454 ? 2.858 4.570 -23.322 1.00 80.88 454 ASP A O 1
ATOM 3265 N N . GLY A 1 455 ? 2.982 2.365 -23.721 1.00 85.06 455 GLY A N 1
ATOM 3266 C CA . GLY A 1 455 ? 4.285 2.477 -24.368 1.00 85.06 455 GLY A CA 1
ATOM 3267 C C . GLY A 1 455 ? 4.918 1.186 -24.873 1.00 85.06 455 GLY A C 1
ATOM 3268 O O . GLY A 1 455 ? 4.290 0.133 -24.996 1.00 85.06 455 GLY A O 1
ATOM 3269 N N . LEU A 1 456 ? 6.206 1.309 -25.191 1.00 85.75 456 LEU A N 1
ATOM 3270 C CA . LEU A 1 456 ? 7.112 0.199 -25.461 1.00 85.75 456 LEU A CA 1
ATOM 3271 C C . LEU A 1 456 ? 7.709 -0.277 -24.135 1.00 85.75 456 LEU A C 1
ATOM 3273 O O . LEU A 1 456 ? 8.294 0.518 -23.405 1.00 85.75 456 LEU A O 1
ATOM 3277 N N . TRP A 1 457 ? 7.610 -1.572 -23.870 1.00 86.31 457 TRP A N 1
ATOM 3278 C CA . TRP A 1 457 ? 8.133 -2.206 -22.667 1.00 86.31 457 TRP A CA 1
ATOM 3279 C C . TRP A 1 457 ? 9.388 -3.005 -22.996 1.00 86.31 457 TRP A C 1
ATOM 3281 O O . TRP A 1 457 ? 9.401 -3.800 -23.945 1.00 86.31 457 TRP A O 1
ATOM 3291 N N . VAL A 1 458 ? 10.441 -2.797 -22.211 1.00 81.38 458 VAL A N 1
ATOM 3292 C CA . VAL A 1 458 ? 11.727 -3.480 -22.353 1.00 81.38 458 VAL A CA 1
ATOM 3293 C C . VAL A 1 458 ? 12.119 -4.075 -21.008 1.00 81.38 458 VAL A C 1
ATOM 3295 O O . VAL A 1 458 ? 12.392 -3.339 -20.068 1.00 81.38 458 VAL A O 1
ATOM 3298 N N . GLY A 1 459 ? 12.178 -5.403 -20.946 1.00 80.12 459 GLY A N 1
ATOM 3299 C CA . GLY A 1 459 ? 12.661 -6.149 -19.786 1.00 80.12 459 GLY A CA 1
ATOM 3300 C C . GLY A 1 459 ? 13.984 -6.824 -20.097 1.00 80.12 459 GLY A C 1
ATOM 3301 O O . GLY A 1 459 ? 14.150 -7.419 -21.165 1.00 80.12 459 GLY A O 1
ATOM 3302 N N . VAL A 1 460 ? 14.929 -6.732 -19.176 1.00 75.38 460 VAL A N 1
ATOM 3303 C CA . VAL A 1 460 ? 16.283 -7.251 -19.305 1.00 75.38 460 VAL A CA 1
ATOM 3304 C C . VAL A 1 460 ? 16.624 -8.056 -18.058 1.00 75.38 460 VAL A C 1
ATOM 3306 O O . VAL A 1 460 ? 16.998 -7.501 -17.023 1.00 75.38 460 VAL A O 1
ATOM 3309 N N . ASP A 1 461 ? 16.527 -9.373 -18.182 1.00 73.88 461 ASP A N 1
ATOM 3310 C CA . ASP A 1 461 ? 16.910 -10.317 -17.135 1.00 73.88 461 ASP A CA 1
ATOM 3311 C C . ASP A 1 461 ? 18.442 -10.295 -17.048 1.00 73.88 461 ASP A C 1
ATOM 3313 O O . ASP A 1 461 ? 19.122 -10.373 -18.078 1.00 73.88 461 ASP A O 1
ATOM 3317 N N . GLY A 1 462 ? 19.004 -10.167 -15.852 1.00 67.50 462 GLY A N 1
ATOM 3318 C CA . GLY A 1 462 ? 20.450 -10.095 -15.676 1.00 67.50 462 GLY A CA 1
ATOM 3319 C C . GLY A 1 462 ? 20.850 -9.669 -14.274 1.00 67.50 462 GLY A C 1
ATOM 3320 O O . GLY A 1 462 ? 20.007 -9.345 -13.448 1.00 67.50 462 GLY A O 1
ATOM 3321 N N . VAL A 1 463 ? 22.157 -9.650 -14.017 1.00 61.69 463 VAL A N 1
ATOM 3322 C CA . VAL A 1 463 ? 22.725 -9.204 -12.740 1.00 61.69 463 VAL A CA 1
ATOM 3323 C C . VAL A 1 463 ? 23.704 -8.070 -13.016 1.00 61.69 463 VAL A C 1
ATOM 3325 O O . VAL A 1 463 ? 24.606 -8.233 -13.844 1.00 61.69 463 VAL A O 1
ATOM 3328 N N . TYR A 1 464 ? 23.512 -6.939 -12.332 1.00 63.00 464 TYR A N 1
ATOM 3329 C CA . TYR A 1 464 ? 24.264 -5.699 -12.530 1.00 63.00 464 TYR A CA 1
ATOM 3330 C C . TYR A 1 464 ? 24.861 -5.216 -11.206 1.00 63.00 464 TYR A C 1
ATOM 3332 O O . TYR A 1 464 ? 24.157 -5.108 -10.207 1.00 63.00 464 TYR A O 1
ATOM 3340 N N . GLU A 1 465 ? 26.151 -4.898 -11.179 1.00 59.19 465 GLU A N 1
ATOM 3341 C CA . GLU A 1 465 ? 26.829 -4.398 -9.983 1.00 59.19 465 GLU A CA 1
ATOM 3342 C C . GLU A 1 465 ? 26.638 -2.886 -9.791 1.00 59.19 465 GLU A C 1
ATOM 3344 O O . GLU A 1 465 ? 26.797 -2.086 -10.727 1.00 59.19 465 GLU A O 1
ATOM 3349 N N . ARG A 1 466 ? 26.331 -2.478 -8.549 1.00 60.12 466 ARG A N 1
ATOM 3350 C CA . ARG A 1 466 ? 26.028 -1.081 -8.241 1.00 60.12 466 ARG A CA 1
ATOM 3351 C C . ARG A 1 466 ? 27.180 -0.130 -8.508 1.00 60.12 466 ARG A C 1
ATOM 3353 O O . ARG A 1 466 ? 28.253 -0.282 -7.934 1.00 60.12 466 ARG A O 1
ATOM 3360 N N . GLY A 1 467 ? 26.923 0.920 -9.289 1.00 57.59 467 GLY A N 1
ATOM 3361 C CA . GLY A 1 467 ? 27.916 1.960 -9.594 1.00 57.59 467 GLY A CA 1
ATOM 3362 C C . GLY A 1 467 ? 29.094 1.471 -10.448 1.00 57.59 467 GLY A C 1
ATOM 3363 O O . GLY A 1 467 ? 29.970 2.259 -10.804 1.00 57.59 467 GLY A O 1
ATOM 3364 N N . GLU A 1 468 ? 29.098 0.187 -10.806 1.00 61.38 468 GLU A N 1
ATOM 3365 C CA . GLU A 1 468 ? 30.117 -0.465 -11.620 1.00 61.38 468 GLU A CA 1
ATOM 3366 C C . GLU A 1 468 ? 29.573 -0.808 -13.012 1.00 61.38 468 GLU A C 1
ATOM 3368 O O . GLU A 1 468 ? 30.363 -0.949 -13.946 1.00 61.38 468 GLU A O 1
ATOM 3373 N N . ASN A 1 469 ? 28.248 -0.923 -13.181 1.00 63.69 469 ASN A N 1
ATOM 3374 C CA . ASN A 1 469 ? 27.585 -1.229 -14.450 1.00 63.69 469 ASN A CA 1
ATOM 3375 C C . ASN A 1 469 ? 26.533 -0.195 -14.861 1.00 63.69 469 ASN A C 1
ATOM 3377 O O . ASN A 1 469 ? 25.905 0.428 -14.011 1.00 63.69 469 ASN A O 1
ATOM 3381 N N . ALA A 1 470 ? 26.287 -0.093 -16.167 1.00 67.56 470 ALA A N 1
ATOM 3382 C CA . ALA A 1 470 ? 25.160 0.601 -16.772 1.00 67.56 470 ALA A CA 1
ATOM 3383 C C . ALA A 1 470 ? 24.489 -0.283 -17.832 1.00 67.56 470 ALA A C 1
ATOM 3385 O O . ALA A 1 470 ? 25.174 -0.816 -18.706 1.00 67.56 470 ALA A O 1
ATOM 3386 N N . VAL A 1 471 ? 23.164 -0.404 -17.794 1.00 71.06 471 VAL A N 1
ATOM 3387 C CA . VAL A 1 471 ? 22.364 -0.975 -18.886 1.00 71.06 471 VAL A CA 1
ATOM 3388 C C . VAL A 1 471 ? 21.923 0.171 -19.784 1.00 71.06 471 VAL A C 1
ATOM 3390 O O . VAL A 1 471 ? 21.357 1.145 -19.302 1.00 71.06 471 VAL A O 1
ATOM 3393 N N . LEU A 1 472 ? 22.187 0.067 -21.082 1.00 72.12 472 LEU A N 1
ATOM 3394 C CA . LEU A 1 472 ? 21.793 1.018 -22.113 1.00 72.12 472 LEU A CA 1
ATOM 3395 C C . LEU A 1 472 ? 20.826 0.333 -23.073 1.00 72.12 472 LEU A C 1
ATOM 3397 O O . LEU A 1 472 ? 21.148 -0.701 -23.655 1.00 72.12 472 LEU A O 1
ATOM 3401 N N . VAL A 1 473 ? 19.670 0.945 -23.280 1.00 76.44 473 VAL A N 1
ATOM 3402 C CA . VAL A 1 473 ? 18.675 0.543 -24.266 1.00 76.44 473 VAL A CA 1
ATOM 3403 C C . VAL A 1 473 ? 18.643 1.580 -25.383 1.00 76.44 473 VAL A C 1
ATOM 3405 O O . VAL A 1 473 ? 18.553 2.786 -25.153 1.00 76.44 473 VAL A O 1
ATOM 3408 N N . LEU A 1 474 ? 18.722 1.092 -26.611 1.00 77.75 474 LEU A N 1
ATOM 3409 C CA . LEU A 1 474 ? 18.735 1.849 -27.850 1.00 77.75 474 LEU A CA 1
ATOM 3410 C C . LEU A 1 474 ? 17.481 1.489 -28.646 1.00 77.75 474 LEU A C 1
ATOM 3412 O O . LEU A 1 474 ? 17.180 0.308 -28.817 1.00 77.75 474 LEU A O 1
ATOM 3416 N N . VAL A 1 475 ? 16.752 2.487 -29.138 1.00 80.44 475 VAL A N 1
ATOM 3417 C CA . VAL A 1 475 ? 15.481 2.298 -29.845 1.00 80.44 475 VAL A CA 1
ATOM 3418 C C . VAL A 1 475 ? 15.493 3.066 -31.160 1.00 80.44 475 VAL A C 1
ATOM 3420 O O . VAL A 1 475 ? 15.716 4.274 -31.184 1.00 80.44 475 VAL A O 1
ATOM 3423 N N . ASP A 1 476 ? 15.250 2.349 -32.249 1.00 84.00 476 ASP A N 1
ATOM 3424 C CA . ASP A 1 476 ? 14.913 2.880 -33.571 1.00 84.00 476 ASP A CA 1
ATOM 3425 C C . ASP A 1 476 ? 13.388 2.770 -33.721 1.00 84.00 476 ASP A C 1
ATOM 3427 O O . ASP A 1 476 ? 12.810 1.691 -33.553 1.00 84.00 476 ASP A O 1
ATOM 3431 N N . VAL A 1 477 ? 12.720 3.898 -33.952 1.00 84.44 477 VAL A N 1
ATOM 3432 C CA . VAL A 1 477 ? 11.254 3.986 -33.981 1.00 84.44 477 VAL A CA 1
ATOM 3433 C C . VAL A 1 477 ? 10.692 3.896 -35.400 1.00 84.44 477 VAL A C 1
ATOM 3435 O O . VAL A 1 477 ? 9.469 3.836 -35.572 1.00 84.44 477 VAL A O 1
ATOM 3438 N N . ASP A 1 478 ? 11.562 3.889 -36.413 1.00 81.06 478 ASP A N 1
ATOM 3439 C CA . ASP A 1 478 ? 11.222 3.805 -37.829 1.00 81.06 478 ASP A CA 1
ATOM 3440 C C . ASP A 1 478 ? 12.090 2.804 -38.612 1.00 81.06 478 ASP A C 1
ATOM 3442 O O . ASP A 1 478 ? 12.425 3.014 -39.785 1.00 81.06 478 ASP A O 1
ATOM 3446 N N . TYR A 1 479 ? 12.336 1.646 -37.986 1.00 85.88 479 TYR A N 1
ATOM 3447 C CA . TYR A 1 479 ? 13.198 0.582 -38.496 1.00 85.88 479 TYR A CA 1
ATOM 3448 C C . TYR A 1 479 ? 12.977 0.306 -39.989 1.00 85.88 479 TYR A C 1
ATOM 3450 O O . TYR A 1 479 ? 11.863 0.008 -40.441 1.00 85.88 479 TYR A O 1
ATOM 3458 N N . GLY A 1 480 ? 14.061 0.380 -40.767 1.00 82.50 480 GLY A N 1
ATOM 3459 C CA . GLY A 1 480 ? 14.025 0.292 -42.227 1.00 82.50 480 GLY A CA 1
ATOM 3460 C C . GLY A 1 480 ? 14.243 1.629 -42.941 1.00 82.50 480 GLY A C 1
ATOM 3461 O O . GLY A 1 480 ? 14.481 1.635 -44.151 1.00 82.50 480 GLY A O 1
ATOM 3462 N N . ALA A 1 481 ? 14.148 2.759 -42.235 1.00 80.56 481 ALA A N 1
ATOM 3463 C CA . ALA A 1 481 ? 14.361 4.082 -42.815 1.00 80.56 481 ALA A CA 1
ATOM 3464 C C . ALA A 1 481 ? 15.842 4.505 -42.846 1.00 80.56 481 ALA A C 1
ATOM 3466 O O . ALA A 1 481 ? 16.212 5.346 -43.675 1.00 80.56 481 ALA A O 1
ATOM 3467 N N . GLY A 1 482 ? 16.686 3.926 -41.979 1.00 69.38 482 GLY A N 1
ATOM 3468 C CA . GLY A 1 482 ? 18.085 4.340 -41.807 1.00 69.38 482 GLY A CA 1
ATOM 3469 C C . GLY A 1 482 ? 18.223 5.785 -41.308 1.00 69.38 482 GLY A C 1
ATOM 3470 O O . GLY A 1 482 ? 19.236 6.446 -41.561 1.00 69.38 482 GLY A O 1
ATOM 3471 N N . THR A 1 483 ? 17.172 6.306 -40.675 1.00 67.19 483 THR A N 1
ATOM 3472 C CA . THR A 1 483 ? 17.109 7.622 -40.036 1.00 67.19 483 THR A CA 1
ATOM 3473 C C . THR A 1 483 ? 17.281 7.468 -38.532 1.00 67.19 483 THR A C 1
ATOM 3475 O O . THR A 1 483 ? 17.023 6.407 -38.002 1.00 67.19 483 THR A O 1
ATOM 3478 N N . GLY A 1 484 ? 17.817 8.488 -37.862 1.00 62.03 484 GLY A N 1
ATOM 3479 C CA . GLY A 1 484 ? 18.078 8.446 -36.422 1.00 62.03 484 GLY A CA 1
ATOM 3480 C C . GLY A 1 484 ? 19.170 9.428 -36.014 1.00 62.03 484 GLY A C 1
ATOM 3481 O O . GLY A 1 484 ? 19.647 10.230 -36.832 1.00 62.03 484 GLY A O 1
ATOM 3482 N N . LEU A 1 485 ? 19.587 9.371 -34.750 1.00 54.00 485 LEU A N 1
ATOM 3483 C CA . LEU A 1 485 ? 20.807 10.010 -34.268 1.00 54.00 485 LEU A CA 1
ATOM 3484 C C . LEU A 1 485 ? 21.959 9.386 -35.073 1.00 54.00 485 LEU A C 1
ATOM 3486 O O . LEU A 1 485 ? 22.339 8.242 -34.851 1.00 54.00 485 LEU A O 1
ATOM 3490 N N . GLY A 1 486 ? 22.442 10.088 -36.107 1.00 49.16 486 GLY A N 1
ATOM 3491 C CA . GLY A 1 486 ? 23.552 9.610 -36.941 1.00 49.16 486 GLY A CA 1
ATOM 3492 C C . GLY A 1 486 ? 24.779 9.241 -36.095 1.00 49.16 486 GLY A C 1
ATOM 3493 O O . GLY A 1 486 ? 24.811 9.555 -34.913 1.00 49.16 486 GLY A O 1
ATOM 3494 N N . GLY A 1 487 ? 25.799 8.618 -36.702 1.00 41.75 487 GLY A N 1
ATOM 3495 C CA . GLY A 1 487 ? 26.966 7.998 -36.032 1.00 41.75 487 GLY A CA 1
ATOM 3496 C C . GLY A 1 487 ? 27.850 8.845 -35.089 1.00 41.75 487 GLY A C 1
ATOM 3497 O O . GLY A 1 487 ? 28.957 8.423 -34.798 1.00 41.75 487 GLY A O 1
ATOM 3498 N N . ASP A 1 488 ? 27.386 10.005 -34.624 1.00 43.38 488 ASP A N 1
ATOM 3499 C CA . ASP A 1 488 ? 27.898 10.776 -33.489 1.00 43.38 488 ASP A CA 1
ATOM 3500 C C . ASP A 1 488 ? 26.857 10.762 -32.336 1.00 43.38 488 ASP A C 1
ATOM 3502 O O . ASP A 1 488 ? 26.340 11.810 -31.929 1.00 43.38 488 ASP A O 1
ATOM 3506 N N . LEU A 1 489 ? 26.515 9.581 -31.803 1.00 45.84 489 LEU A N 1
ATOM 3507 C CA . LEU A 1 489 ? 25.758 9.447 -30.547 1.00 45.84 489 LEU A CA 1
ATOM 3508 C C . LEU A 1 489 ? 26.630 9.940 -29.375 1.00 45.84 489 LEU A C 1
ATOM 3510 O O . LEU A 1 489 ? 27.303 9.169 -28.703 1.00 45.84 489 LEU A O 1
ATOM 3514 N N . SER A 1 490 ? 26.652 11.251 -29.137 1.00 41.28 490 SER A N 1
ATOM 3515 C CA . SER A 1 490 ? 27.305 11.854 -27.969 1.00 41.28 490 SER A CA 1
ATOM 3516 C C . SER A 1 490 ? 26.343 11.839 -26.780 1.00 41.28 490 SER A C 1
ATOM 3518 O O . SER A 1 490 ? 25.645 12.822 -26.525 1.00 41.28 490 SER A O 1
ATOM 3520 N N . LEU A 1 491 ? 26.313 10.727 -26.053 1.00 46.19 491 LEU A N 1
ATOM 3521 C CA . LEU A 1 491 ? 25.524 10.553 -24.835 1.00 46.19 491 LEU A CA 1
ATOM 3522 C C . LEU A 1 491 ? 26.222 11.292 -23.671 1.00 46.19 491 LEU A C 1
ATOM 3524 O O . LEU A 1 491 ? 27.263 10.848 -23.195 1.00 46.19 491 LEU A O 1
ATOM 3528 N N . VAL A 1 492 ? 25.703 12.463 -23.275 1.00 44.03 492 VAL A N 1
ATOM 3529 C CA . VAL A 1 492 ? 26.227 13.277 -22.157 1.00 44.03 492 VAL A CA 1
ATOM 3530 C C . VAL A 1 492 ? 25.054 13.749 -21.284 1.00 44.03 492 VAL A C 1
ATOM 3532 O O . VAL A 1 492 ? 24.231 14.546 -21.736 1.00 44.03 492 VAL A O 1
ATOM 3535 N N . ASP A 1 493 ? 24.970 13.257 -20.051 1.00 42.69 493 ASP A N 1
ATOM 3536 C CA . ASP A 1 493 ? 24.029 13.643 -18.992 1.00 42.69 493 ASP A CA 1
ATOM 3537 C C . ASP A 1 493 ? 24.488 14.891 -18.201 1.00 42.69 493 ASP A C 1
ATOM 3539 O O . ASP A 1 493 ? 23.660 15.608 -17.632 1.00 42.69 493 ASP A O 1
ATOM 3543 N N . GLY A 1 494 ? 25.781 15.236 -18.265 1.00 42.53 494 GLY A N 1
ATOM 3544 C CA . GLY A 1 494 ? 26.359 16.452 -17.692 1.00 42.53 494 GLY A CA 1
ATOM 3545 C C . GLY A 1 494 ? 26.782 16.349 -16.221 1.00 42.53 494 GLY A C 1
ATOM 3546 O O . GLY A 1 494 ? 27.292 17.346 -15.688 1.00 42.53 494 GLY A O 1
ATOM 3547 N N . VAL A 1 495 ? 26.594 15.196 -15.564 1.00 42.84 495 VAL A N 1
ATOM 3548 C CA . VAL A 1 495 ? 27.092 14.866 -14.220 1.00 42.84 495 VAL A CA 1
ATOM 3549 C C . VAL A 1 495 ? 27.047 13.347 -13.948 1.00 42.84 495 VAL A C 1
ATOM 3551 O O . VAL A 1 495 ? 25.982 12.809 -13.681 1.00 42.84 495 VAL A O 1
ATOM 3554 N N . GLY A 1 496 ? 28.204 12.684 -13.778 1.00 50.91 496 GLY A N 1
ATOM 3555 C CA . GLY A 1 496 ? 28.273 11.418 -13.019 1.00 50.91 496 GLY A CA 1
ATOM 3556 C C . GLY A 1 496 ? 29.106 10.283 -13.623 1.00 50.91 496 GLY A C 1
ATOM 3557 O O . GLY A 1 496 ? 29.965 10.497 -14.477 1.00 50.91 496 GLY A O 1
ATOM 3558 N N . ALA A 1 497 ? 28.890 9.070 -13.097 1.00 43.44 497 ALA A N 1
ATOM 3559 C CA . ALA A 1 497 ? 29.511 7.821 -13.558 1.00 43.44 497 ALA A CA 1
ATOM 3560 C C . ALA A 1 497 ? 28.864 7.283 -14.849 1.00 43.44 497 ALA A C 1
ATOM 3562 O O . ALA A 1 497 ? 29.552 6.655 -15.655 1.00 43.44 497 ALA A O 1
ATOM 3563 N N . LEU A 1 498 ? 27.579 7.589 -15.068 1.00 50.38 498 LEU A N 1
ATOM 3564 C CA . LEU A 1 498 ? 26.840 7.255 -16.284 1.00 50.38 498 LEU A CA 1
ATOM 3565 C C . LEU A 1 498 ? 27.424 8.006 -17.489 1.00 50.38 498 LEU A C 1
ATOM 3567 O O . LEU A 1 498 ? 27.831 7.366 -18.446 1.00 50.38 498 LEU A O 1
ATOM 3571 N N . ASP A 1 499 ? 27.639 9.316 -17.380 1.00 49.59 499 ASP A N 1
ATOM 3572 C CA . ASP A 1 499 ? 28.440 10.132 -18.306 1.00 49.59 499 ASP A CA 1
ATOM 3573 C C . ASP A 1 499 ? 29.778 9.494 -18.725 1.00 49.59 499 ASP A C 1
ATOM 3575 O O . ASP A 1 499 ? 30.142 9.483 -19.902 1.00 49.59 499 ASP A O 1
ATOM 3579 N N . PHE A 1 500 ? 30.539 8.954 -17.765 1.00 49.09 500 PHE A N 1
ATOM 3580 C CA . PHE A 1 500 ? 31.812 8.296 -18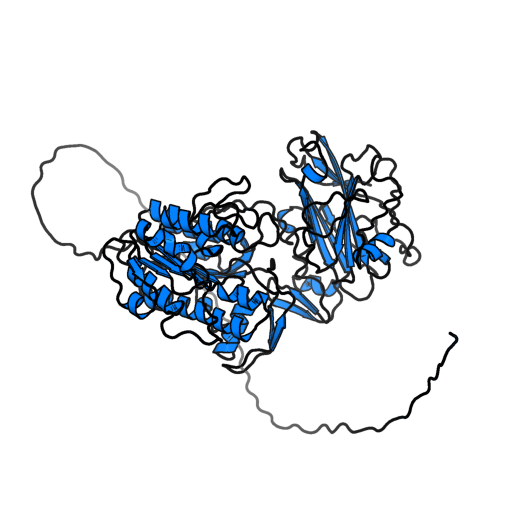.061 1.00 49.09 500 PHE A CA 1
ATOM 3581 C C . PHE A 1 500 ? 31.590 7.020 -18.879 1.00 49.09 500 PHE A C 1
ATOM 3583 O O . PHE A 1 500 ? 32.204 6.880 -19.936 1.00 49.09 500 PHE A O 1
ATOM 3590 N N . ALA A 1 501 ? 30.681 6.142 -18.446 1.00 49.25 501 ALA A N 1
ATOM 3591 C CA . ALA A 1 501 ? 30.334 4.917 -19.167 1.00 49.25 501 ALA A CA 1
ATOM 3592 C C . ALA A 1 501 ? 29.820 5.219 -20.589 1.00 49.25 501 ALA A C 1
ATOM 3594 O O . ALA A 1 501 ? 30.310 4.660 -21.571 1.00 49.25 501 ALA A O 1
ATOM 3595 N N . LEU A 1 502 ? 28.913 6.185 -20.718 1.00 51.78 502 LEU A N 1
ATOM 3596 C CA . LEU A 1 502 ? 28.337 6.643 -21.978 1.00 51.78 502 LEU A CA 1
ATOM 3597 C C . LEU A 1 502 ? 29.383 7.279 -22.907 1.00 51.78 502 LEU A C 1
ATOM 3599 O O . LEU A 1 502 ? 29.375 7.016 -24.105 1.00 51.78 502 LEU A O 1
ATOM 3603 N N . SER A 1 503 ? 30.344 8.041 -22.371 1.00 50.91 503 SER A N 1
ATOM 3604 C CA . SER A 1 503 ? 31.433 8.640 -23.162 1.00 50.91 503 SER A CA 1
ATOM 3605 C C . SER A 1 503 ? 32.451 7.630 -23.705 1.00 50.91 503 SER A C 1
ATOM 3607 O O . SER A 1 503 ? 33.230 7.963 -24.601 1.00 50.91 503 SER A O 1
ATOM 3609 N N . THR A 1 504 ? 32.477 6.411 -23.154 1.00 49.59 504 THR A N 1
ATOM 3610 C CA . THR A 1 504 ? 33.356 5.324 -23.619 1.00 49.59 504 THR A CA 1
ATOM 3611 C C . THR A 1 504 ? 32.733 4.470 -24.723 1.00 49.59 504 THR A C 1
ATOM 3613 O O . THR A 1 504 ? 33.447 3.696 -25.363 1.00 49.59 504 THR A O 1
ATOM 3616 N N . LEU A 1 505 ? 31.432 4.629 -24.979 1.00 50.81 505 LEU A N 1
ATOM 3617 C CA . LEU A 1 505 ? 30.704 3.895 -26.006 1.00 50.81 505 LEU A CA 1
ATOM 3618 C C . LEU A 1 505 ? 30.852 4.566 -27.373 1.00 50.81 505 LEU A C 1
ATOM 3620 O O . LEU A 1 505 ? 30.350 5.661 -27.603 1.00 50.81 505 LEU A O 1
ATOM 3624 N N . ASP A 1 506 ? 31.487 3.860 -28.305 1.00 51.53 506 ASP A N 1
ATOM 3625 C CA . ASP A 1 506 ? 31.423 4.164 -29.735 1.00 51.53 506 ASP A CA 1
ATOM 3626 C C . ASP A 1 506 ? 30.520 3.113 -30.404 1.00 51.53 506 ASP A C 1
ATOM 3628 O O . ASP A 1 506 ? 30.917 1.962 -30.625 1.00 51.53 506 ASP A O 1
ATOM 3632 N N . VAL A 1 507 ? 29.253 3.468 -30.638 1.00 50.59 507 VAL A N 1
ATOM 3633 C CA . VAL A 1 507 ? 28.275 2.586 -31.292 1.00 50.59 507 VAL A CA 1
ATOM 3634 C C . VAL A 1 507 ? 28.258 2.909 -32.781 1.00 50.59 507 VAL A C 1
ATOM 3636 O O . VAL A 1 507 ? 27.755 3.952 -33.195 1.00 50.59 507 VAL A O 1
ATOM 3639 N N . SER A 1 508 ? 28.782 1.996 -33.600 1.00 50.81 508 SER A N 1
ATOM 3640 C CA . SER A 1 508 ? 28.750 2.116 -35.057 1.00 50.81 508 SER A CA 1
ATOM 3641 C C . SER A 1 508 ? 27.858 1.016 -35.636 1.00 50.81 508 SER A C 1
ATOM 3643 O O . SER A 1 508 ? 28.312 -0.123 -35.779 1.00 50.81 508 SER A O 1
ATOM 3645 N N . PRO A 1 509 ? 26.579 1.300 -35.946 1.00 47.81 509 PRO A N 1
ATOM 3646 C CA . PRO A 1 509 ? 25.744 0.314 -36.612 1.00 47.81 509 PRO A CA 1
ATOM 3647 C C . PRO A 1 509 ? 26.304 0.048 -38.019 1.00 47.81 509 PRO A C 1
ATOM 3649 O O . PRO A 1 509 ? 26.431 0.961 -38.834 1.00 47.81 509 PRO A O 1
ATOM 3652 N N . GLU A 1 510 ? 26.622 -1.211 -38.336 1.00 48.25 510 GLU A N 1
ATOM 3653 C CA . GLU A 1 510 ? 26.985 -1.627 -39.706 1.00 48.25 510 GLU A CA 1
ATOM 3654 C C . GLU A 1 510 ? 25.745 -1.838 -40.609 1.00 48.25 510 GLU A C 1
ATOM 3656 O O . GLU A 1 510 ? 25.860 -2.288 -41.752 1.00 48.25 510 GLU A O 1
ATOM 3661 N N . LEU A 1 511 ? 24.549 -1.494 -40.116 1.00 53.91 511 LEU A N 1
ATOM 3662 C CA . LEU A 1 511 ? 23.266 -1.678 -40.791 1.00 53.91 511 LEU A CA 1
ATOM 3663 C C . LEU A 1 511 ? 22.816 -0.376 -41.472 1.00 53.91 511 LEU A C 1
ATOM 3665 O O . LEU A 1 511 ? 22.584 0.633 -40.819 1.00 53.91 511 LEU A O 1
ATOM 3669 N N . VAL A 1 512 ? 22.668 -0.409 -42.804 1.00 55.66 512 VAL A N 1
ATOM 3670 C CA . VAL A 1 512 ? 22.260 0.750 -43.636 1.00 55.66 512 VAL A CA 1
ATOM 3671 C C . VAL A 1 512 ? 20.844 1.244 -43.308 1.00 55.66 512 VAL A C 1
ATOM 3673 O O . VAL A 1 512 ? 20.536 2.411 -43.536 1.00 55.66 512 VAL A O 1
ATOM 3676 N N . ASP A 1 513 ? 20.014 0.356 -42.765 1.00 63.38 513 ASP A N 1
ATOM 3677 C CA . ASP A 1 513 ? 18.587 0.569 -42.533 1.00 63.38 513 ASP A CA 1
ATOM 3678 C C . ASP A 1 513 ? 18.245 0.819 -41.044 1.00 63.38 513 ASP A C 1
ATOM 3680 O O . ASP A 1 513 ? 17.066 0.949 -40.716 1.00 63.38 513 ASP A O 1
ATOM 3684 N N . LEU A 1 514 ? 19.255 0.888 -40.161 1.00 69.19 514 LEU A N 1
ATOM 3685 C CA . LEU A 1 514 ? 19.118 1.102 -38.713 1.00 69.19 514 LEU A CA 1
ATOM 3686 C C . LEU A 1 514 ? 19.660 2.482 -38.319 1.00 69.19 514 LEU A C 1
ATOM 3688 O O . LEU A 1 514 ? 20.808 2.812 -38.636 1.00 69.19 514 LEU A O 1
ATOM 3692 N N . GLY A 1 515 ? 18.874 3.249 -37.570 1.00 70.62 515 GLY A N 1
ATOM 3693 C CA . GLY A 1 515 ? 19.334 4.469 -36.913 1.00 70.62 515 GLY A CA 1
ATOM 3694 C C . GLY A 1 515 ? 18.601 4.676 -35.593 1.00 70.62 515 GLY A C 1
ATOM 3695 O O . GLY A 1 515 ? 17.388 4.780 -35.553 1.00 70.62 515 GLY A O 1
ATOM 3696 N N . PHE A 1 516 ? 19.331 4.723 -34.479 1.00 72.88 516 PHE A N 1
ATOM 3697 C CA . PHE A 1 516 ? 18.681 4.867 -33.177 1.00 72.88 516 PHE A CA 1
ATOM 3698 C C . PHE A 1 516 ? 18.137 6.280 -32.993 1.00 72.88 516 PHE A C 1
ATOM 3700 O O . PHE A 1 516 ? 18.883 7.256 -33.053 1.00 72.88 516 PHE A O 1
ATOM 3707 N N . ASP A 1 517 ? 16.842 6.388 -32.734 1.00 70.19 517 ASP A N 1
ATOM 3708 C CA . ASP A 1 517 ? 16.159 7.64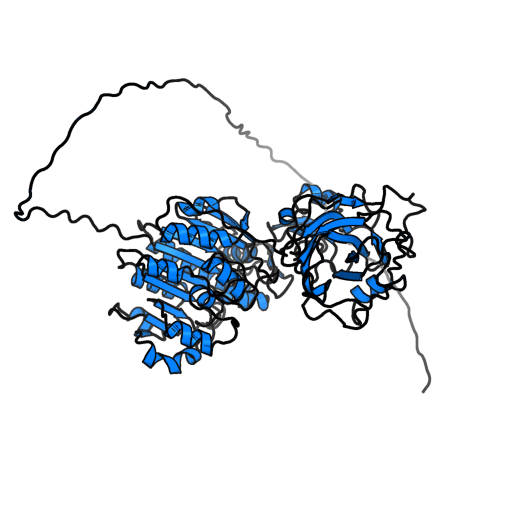9 -32.454 1.00 70.19 517 ASP A CA 1
ATOM 3709 C C . ASP A 1 517 ? 16.207 8.015 -30.974 1.00 70.19 517 ASP A C 1
ATOM 3711 O O . ASP A 1 517 ? 16.174 9.197 -30.623 1.00 70.19 517 ASP A O 1
ATOM 3715 N N . VAL A 1 518 ? 16.276 7.001 -30.107 1.00 69.75 518 VAL A N 1
ATOM 3716 C CA . VAL A 1 518 ? 16.257 7.145 -28.652 1.00 69.75 518 VAL A CA 1
ATOM 3717 C C . VAL A 1 518 ? 17.301 6.229 -28.020 1.00 69.75 518 VAL A C 1
ATOM 3719 O O . VAL A 1 518 ? 17.508 5.098 -28.450 1.00 69.75 518 VAL A O 1
ATOM 3722 N N . ALA A 1 519 ? 17.948 6.727 -26.972 1.00 67.94 519 ALA A N 1
ATOM 3723 C CA . ALA A 1 519 ? 18.821 5.959 -26.100 1.00 67.94 519 ALA A CA 1
ATOM 3724 C C . ALA A 1 519 ? 18.515 6.329 -24.646 1.00 67.94 519 ALA A C 1
ATOM 3726 O O . ALA A 1 519 ? 18.337 7.510 -24.342 1.00 67.94 519 ALA A O 1
ATOM 3727 N N . PHE A 1 520 ? 18.464 5.345 -23.757 1.00 66.88 520 PHE A N 1
ATOM 3728 C CA . PHE A 1 520 ? 18.303 5.555 -22.319 1.00 66.88 520 PHE A CA 1
ATOM 3729 C C . PHE A 1 520 ? 19.073 4.493 -21.551 1.00 66.88 520 PHE A C 1
ATOM 3731 O O . PHE A 1 520 ? 19.209 3.368 -22.023 1.00 66.88 520 PHE A O 1
ATOM 3738 N N . GLY A 1 521 ? 19.582 4.833 -20.372 1.00 63.22 521 GLY A N 1
ATOM 3739 C CA . GLY A 1 521 ? 20.301 3.867 -19.560 1.00 63.22 521 GLY A CA 1
ATOM 3740 C C . GLY A 1 521 ? 20.131 4.090 -18.071 1.00 63.22 521 GLY A C 1
ATOM 3741 O O . GLY A 1 521 ? 19.748 5.175 -17.637 1.00 63.22 521 GLY A O 1
ATOM 3742 N N . ALA A 1 522 ? 20.420 3.041 -17.314 1.00 60.84 522 ALA A N 1
ATOM 3743 C CA . ALA A 1 522 ? 20.385 3.025 -15.862 1.00 60.84 522 ALA A CA 1
ATOM 3744 C C . ALA A 1 522 ? 21.696 2.454 -15.328 1.00 60.84 522 ALA A C 1
ATOM 3746 O O . ALA A 1 522 ? 22.221 1.481 -15.874 1.00 60.84 522 ALA A O 1
ATOM 3747 N N . LEU A 1 523 ? 22.227 3.061 -14.267 1.00 60.31 523 LEU A N 1
ATOM 3748 C CA . LEU A 1 523 ? 23.317 2.466 -13.500 1.00 60.31 523 LEU A CA 1
ATOM 3749 C C . LEU A 1 523 ? 22.757 1.313 -12.665 1.00 60.31 523 LEU A C 1
ATOM 3751 O O . LEU A 1 523 ? 21.666 1.431 -12.114 1.00 60.31 523 LEU A O 1
ATOM 3755 N N . GLY A 1 524 ? 23.501 0.211 -12.560 1.00 56.62 524 GLY A N 1
ATOM 3756 C CA . GLY A 1 524 ? 23.131 -0.907 -11.695 1.00 56.62 524 GLY A CA 1
ATOM 3757 C C . GLY A 1 524 ? 22.852 -0.408 -10.276 1.00 56.62 524 GLY A C 1
ATOM 3758 O O . GLY A 1 524 ? 23.606 0.426 -9.771 1.00 56.62 524 GLY A O 1
ATOM 3759 N N . ALA A 1 525 ? 21.771 -0.889 -9.659 1.00 50.47 525 ALA A N 1
ATOM 3760 C CA . ALA A 1 525 ? 21.364 -0.641 -8.271 1.00 50.47 525 ALA A CA 1
ATOM 3761 C C . ALA A 1 525 ? 21.321 0.844 -7.845 1.00 50.47 525 ALA A C 1
ATOM 3763 O O . ALA A 1 525 ? 21.478 1.178 -6.663 1.00 50.47 525 ALA A O 1
ATOM 3764 N N . GLU A 1 526 ? 21.096 1.753 -8.800 1.00 50.28 526 GLU A N 1
ATOM 3765 C CA . GLU A 1 526 ? 20.728 3.142 -8.534 1.00 50.28 526 GLU A CA 1
ATOM 3766 C C . GLU A 1 526 ? 19.281 3.409 -8.953 1.00 50.28 526 GLU A C 1
ATOM 3768 O O . GLU A 1 526 ? 18.861 3.076 -10.058 1.00 50.28 526 GLU A O 1
ATOM 3773 N N . GLU A 1 527 ? 18.530 4.049 -8.057 1.00 42.06 527 GLU A N 1
ATOM 3774 C CA . GLU A 1 527 ? 17.212 4.600 -8.354 1.00 42.06 527 GLU A CA 1
ATOM 3775 C C . GLU A 1 527 ? 17.380 5.717 -9.395 1.00 42.06 527 GLU A C 1
ATOM 3777 O O . GLU A 1 527 ? 18.014 6.748 -9.130 1.00 42.06 527 GLU A O 1
ATOM 3782 N N . VAL A 1 528 ? 16.840 5.522 -10.601 1.00 40.38 528 VAL A N 1
ATOM 3783 C CA . VAL A 1 528 ? 16.849 6.556 -11.642 1.00 40.38 528 VAL A CA 1
ATOM 3784 C C . VAL A 1 528 ? 15.796 7.600 -11.279 1.00 40.38 528 VAL A C 1
ATOM 3786 O O . VAL A 1 528 ? 14.671 7.588 -11.770 1.00 40.38 528 VAL A O 1
ATOM 3789 N N . GLY A 1 529 ? 16.152 8.521 -10.384 1.00 34.84 529 GLY A N 1
ATOM 3790 C CA . GLY A 1 529 ? 15.264 9.611 -9.998 1.00 34.84 529 GLY A CA 1
ATOM 3791 C C . GLY A 1 529 ? 14.829 10.443 -11.214 1.00 34.84 529 GLY A C 1
ATOM 3792 O O . GLY A 1 529 ? 15.629 10.731 -12.108 1.00 34.84 529 GLY A O 1
ATOM 3793 N N . LEU A 1 530 ? 13.575 10.914 -11.205 1.00 33.50 530 LEU A N 1
ATOM 3794 C CA . LEU A 1 530 ? 12.912 11.718 -12.256 1.00 33.50 530 LEU A CA 1
ATOM 3795 C C . LEU A 1 530 ? 13.674 12.979 -12.727 1.00 33.50 530 LEU A C 1
ATOM 3797 O O . LEU A 1 530 ? 13.250 13.646 -13.667 1.00 33.50 530 LEU A O 1
ATOM 3801 N N . THR A 1 531 ? 14.777 13.350 -12.073 1.00 30.70 531 THR A N 1
ATOM 3802 C CA . THR A 1 531 ? 15.542 14.578 -12.341 1.00 30.70 531 THR A CA 1
ATOM 3803 C C . THR A 1 531 ? 16.819 14.372 -13.167 1.00 30.70 531 THR A C 1
ATOM 3805 O O . THR A 1 531 ? 17.527 15.347 -13.421 1.00 30.70 531 THR A O 1
ATOM 3808 N N . MET A 1 532 ? 17.112 13.155 -13.638 1.00 34.28 532 MET A N 1
ATOM 3809 C CA . MET A 1 532 ? 18.366 12.831 -14.340 1.00 34.28 532 MET A CA 1
ATOM 3810 C C . MET A 1 532 ? 18.284 12.873 -15.881 1.00 34.28 532 MET A C 1
ATOM 3812 O O . MET A 1 532 ? 18.792 11.978 -16.548 1.00 34.28 532 MET A O 1
ATOM 3816 N N . THR A 1 533 ? 17.673 13.896 -16.496 1.00 39.94 533 THR A N 1
ATOM 3817 C CA . THR A 1 533 ? 17.684 14.017 -17.974 1.00 39.94 533 THR A CA 1
ATOM 3818 C C . THR A 1 533 ? 17.911 15.449 -18.454 1.00 39.94 533 THR A C 1
ATOM 3820 O O . THR A 1 533 ? 17.255 16.374 -17.976 1.00 39.94 533 THR A O 1
ATOM 3823 N N . SER A 1 534 ? 18.824 15.637 -19.419 1.00 35.84 534 SER A N 1
ATOM 3824 C CA . SER A 1 534 ? 19.125 16.933 -20.042 1.00 35.84 534 SER A CA 1
ATOM 3825 C C . SER A 1 534 ? 18.656 17.002 -21.506 1.00 35.84 534 SER A C 1
ATOM 3827 O O . SER A 1 534 ? 18.889 16.095 -22.301 1.00 35.84 534 SER A O 1
ATOM 3829 N N . ASP A 1 535 ? 18.039 18.127 -21.883 1.00 33.88 535 ASP A N 1
ATOM 3830 C CA . ASP A 1 535 ? 17.401 18.381 -23.192 1.00 33.88 535 ASP A CA 1
ATOM 3831 C C . ASP A 1 535 ? 18.389 18.609 -24.366 1.00 33.88 535 ASP A C 1
ATOM 3833 O O . ASP A 1 535 ? 18.047 19.217 -25.385 1.00 33.88 535 ASP A O 1
ATOM 3837 N N . GLY A 1 536 ? 19.655 18.205 -24.224 1.00 27.00 536 GLY A N 1
ATOM 3838 C CA . GLY A 1 536 ? 20.747 18.644 -25.102 1.00 27.00 536 GLY A CA 1
ATOM 3839 C C . GLY A 1 536 ? 21.174 17.676 -26.210 1.00 27.00 536 GLY A C 1
ATOM 3840 O O . GLY A 1 536 ? 21.746 18.133 -27.200 1.00 27.00 536 GLY A O 1
ATOM 3841 N N . ALA A 1 537 ? 20.925 16.369 -26.060 1.00 28.58 537 ALA A N 1
ATOM 3842 C CA . ALA A 1 537 ? 21.618 15.324 -26.834 1.00 28.58 537 ALA A CA 1
ATOM 3843 C C . ALA A 1 537 ? 20.716 14.438 -27.718 1.00 28.58 537 ALA A C 1
ATOM 3845 O O . ALA A 1 537 ? 21.195 13.478 -28.309 1.00 28.58 537 ALA A O 1
ATOM 3846 N N . GLY A 1 538 ? 19.413 14.720 -27.814 1.00 26.94 538 GLY A N 1
ATOM 3847 C CA . GLY A 1 538 ? 18.469 13.785 -28.443 1.00 26.94 538 GLY A CA 1
ATOM 3848 C C . GLY A 1 538 ? 18.014 12.651 -27.516 1.00 26.94 538 GLY A C 1
ATOM 3849 O O . GLY A 1 538 ? 17.085 11.935 -27.867 1.00 26.94 538 GLY A O 1
ATOM 3850 N N . LEU A 1 539 ? 18.557 12.571 -26.294 1.00 30.89 539 LEU A N 1
ATOM 3851 C CA . LEU A 1 539 ? 17.834 12.008 -25.156 1.00 30.89 539 LEU A CA 1
ATOM 3852 C C . LEU A 1 539 ? 16.589 12.862 -24.933 1.00 30.89 539 LEU A C 1
ATOM 3854 O O . LEU A 1 539 ? 16.678 14.043 -24.592 1.00 30.89 539 LEU A O 1
ATOM 3858 N N . ARG A 1 540 ? 15.419 12.285 -25.181 1.00 29.06 540 ARG A N 1
ATOM 3859 C CA . ARG A 1 540 ? 14.162 12.899 -24.779 1.00 29.06 540 ARG A CA 1
ATOM 3860 C C . ARG A 1 540 ? 13.835 12.344 -23.399 1.00 29.06 540 ARG A C 1
ATOM 3862 O O . ARG A 1 540 ? 13.699 11.136 -23.247 1.00 29.06 540 ARG A O 1
ATOM 3869 N N . GLY A 1 541 ? 13.818 13.227 -22.404 1.00 28.80 541 GLY A N 1
ATOM 3870 C CA . GLY A 1 541 ? 13.579 12.860 -21.016 1.00 28.80 541 GLY A CA 1
ATOM 3871 C C . GLY A 1 541 ? 12.162 12.350 -20.823 1.00 28.80 541 GLY A C 1
ATOM 3872 O O . GLY A 1 541 ? 11.212 13.053 -21.159 1.00 28.80 541 GLY A O 1
ATOM 3873 N N . PHE A 1 542 ? 12.044 11.142 -20.283 1.00 33.72 542 PHE A N 1
ATOM 3874 C CA . PHE A 1 542 ? 10.795 10.550 -19.817 1.00 33.72 542 PHE A CA 1
ATOM 3875 C C . PHE A 1 542 ? 11.083 9.741 -18.565 1.00 33.72 542 PHE A C 1
ATOM 3877 O O . PHE A 1 542 ? 12.247 9.411 -18.337 1.00 33.72 542 PHE A O 1
ATOM 3884 N N . SER A 1 543 ? 10.043 9.560 -17.740 1.00 31.62 543 SER A N 1
ATOM 3885 C CA . SER A 1 543 ? 10.092 9.013 -16.378 1.00 31.62 543 SER A CA 1
ATOM 3886 C C . SER A 1 543 ? 11.221 8.005 -16.237 1.00 31.62 543 SER A C 1
ATOM 3888 O O . SER A 1 543 ? 11.267 7.059 -17.025 1.00 31.62 543 SER A O 1
ATOM 3890 N N . GLY A 1 544 ? 12.151 8.270 -15.307 1.00 32.69 544 GLY A N 1
ATOM 3891 C CA . GLY A 1 544 ? 13.323 7.424 -15.079 1.00 32.69 544 GLY A CA 1
ATOM 3892 C C . GLY A 1 544 ? 12.915 5.962 -15.102 1.00 32.69 544 GLY A C 1
ATOM 3893 O O . GLY A 1 544 ? 11.804 5.674 -14.673 1.00 32.69 544 GLY A O 1
ATOM 3894 N N . ALA A 1 545 ? 13.747 5.096 -15.688 1.00 34.03 545 ALA A N 1
ATOM 3895 C CA . ALA A 1 545 ? 13.437 3.680 -15.835 1.00 34.03 545 ALA A CA 1
ATOM 3896 C C . ALA A 1 545 ? 12.842 3.158 -14.523 1.00 34.03 545 ALA A C 1
ATOM 3898 O O . ALA A 1 545 ? 13.521 3.088 -13.500 1.00 34.03 545 ALA A O 1
ATOM 3899 N N . LEU A 1 546 ? 11.530 2.958 -14.555 1.00 40.47 546 LEU A N 1
ATOM 3900 C CA . LEU A 1 546 ? 10.750 2.513 -13.428 1.00 40.47 546 LEU A CA 1
ATOM 3901 C C . LEU A 1 546 ? 11.035 1.024 -13.368 1.00 40.47 546 LEU A C 1
ATOM 3903 O O . LEU A 1 546 ? 10.575 0.267 -14.205 1.00 40.47 546 LEU A O 1
ATOM 3907 N N . GLY A 1 547 ? 11.954 0.637 -12.509 1.00 39.09 547 GLY A N 1
ATOM 3908 C CA . GLY A 1 547 ? 12.448 -0.722 -12.481 1.00 39.09 547 GLY A CA 1
ATOM 3909 C C . GLY A 1 547 ? 13.389 -0.797 -11.314 1.00 39.09 547 GLY A C 1
ATOM 3910 O O . GLY A 1 547 ? 14.450 -0.168 -11.318 1.00 39.09 547 GLY A O 1
ATOM 3911 N N . ALA A 1 548 ? 12.956 -1.483 -10.269 1.00 40.81 548 ALA A N 1
ATOM 3912 C CA . ALA A 1 548 ? 13.819 -1.696 -9.141 1.00 40.81 548 ALA A CA 1
ATOM 3913 C C . ALA A 1 548 ? 14.993 -2.564 -9.601 1.00 40.81 548 ALA A C 1
ATOM 3915 O O . ALA A 1 548 ? 14.833 -3.615 -10.211 1.00 40.81 548 ALA A O 1
ATOM 3916 N N . ILE A 1 549 ? 16.199 -2.051 -9.376 1.00 42.97 549 ILE A N 1
ATOM 3917 C CA . ILE A 1 549 ? 17.436 -2.831 -9.459 1.00 42.97 549 ILE A CA 1
ATOM 3918 C C . ILE A 1 549 ? 17.785 -3.304 -8.032 1.00 42.97 549 ILE A C 1
ATOM 3920 O O . ILE A 1 549 ? 18.950 -3.372 -7.640 1.00 42.97 549 ILE A O 1
ATOM 3924 N N . ASP A 1 550 ? 16.766 -3.524 -7.202 1.00 44.97 550 ASP A N 1
ATOM 3925 C CA . ASP A 1 550 ? 16.858 -3.757 -5.760 1.00 44.97 550 ASP A CA 1
ATOM 3926 C C . ASP A 1 550 ? 17.594 -5.053 -5.394 1.00 44.97 550 ASP A C 1
ATOM 3928 O O . ASP A 1 550 ? 18.164 -5.135 -4.300 1.00 44.97 550 ASP A O 1
ATOM 3932 N N . ASP A 1 551 ? 17.739 -5.986 -6.340 1.00 45.06 551 ASP A N 1
ATOM 3933 C CA . ASP A 1 551 ? 18.365 -7.290 -6.087 1.00 45.06 551 ASP A CA 1
ATOM 3934 C C . ASP A 1 551 ? 19.821 -7.459 -6.516 1.00 45.06 551 ASP A C 1
ATOM 3936 O O . ASP A 1 551 ? 20.386 -8.541 -6.342 1.00 45.06 551 ASP A O 1
ATOM 3940 N N . LEU A 1 552 ? 20.496 -6.441 -7.059 1.00 41.56 552 LEU A N 1
ATOM 3941 C CA . LEU A 1 552 ? 21.739 -6.707 -7.794 1.00 41.56 552 LEU A CA 1
ATOM 3942 C C . LEU A 1 552 ? 22.963 -5.962 -7.228 1.00 41.56 552 LEU A C 1
ATOM 3944 O O . LEU A 1 552 ? 23.135 -4.752 -7.344 1.00 41.56 552 LEU A O 1
ATOM 3948 N N . GLY A 1 553 ? 23.848 -6.760 -6.614 1.00 37.28 553 GLY A N 1
ATOM 3949 C CA . GLY A 1 553 ? 25.283 -6.494 -6.471 1.00 37.28 553 GLY A CA 1
ATOM 3950 C C . GLY A 1 553 ? 2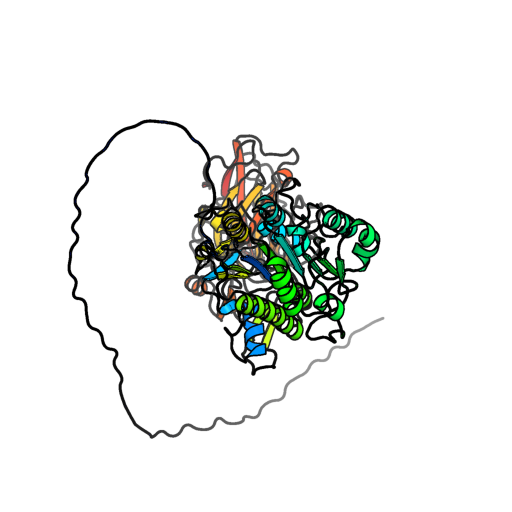5.720 -5.602 -5.306 1.00 37.28 553 GLY A C 1
ATOM 3951 O O . GLY A 1 553 ? 26.073 -4.443 -5.515 1.00 37.28 553 GLY A O 1
ATOM 3952 N N . TRP A 1 554 ? 25.854 -6.177 -4.103 1.00 38.00 554 TRP A N 1
ATOM 3953 C CA . TRP A 1 554 ? 26.518 -5.508 -2.978 1.00 38.00 554 TRP A CA 1
ATOM 3954 C C . TRP A 1 554 ? 27.506 -6.429 -2.260 1.00 38.00 554 TRP A C 1
ATOM 3956 O O . TRP A 1 554 ? 27.166 -7.192 -1.358 1.00 38.00 554 TRP A O 1
ATOM 3966 N N . LEU A 1 555 ? 28.782 -6.345 -2.647 1.00 33.06 555 LEU A N 1
ATOM 3967 C CA . LEU A 1 555 ? 29.852 -7.143 -2.045 1.00 33.06 555 LEU A CA 1
ATOM 3968 C C . LEU A 1 555 ? 29.809 -7.134 -0.496 1.00 33.06 555 LEU A C 1
ATOM 3970 O O . LEU A 1 555 ? 29.718 -6.065 0.111 1.00 33.06 555 LEU A O 1
ATOM 3974 N N . PRO A 1 556 ? 29.973 -8.307 0.153 1.00 35.88 556 PRO A N 1
ATOM 3975 C CA . PRO A 1 556 ? 30.497 -9.546 -0.425 1.00 35.88 556 PRO A CA 1
ATOM 3976 C C . PRO A 1 556 ? 29.432 -10.542 -0.944 1.00 35.88 556 PRO A C 1
ATOM 3978 O O . PRO A 1 556 ? 29.794 -11.693 -1.209 1.00 35.88 556 PRO A O 1
ATOM 3981 N N . GLY A 1 557 ? 28.164 -10.142 -1.121 1.00 42.25 557 GLY A N 1
ATOM 3982 C CA . GLY A 1 557 ? 27.082 -11.041 -1.555 1.00 42.25 557 GLY A CA 1
ATOM 3983 C C . GLY A 1 557 ? 26.009 -10.402 -2.452 1.00 42.25 557 GLY A C 1
ATOM 3984 O O . GLY A 1 557 ? 25.997 -9.203 -2.684 1.00 42.25 557 GLY A O 1
ATOM 3985 N N . VAL A 1 558 ? 25.121 -11.220 -3.007 1.00 42.62 558 VAL A N 1
ATOM 3986 C CA . VAL A 1 558 ? 23.843 -10.791 -3.596 1.00 42.62 558 VAL A CA 1
ATOM 3987 C C . VAL A 1 558 ? 22.755 -11.266 -2.651 1.00 42.62 558 VAL A C 1
ATOM 3989 O O . VAL A 1 558 ? 22.749 -12.444 -2.304 1.00 42.62 558 VAL A O 1
ATOM 3992 N N . SER A 1 559 ? 21.874 -10.377 -2.199 1.00 43.12 559 SER A N 1
ATOM 3993 C CA . SER A 1 559 ? 20.647 -10.791 -1.518 1.00 43.12 559 SER A CA 1
ATOM 3994 C C . SER A 1 559 ? 19.468 -10.567 -2.446 1.00 43.12 559 SER A C 1
ATOM 3996 O O . SER A 1 559 ? 19.348 -9.464 -2.969 1.00 43.12 559 SER A O 1
ATOM 3998 N N . ASN A 1 560 ? 18.597 -11.562 -2.569 1.00 49.16 560 ASN A N 1
ATOM 3999 C CA . ASN A 1 560 ? 17.232 -11.329 -3.003 1.00 49.16 560 ASN A CA 1
ATOM 4000 C C . ASN A 1 560 ? 16.523 -10.604 -1.861 1.00 49.16 560 ASN A C 1
ATOM 4002 O O . ASN A 1 560 ? 16.360 -11.181 -0.778 1.00 49.16 560 ASN A O 1
ATOM 4006 N N . PHE A 1 561 ? 16.152 -9.347 -2.054 1.00 49.25 561 PHE A N 1
ATOM 4007 C CA . PHE A 1 561 ? 15.318 -8.650 -1.081 1.00 49.25 561 PHE A CA 1
ATOM 4008 C C . PHE A 1 561 ? 13.904 -9.243 -1.052 1.00 49.25 561 PHE A C 1
ATOM 4010 O O . PHE A 1 561 ? 13.268 -9.289 0.002 1.00 49.25 561 PHE A O 1
ATOM 4017 N N . ASP A 1 562 ? 13.491 -9.831 -2.176 1.00 49.09 562 ASP A N 1
ATOM 4018 C CA . ASP A 1 562 ? 12.208 -10.493 -2.369 1.00 49.09 562 ASP A CA 1
ATOM 4019 C C . ASP A 1 562 ? 12.018 -11.792 -1.609 1.00 49.09 562 ASP A C 1
ATOM 4021 O O . ASP A 1 562 ? 10.912 -12.289 -1.643 1.00 49.09 562 ASP A O 1
ATOM 4025 N N . ASP A 1 563 ? 13.004 -12.413 -0.965 1.00 47.62 563 ASP A N 1
ATOM 4026 C CA . ASP A 1 563 ? 12.752 -13.599 -0.120 1.00 47.62 563 ASP A CA 1
ATOM 4027 C C . ASP A 1 563 ? 13.767 -13.787 1.023 1.00 47.62 563 ASP A C 1
ATOM 4029 O O . ASP A 1 563 ? 13.673 -14.750 1.791 1.00 47.62 563 ASP A O 1
ATOM 4033 N N . GLY A 1 564 ? 14.719 -12.858 1.170 1.00 44.75 564 GLY A N 1
ATOM 4034 C CA . GLY A 1 564 ? 15.786 -12.918 2.166 1.00 44.75 564 GLY A CA 1
ATOM 4035 C C . GLY A 1 564 ? 16.914 -13.903 1.826 1.00 44.75 564 GLY A C 1
ATOM 4036 O O . GLY A 1 564 ? 17.795 -14.129 2.665 1.00 44.75 564 GLY A O 1
ATOM 4037 N N . ASN A 1 565 ? 16.936 -14.509 0.631 1.00 42.28 565 ASN A N 1
ATOM 4038 C CA . ASN A 1 565 ? 18.023 -15.396 0.219 1.00 42.28 565 ASN A CA 1
ATOM 4039 C C . ASN A 1 565 ? 19.300 -14.605 -0.082 1.00 42.28 565 ASN A C 1
ATOM 4041 O O . ASN A 1 565 ? 19.316 -13.708 -0.915 1.00 42.28 565 ASN A O 1
ATOM 4045 N N . VAL A 1 566 ? 20.418 -14.992 0.542 1.00 46.50 566 VAL A N 1
ATOM 4046 C CA . VAL A 1 566 ? 21.733 -14.357 0.344 1.00 46.50 566 VAL A CA 1
ATOM 4047 C C . VAL A 1 566 ? 22.717 -15.333 -0.308 1.00 46.50 566 VAL A C 1
ATOM 4049 O O . VAL A 1 566 ? 23.083 -16.350 0.286 1.00 46.50 566 VAL A O 1
ATOM 4052 N N . ALA A 1 567 ? 23.230 -15.002 -1.494 1.00 44.22 567 ALA A N 1
ATOM 4053 C CA . ALA A 1 567 ? 24.401 -15.632 -2.099 1.00 44.22 567 ALA A CA 1
ATOM 4054 C C . ALA A 1 567 ? 25.676 -14.865 -1.728 1.00 44.22 567 ALA A C 1
ATOM 4056 O O . ALA A 1 567 ? 25.971 -13.795 -2.253 1.00 44.22 567 ALA A O 1
ATOM 4057 N N . ASN A 1 568 ? 26.484 -15.439 -0.839 1.00 43.94 568 ASN A N 1
ATOM 4058 C CA . ASN A 1 568 ? 27.786 -14.886 -0.472 1.00 43.94 568 ASN A CA 1
ATOM 4059 C C . ASN A 1 568 ? 28.911 -15.499 -1.328 1.00 43.94 568 ASN A C 1
ATOM 4061 O O . ASN A 1 568 ? 29.166 -16.700 -1.245 1.00 43.94 568 ASN A O 1
ATOM 4065 N N . GLY A 1 569 ? 29.649 -14.665 -2.072 1.00 42.38 569 GLY A N 1
ATOM 4066 C CA . GLY A 1 569 ? 31.001 -14.987 -2.551 1.00 42.38 569 GLY A CA 1
ATOM 4067 C C . GLY A 1 569 ? 31.172 -16.003 -3.694 1.00 42.38 569 GLY A C 1
ATOM 4068 O O . GLY A 1 569 ? 32.180 -16.714 -3.691 1.00 42.38 569 GLY A O 1
ATOM 4069 N N . ALA A 1 570 ? 30.280 -16.053 -4.684 1.00 39.44 570 ALA A N 1
ATOM 4070 C CA . ALA A 1 570 ? 30.478 -16.845 -5.905 1.00 39.44 570 ALA A CA 1
ATOM 4071 C C . ALA A 1 570 ? 30.234 -16.009 -7.181 1.00 39.44 570 ALA A C 1
ATOM 4073 O O . ALA A 1 570 ? 29.675 -14.919 -7.104 1.00 39.44 570 ALA A O 1
ATOM 4074 N N . ALA A 1 571 ? 30.709 -16.474 -8.345 1.00 44.25 571 ALA A N 1
ATOM 4075 C CA . ALA A 1 571 ? 30.449 -15.798 -9.624 1.00 44.25 571 ALA A CA 1
ATOM 4076 C C . ALA A 1 571 ? 28.938 -15.812 -9.928 1.00 44.25 571 ALA A C 1
ATOM 4078 O O . ALA A 1 571 ? 28.267 -16.755 -9.522 1.00 44.25 571 ALA A O 1
ATOM 4079 N N . ALA A 1 572 ? 28.403 -14.840 -10.680 1.00 43.28 572 ALA A N 1
ATOM 4080 C CA . ALA A 1 572 ? 26.974 -14.782 -11.043 1.00 43.28 572 ALA A CA 1
ATOM 4081 C C . ALA A 1 572 ? 26.413 -16.103 -11.612 1.00 43.28 572 ALA A C 1
ATOM 4083 O O . ALA A 1 572 ? 25.269 -16.463 -11.354 1.00 43.28 572 ALA A O 1
ATOM 4084 N N . SER A 1 573 ? 27.254 -16.905 -12.275 1.00 41.41 573 SER A N 1
ATOM 4085 C CA . SER A 1 573 ? 26.895 -18.245 -12.757 1.00 41.41 573 SER A CA 1
ATOM 4086 C C . SER A 1 573 ? 26.496 -19.246 -11.661 1.00 41.41 573 SER A C 1
ATOM 4088 O O . SER A 1 573 ? 25.797 -20.211 -11.957 1.00 41.41 573 SER A O 1
ATOM 4090 N N . ASP A 1 574 ? 26.942 -19.049 -10.419 1.00 40.34 574 ASP A N 1
ATOM 4091 C CA . ASP A 1 574 ? 26.579 -19.879 -9.264 1.00 40.34 574 ASP A CA 1
ATOM 4092 C C . ASP A 1 574 ? 25.292 -19.371 -8.567 1.00 40.34 574 ASP A C 1
ATOM 4094 O O . ASP A 1 574 ? 24.661 -20.133 -7.835 1.00 40.34 574 ASP A O 1
ATOM 4098 N N . ALA A 1 575 ? 24.863 -18.125 -8.835 1.00 41.66 575 ALA A N 1
ATOM 4099 C CA . ALA A 1 575 ? 23.609 -17.524 -8.350 1.00 41.66 575 ALA A CA 1
ATOM 4100 C C . ALA A 1 575 ? 22.370 -17.976 -9.157 1.00 41.66 575 ALA A C 1
ATOM 4102 O O . ALA A 1 575 ? 21.257 -18.019 -8.637 1.00 41.66 575 ALA A O 1
ATOM 4103 N N . GLY A 1 576 ? 22.556 -18.438 -10.398 1.00 40.72 576 GLY A N 1
ATOM 4104 C CA . GLY A 1 576 ? 21.475 -19.035 -11.199 1.00 40.72 576 GLY A CA 1
ATOM 4105 C C . GLY A 1 576 ? 20.872 -20.320 -10.606 1.00 40.72 576 GLY A C 1
ATOM 4106 O O . GLY A 1 576 ? 19.810 -20.760 -11.031 1.00 40.72 576 GLY A O 1
ATOM 4107 N N . ALA A 1 577 ? 21.526 -20.935 -9.611 1.00 39.59 577 ALA A N 1
ATOM 4108 C CA . ALA A 1 577 ? 21.014 -22.104 -8.893 1.00 39.59 577 ALA A CA 1
ATOM 4109 C C . ALA A 1 577 ? 20.245 -21.756 -7.602 1.00 39.59 577 ALA A C 1
ATOM 4111 O O . ALA A 1 577 ? 19.709 -22.665 -6.966 1.00 39.59 577 ALA A O 1
ATOM 4112 N N . THR A 1 578 ? 20.211 -20.482 -7.195 1.00 42.31 578 THR A N 1
ATOM 4113 C CA . THR A 1 578 ? 19.636 -20.033 -5.914 1.00 42.31 578 THR A CA 1
ATOM 4114 C C . THR A 1 578 ? 18.314 -19.275 -6.057 1.00 42.31 578 THR A C 1
ATOM 4116 O O . THR A 1 578 ? 17.799 -18.824 -5.045 1.00 42.31 578 THR A O 1
ATOM 4119 N N . GLY A 1 579 ? 17.768 -19.131 -7.273 1.00 42.69 579 GLY A N 1
ATOM 4120 C CA . GLY A 1 579 ? 16.543 -18.349 -7.526 1.00 42.69 579 GLY A CA 1
ATOM 4121 C C . GLY A 1 579 ? 16.770 -16.838 -7.675 1.00 42.69 579 GLY A C 1
ATOM 4122 O O . GLY A 1 579 ? 15.817 -16.098 -7.846 1.00 42.69 579 GLY A O 1
ATOM 4123 N N . LEU A 1 580 ? 18.028 -16.377 -7.677 1.00 43.34 580 LEU A N 1
ATOM 4124 C CA . LEU A 1 580 ? 18.410 -14.953 -7.723 1.00 43.34 580 LEU A CA 1
ATOM 4125 C C . LEU A 1 580 ? 18.283 -14.285 -9.106 1.00 43.34 580 LEU A C 1
ATOM 4127 O O . LEU A 1 580 ? 18.752 -13.170 -9.291 1.00 43.34 580 LEU A O 1
ATOM 4131 N N . THR A 1 581 ? 17.721 -14.976 -10.096 1.00 44.97 581 THR A N 1
ATOM 4132 C CA . THR A 1 581 ? 17.618 -14.509 -11.492 1.00 44.97 581 THR A CA 1
ATOM 4133 C C . THR A 1 581 ? 16.196 -14.095 -11.870 1.00 44.97 581 THR A C 1
ATOM 4135 O O . THR A 1 581 ? 15.891 -14.003 -13.056 1.00 44.97 581 THR A O 1
ATOM 4138 N N . GLU A 1 582 ? 15.297 -13.947 -10.895 1.00 47.09 582 GLU A N 1
ATOM 4139 C CA . GLU A 1 582 ? 13.898 -13.569 -11.149 1.00 47.09 582 GLU A CA 1
ATOM 4140 C C . GLU A 1 582 ? 13.714 -12.060 -11.366 1.00 47.09 582 GLU A C 1
ATOM 4142 O O . GLU A 1 582 ? 12.692 -11.661 -11.920 1.00 47.09 582 GLU A O 1
ATOM 4147 N N . ASN A 1 583 ? 14.728 -11.256 -11.027 1.00 55.16 583 ASN A N 1
ATOM 4148 C CA . ASN A 1 583 ? 14.655 -9.799 -11.018 1.00 55.16 583 ASN A CA 1
ATOM 4149 C C . ASN A 1 583 ? 15.689 -9.192 -11.977 1.00 55.16 583 ASN A C 1
ATOM 4151 O O . ASN A 1 583 ? 16.804 -9.703 -12.136 1.00 55.16 583 ASN A O 1
ATOM 4155 N N . GLY A 1 584 ? 15.285 -8.142 -12.690 1.00 60.88 584 GLY A N 1
ATOM 4156 C CA . GLY A 1 584 ? 16.048 -7.558 -13.788 1.00 60.88 584 GLY A CA 1
ATOM 4157 C C . GLY A 1 584 ? 15.752 -6.077 -13.984 1.00 60.88 584 GLY A C 1
ATOM 4158 O O . GLY A 1 584 ? 15.132 -5.418 -13.162 1.00 60.88 584 GLY A O 1
ATOM 4159 N N . PHE A 1 585 ? 16.228 -5.529 -15.096 1.00 71.06 585 PHE A N 1
ATOM 4160 C CA . PHE A 1 585 ? 15.910 -4.159 -15.474 1.00 71.06 585 PHE A CA 1
ATOM 4161 C C . PHE A 1 585 ? 14.620 -4.144 -16.285 1.00 71.06 585 PHE A C 1
ATOM 4163 O O . PHE A 1 585 ? 14.536 -4.804 -17.318 1.00 71.06 585 PHE A O 1
ATOM 4170 N N . GLU A 1 586 ? 13.650 -3.349 -15.867 1.00 73.56 586 GLU A N 1
ATOM 4171 C CA . GLU A 1 586 ? 12.416 -3.130 -16.605 1.00 73.56 586 GLU A CA 1
ATOM 4172 C C . GLU A 1 586 ? 12.230 -1.647 -16.907 1.00 73.56 586 GLU A C 1
ATOM 4174 O O . GLU A 1 586 ? 12.603 -0.779 -16.119 1.00 73.56 586 GLU A O 1
ATOM 4179 N N . ALA A 1 587 ? 11.700 -1.345 -18.089 1.00 73.25 587 ALA A N 1
ATOM 4180 C CA . ALA A 1 587 ? 11.425 0.019 -18.494 1.00 73.25 587 ALA A CA 1
ATOM 4181 C C . ALA A 1 587 ? 10.180 0.112 -19.373 1.00 73.25 587 ALA A C 1
ATOM 4183 O O . ALA A 1 587 ? 10.085 -0.537 -20.419 1.00 73.25 587 ALA A O 1
ATOM 4184 N N . LEU A 1 588 ? 9.290 1.025 -18.989 1.00 76.56 588 LEU A N 1
ATOM 4185 C CA . LEU A 1 588 ? 8.257 1.588 -19.848 1.00 76.56 588 LEU A CA 1
ATOM 4186 C C . LEU A 1 588 ? 8.803 2.829 -20.562 1.00 76.56 588 LEU A C 1
ATOM 4188 O O . LEU A 1 588 ? 9.252 3.785 -19.932 1.00 76.56 588 LEU A O 1
ATOM 4192 N N . ILE A 1 589 ? 8.705 2.839 -21.887 1.00 77.62 589 ILE A N 1
ATOM 4193 C CA . ILE A 1 589 ? 9.005 3.988 -22.740 1.00 77.62 589 ILE A CA 1
ATOM 4194 C C . ILE A 1 589 ? 7.674 4.497 -23.305 1.00 77.62 589 ILE A C 1
ATOM 4196 O O . ILE A 1 589 ? 7.142 3.885 -24.240 1.00 77.62 589 ILE A O 1
ATOM 4200 N N . PRO A 1 590 ? 7.117 5.603 -22.781 1.00 77.69 590 PRO A N 1
ATOM 4201 C CA . PRO A 1 590 ? 5.799 6.063 -23.200 1.00 77.69 590 PRO A CA 1
ATOM 4202 C C . PRO A 1 590 ? 5.730 6.373 -24.700 1.00 77.69 590 PRO A C 1
ATOM 4204 O O . PRO A 1 590 ? 6.671 6.909 -25.281 1.00 77.69 590 PRO A O 1
ATOM 4207 N N . TRP A 1 591 ? 4.605 6.122 -25.372 1.00 80.19 591 TRP A N 1
ATOM 4208 C CA . TRP A 1 591 ? 4.534 6.424 -26.814 1.00 80.19 591 TRP A CA 1
ATOM 4209 C C . TRP A 1 591 ? 4.688 7.906 -27.140 1.00 80.19 591 TRP A C 1
ATOM 4211 O O . TRP A 1 591 ? 5.315 8.266 -28.136 1.00 80.19 591 TRP A O 1
ATOM 4221 N N . SER A 1 592 ? 4.184 8.774 -26.263 1.00 73.88 592 SER A N 1
ATOM 4222 C CA . SER A 1 592 ? 4.348 10.228 -26.363 1.00 73.88 592 SER A CA 1
ATOM 4223 C C . SER A 1 592 ? 5.818 10.662 -26.358 1.00 73.88 592 SER A C 1
ATOM 4225 O O . SER A 1 592 ? 6.148 11.753 -26.837 1.00 73.88 592 SER A O 1
ATOM 4227 N N . SER A 1 593 ? 6.700 9.793 -25.865 1.00 68.44 593 SER A N 1
ATOM 4228 C CA . SER A 1 593 ? 8.131 10.014 -25.772 1.00 68.44 593 SER A CA 1
ATOM 4229 C C . SER A 1 593 ? 8.869 9.895 -27.086 1.00 68.44 593 SER A C 1
ATOM 4231 O O . SER A 1 593 ? 9.731 10.712 -27.426 1.00 68.44 593 SER A O 1
ATOM 4233 N N . VAL A 1 594 ? 8.502 8.856 -27.821 1.00 70.88 594 VAL A N 1
ATOM 4234 C CA . VAL A 1 594 ? 9.109 8.443 -29.083 1.00 70.88 594 VAL A CA 1
ATOM 4235 C C . VAL A 1 594 ? 8.363 9.031 -30.279 1.00 70.88 594 VAL A C 1
ATOM 4237 O O . VAL A 1 594 ? 8.977 9.381 -31.285 1.00 70.88 594 VAL A O 1
ATOM 4240 N N . PHE A 1 595 ? 7.054 9.250 -30.147 1.00 76.75 595 PHE A N 1
ATOM 4241 C CA . PHE A 1 595 ? 6.191 9.828 -31.169 1.00 76.75 595 PHE A CA 1
ATOM 4242 C C . PHE A 1 595 ? 5.553 11.127 -30.647 1.00 76.75 595 PHE A C 1
ATOM 4244 O O . PHE A 1 595 ? 4.458 11.117 -30.088 1.00 76.75 595 PHE A O 1
ATOM 4251 N N . PRO A 1 596 ? 6.164 12.304 -30.893 1.00 67.88 596 PRO A N 1
ATOM 4252 C CA . PRO A 1 596 ? 5.651 13.590 -30.400 1.00 67.88 596 PRO A CA 1
ATOM 4253 C C . PRO A 1 596 ? 4.231 13.948 -30.870 1.00 67.88 596 PRO A C 1
ATOM 4255 O O . PRO A 1 596 ? 3.623 14.890 -30.366 1.00 67.88 596 PRO A O 1
ATOM 4258 N N . THR A 1 597 ? 3.709 13.245 -31.879 1.00 73.50 597 THR A N 1
ATOM 4259 C CA . THR A 1 597 ? 2.340 13.400 -32.387 1.00 73.50 597 THR A CA 1
ATOM 4260 C C . THR A 1 597 ? 1.320 12.472 -31.716 1.00 73.50 597 THR A C 1
ATOM 4262 O O . THR A 1 597 ? 0.159 12.491 -32.123 1.00 73.50 597 THR A O 1
ATOM 4265 N N . GLY A 1 598 ? 1.721 11.683 -30.714 1.00 76.25 598 GLY A N 1
ATOM 4266 C CA . GLY A 1 598 ? 0.863 10.757 -29.976 1.00 76.25 598 GLY A CA 1
ATOM 4267 C C . GLY A 1 598 ? 1.290 9.305 -30.165 1.00 76.25 598 GLY A C 1
ATOM 4268 O O . GLY A 1 598 ? 2.386 8.929 -29.785 1.00 76.25 598 GLY A O 1
ATOM 4269 N N . LEU A 1 599 ? 0.408 8.485 -30.730 1.00 85.44 599 LEU A N 1
ATOM 4270 C CA . LEU A 1 599 ? 0.644 7.054 -30.932 1.00 85.44 599 LEU A CA 1
ATOM 4271 C C . LEU A 1 599 ? 1.432 6.769 -32.227 1.00 85.44 599 LEU A C 1
ATOM 4273 O O . LEU A 1 599 ? 1.396 7.592 -33.154 1.00 85.44 599 LEU A O 1
ATOM 4277 N N . PRO A 1 600 ? 2.115 5.609 -32.319 1.00 85.31 600 PRO A N 1
ATOM 4278 C CA . PRO A 1 600 ? 2.741 5.146 -33.556 1.00 85.31 600 PRO A CA 1
ATOM 4279 C C . PRO A 1 600 ? 1.744 5.062 -34.720 1.00 85.31 600 PRO A C 1
ATOM 4281 O O . PRO A 1 600 ? 0.533 4.914 -34.542 1.00 85.31 600 PRO A O 1
ATOM 4284 N N . ALA A 1 601 ? 2.251 5.136 -35.952 1.00 86.69 601 ALA A N 1
ATOM 4285 C CA . ALA A 1 601 ? 1.429 4.854 -37.122 1.00 86.69 601 ALA A CA 1
ATOM 4286 C C . ALA A 1 601 ? 1.160 3.343 -37.222 1.00 86.69 601 ALA A C 1
ATOM 4288 O O . ALA A 1 601 ? 1.999 2.517 -36.876 1.00 86.69 601 ALA A O 1
ATOM 4289 N N . ALA A 1 602 ? -0.002 2.958 -37.751 1.00 85.81 602 ALA A N 1
ATOM 4290 C CA . ALA A 1 602 ? -0.309 1.543 -37.933 1.00 85.81 602 ALA A CA 1
ATOM 4291 C C . ALA A 1 602 ? 0.723 0.860 -38.849 1.00 85.81 602 ALA A C 1
ATOM 4293 O O . ALA A 1 602 ? 0.899 1.269 -40.000 1.00 85.81 602 ALA A O 1
ATOM 4294 N N . GLY A 1 603 ? 1.355 -0.206 -38.350 1.00 81.12 603 GLY A N 1
ATOM 4295 C CA . GLY A 1 603 ? 2.407 -0.931 -39.062 1.00 81.12 603 GLY A CA 1
ATOM 4296 C C . GLY A 1 603 ? 3.811 -0.360 -38.853 1.00 81.12 603 GLY A C 1
ATOM 4297 O O . GLY A 1 603 ? 4.737 -0.825 -39.518 1.00 81.12 603 GLY A O 1
ATOM 4298 N N . THR A 1 604 ? 3.980 0.615 -37.951 1.00 89.75 604 THR A N 1
ATOM 4299 C CA . THR A 1 604 ? 5.297 1.009 -37.442 1.00 89.75 604 THR A CA 1
ATOM 4300 C C . THR A 1 604 ? 6.004 -0.219 -36.875 1.00 89.75 604 THR A C 1
ATOM 4302 O O . THR A 1 604 ? 5.398 -1.043 -36.194 1.00 89.75 604 THR A O 1
ATOM 4305 N N . THR A 1 605 ? 7.289 -0.360 -37.186 1.00 92.12 605 THR A N 1
ATOM 4306 C CA . THR A 1 605 ? 8.156 -1.378 -36.592 1.00 92.12 605 THR A CA 1
ATOM 4307 C C . THR A 1 605 ? 9.220 -0.653 -35.796 1.00 92.12 605 THR A C 1
ATOM 4309 O O . THR A 1 605 ? 9.936 0.167 -36.361 1.00 92.12 605 THR A O 1
ATOM 4312 N N . VAL A 1 606 ? 9.296 -0.944 -34.502 1.00 90.88 606 VAL A N 1
ATOM 4313 C CA . VAL A 1 606 ? 10.381 -0.467 -33.646 1.00 90.88 606 VAL A CA 1
ATOM 4314 C C . VAL A 1 606 ? 11.474 -1.526 -33.591 1.00 90.88 606 VAL A C 1
ATOM 4316 O O . VAL A 1 606 ? 11.171 -2.723 -33.640 1.00 90.88 606 VAL A O 1
ATOM 4319 N N . ALA A 1 607 ? 12.729 -1.107 -33.480 1.00 89.00 607 ALA A N 1
ATOM 4320 C CA . ALA A 1 607 ? 13.859 -1.983 -33.215 1.00 89.00 607 ALA A CA 1
ATOM 4321 C C . ALA A 1 607 ? 14.552 -1.578 -31.913 1.00 89.00 607 ALA A C 1
ATOM 4323 O O . ALA A 1 607 ? 14.860 -0.412 -31.695 1.00 89.00 607 ALA A O 1
ATOM 4324 N N . VAL A 1 608 ? 14.798 -2.556 -31.050 1.00 87.19 608 VAL A N 1
ATOM 4325 C CA . VAL A 1 608 ? 15.385 -2.394 -29.722 1.00 87.19 608 VAL A CA 1
ATOM 4326 C C . VAL A 1 608 ? 16.738 -3.084 -29.688 1.00 87.19 608 VAL A C 1
ATOM 4328 O O . VAL A 1 608 ? 16.871 -4.233 -30.130 1.00 87.19 608 VAL A O 1
ATOM 4331 N N . SER A 1 609 ? 17.730 -2.402 -29.121 1.00 80.94 609 SER A N 1
ATOM 4332 C CA . SER A 1 609 ? 19.021 -2.975 -28.777 1.00 80.94 609 SER A CA 1
ATOM 4333 C C . SER A 1 609 ? 19.428 -2.693 -27.337 1.00 80.94 609 SER A C 1
ATOM 4335 O O . SER A 1 609 ? 19.146 -1.616 -26.831 1.00 80.94 609 SER A O 1
ATOM 4337 N N . VAL A 1 610 ? 20.063 -3.660 -26.667 1.00 77.19 610 VAL A N 1
ATOM 4338 C CA . VAL A 1 610 ? 20.510 -3.522 -25.272 1.00 77.19 610 VAL A CA 1
ATOM 4339 C C . VAL A 1 610 ? 22.000 -3.818 -25.146 1.00 77.19 610 VAL A C 1
ATOM 4341 O O . VAL A 1 610 ? 22.516 -4.793 -25.706 1.00 77.19 610 VAL A O 1
ATOM 4344 N N . VAL A 1 611 ? 22.693 -2.964 -24.395 1.00 74.12 611 VAL A N 1
ATOM 4345 C CA . VAL A 1 611 ? 24.130 -3.036 -24.125 1.00 74.12 611 VAL A CA 1
ATOM 4346 C C . VAL A 1 611 ? 24.377 -2.817 -22.632 1.00 74.12 611 VAL A C 1
ATOM 4348 O O . VAL A 1 611 ? 23.916 -1.840 -22.061 1.00 74.12 611 VAL A O 1
ATOM 4351 N N . LEU A 1 612 ? 25.130 -3.710 -22.002 1.00 70.94 612 LEU A N 1
ATOM 4352 C CA . LEU A 1 612 ? 25.684 -3.557 -20.659 1.00 70.94 612 LEU A CA 1
ATOM 4353 C C . LEU A 1 612 ? 27.086 -2.945 -20.763 1.00 70.94 612 LEU A C 1
ATOM 4355 O O . LEU A 1 612 ? 27.868 -3.375 -21.605 1.00 70.94 612 LEU A O 1
ATOM 4359 N N . VAL A 1 613 ? 27.428 -1.984 -19.910 1.00 68.81 613 VAL A N 1
ATOM 4360 C CA . VAL A 1 613 ? 28.718 -1.270 -19.913 1.00 68.81 613 VAL A CA 1
ATOM 4361 C C . VAL A 1 613 ? 29.261 -1.201 -18.494 1.00 68.81 613 VAL A C 1
ATOM 4363 O O . VAL A 1 613 ? 28.485 -0.950 -17.580 1.00 68.81 613 VAL A O 1
ATOM 4366 N N . ASN A 1 614 ? 30.565 -1.402 -18.280 1.00 65.12 614 ASN A N 1
ATOM 4367 C CA . ASN A 1 614 ? 31.180 -1.213 -16.960 1.00 65.12 614 ASN A CA 1
ATOM 4368 C C . ASN A 1 614 ? 31.961 0.106 -16.830 1.00 65.12 614 ASN A C 1
ATOM 4370 O O . ASN A 1 614 ? 32.249 0.803 -17.804 1.00 65.12 614 ASN A O 1
ATOM 4374 N N . ASN A 1 615 ? 32.380 0.419 -15.605 1.00 62.25 615 ASN A N 1
ATOM 4375 C CA . ASN A 1 615 ? 33.207 1.587 -15.289 1.00 62.25 615 ASN A CA 1
ATOM 4376 C C . ASN A 1 615 ? 34.650 1.539 -15.844 1.00 62.25 615 ASN A C 1
ATOM 4378 O O . ASN A 1 615 ? 35.385 2.518 -15.713 1.00 62.25 615 ASN A O 1
ATOM 4382 N N . ALA A 1 616 ? 35.076 0.426 -16.445 1.00 58.25 616 ALA A N 1
ATOM 4383 C CA . ALA A 1 616 ? 36.344 0.305 -17.158 1.00 58.25 616 ALA A CA 1
ATOM 4384 C C . ALA A 1 616 ? 36.198 0.624 -18.659 1.00 58.25 616 ALA A C 1
ATOM 4386 O O . ALA A 1 616 ? 37.210 0.735 -19.356 1.00 58.25 616 ALA A O 1
ATOM 4387 N N . GLY A 1 617 ? 34.963 0.829 -19.136 1.00 56.00 617 GLY A N 1
ATOM 4388 C CA . GLY A 1 617 ? 34.630 1.034 -20.545 1.00 56.00 617 GLY A CA 1
ATOM 4389 C C . GLY A 1 617 ? 34.538 -0.265 -21.352 1.00 56.00 617 GLY A C 1
ATOM 4390 O O . GLY A 1 617 ? 34.493 -0.209 -22.581 1.00 56.00 617 GLY A O 1
ATOM 4391 N N . ASP A 1 618 ? 34.527 -1.428 -20.690 1.00 61.12 618 ASP A N 1
ATOM 4392 C CA . ASP A 1 618 ? 34.161 -2.690 -21.332 1.00 61.12 618 ASP A CA 1
ATOM 4393 C C . ASP A 1 618 ? 32.633 -2.735 -21.518 1.00 61.12 618 ASP A C 1
ATOM 4395 O O . ASP A 1 618 ? 31.886 -2.116 -20.754 1.00 61.12 618 ASP A O 1
ATOM 4399 N N . TYR A 1 619 ? 32.150 -3.481 -22.515 1.00 66.00 619 TYR A N 1
ATOM 4400 C CA . TYR A 1 619 ? 30.719 -3.599 -22.848 1.00 66.00 619 TYR A CA 1
ATOM 4401 C C . TYR A 1 619 ? 30.323 -5.014 -23.312 1.00 66.00 619 TYR A C 1
ATOM 4403 O O . TYR A 1 619 ? 31.121 -5.726 -23.922 1.00 66.00 619 TYR A O 1
ATOM 4411 N N . ALA A 1 620 ? 29.084 -5.428 -23.042 1.00 64.94 620 ALA A N 1
ATOM 4412 C CA . ALA A 1 620 ? 28.492 -6.697 -23.465 1.00 64.94 620 ALA A CA 1
ATOM 4413 C C . ALA A 1 620 ? 27.089 -6.465 -24.047 1.00 64.94 620 ALA A C 1
ATOM 4415 O O . ALA A 1 620 ? 26.367 -5.582 -23.605 1.00 64.94 620 ALA A O 1
ATOM 4416 N N . SER A 1 621 ? 26.671 -7.263 -25.030 1.00 68.62 621 SER A N 1
ATOM 4417 C CA . SER A 1 621 ? 25.303 -7.227 -25.563 1.00 68.62 621 SER A CA 1
ATOM 4418 C C . SER A 1 621 ? 24.796 -8.647 -25.779 1.00 68.62 621 SER A C 1
ATOM 4420 O O . SER A 1 621 ? 25.51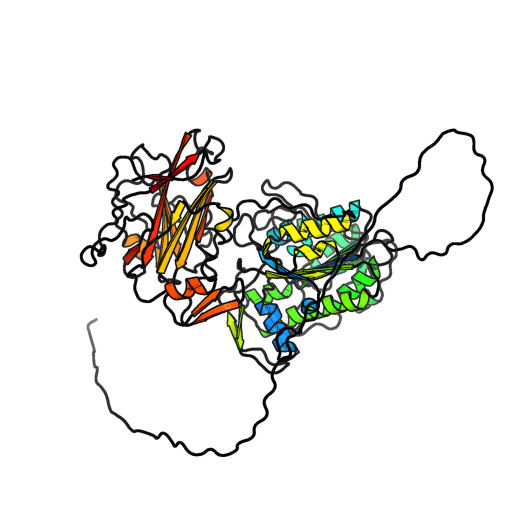0 -9.499 -26.313 1.00 68.62 621 SER A O 1
ATOM 4422 N N . ASN A 1 622 ? 23.545 -8.902 -25.402 1.00 62.41 622 ASN A N 1
ATOM 4423 C CA . ASN A 1 622 ? 22.859 -10.166 -25.680 1.00 62.41 622 ASN A CA 1
ATOM 4424 C C . ASN A 1 622 ? 22.494 -10.334 -27.159 1.00 62.41 622 ASN A C 1
ATOM 4426 O O . ASN A 1 622 ? 22.128 -11.422 -27.596 1.00 62.41 622 ASN A O 1
ATOM 4430 N N . GLN A 1 623 ? 22.637 -9.267 -27.938 1.00 64.31 623 GLN A N 1
ATOM 4431 C CA . GLN A 1 623 ? 22.414 -9.239 -29.371 1.00 64.31 623 GLN A CA 1
ATOM 4432 C C . GLN A 1 623 ? 23.712 -9.413 -30.172 1.00 64.31 623 GLN A C 1
ATOM 4434 O O . GLN A 1 623 ? 23.701 -9.300 -31.391 1.00 64.31 623 GLN A O 1
ATOM 4439 N N . ALA A 1 624 ? 24.832 -9.775 -29.545 1.00 55.97 624 ALA A N 1
ATOM 4440 C CA . ALA A 1 624 ? 26.014 -10.247 -30.268 1.00 55.97 624 ALA A CA 1
ATOM 4441 C C . ALA A 1 624 ? 25.890 -11.745 -30.649 1.00 55.97 624 ALA A C 1
ATOM 4443 O O . ALA A 1 624 ? 25.299 -12.543 -29.922 1.00 55.97 624 ALA A O 1
ATOM 4444 N N . LEU A 1 625 ? 26.447 -12.153 -31.799 1.00 42.38 625 LEU A N 1
ATOM 4445 C CA . LEU A 1 625 ? 26.532 -13.568 -32.214 1.00 42.38 625 LEU A CA 1
ATOM 4446 C C . LEU A 1 625 ? 27.547 -14.368 -31.346 1.00 42.38 625 LEU A C 1
ATOM 4448 O O . LEU A 1 625 ? 28.418 -13.764 -30.722 1.00 42.38 625 LEU A O 1
ATOM 4452 N N . PRO A 1 626 ? 27.497 -15.724 -31.324 1.00 40.28 626 PRO A N 1
ATOM 4453 C CA . PRO A 1 626 ? 28.475 -16.576 -30.626 1.00 40.28 626 PRO A CA 1
ATOM 4454 C C . PRO A 1 626 ? 29.940 -16.332 -31.042 1.00 40.28 626 PRO A C 1
ATOM 4456 O O . PRO A 1 626 ? 30.195 -15.882 -32.158 1.00 40.28 626 PRO A O 1
ATOM 4459 N N . PRO A 1 627 ? 30.905 -16.776 -30.216 1.00 41.47 627 PRO A N 1
ATOM 4460 C CA . PRO A 1 627 ? 32.006 -15.981 -29.683 1.00 41.47 627 PRO A CA 1
ATOM 4461 C C . PRO A 1 627 ? 32.918 -15.365 -30.746 1.00 41.47 627 PRO A C 1
ATOM 4463 O O . PRO A 1 627 ? 33.412 -16.048 -31.650 1.00 41.47 627 PRO A O 1
ATOM 4466 N N . LEU A 1 628 ? 33.255 -14.095 -30.530 1.00 36.50 628 LEU A N 1
ATOM 4467 C CA . LEU A 1 628 ? 34.535 -13.549 -30.964 1.00 36.50 628 LEU A CA 1
ATOM 4468 C C . LEU A 1 628 ? 35.646 -14.385 -30.302 1.00 36.50 628 LEU A C 1
ATOM 4470 O O . LEU A 1 628 ? 35.502 -14.848 -29.169 1.00 36.50 628 LEU A O 1
ATOM 4474 N N . ALA A 1 629 ? 36.743 -14.669 -31.007 1.00 38.41 629 ALA A N 1
ATOM 4475 C CA . ALA A 1 629 ? 37.866 -15.338 -30.357 1.00 38.41 629 ALA A CA 1
ATOM 4476 C C . ALA A 1 629 ? 38.345 -14.469 -29.180 1.00 38.41 629 ALA A C 1
ATOM 4478 O O . ALA A 1 629 ? 38.242 -13.259 -29.247 1.00 38.41 629 ALA A O 1
ATOM 4479 N N . VAL A 1 630 ? 38.955 -15.040 -28.138 1.00 37.66 630 VAL A N 1
ATOM 4480 C CA . VAL A 1 630 ? 39.495 -14.275 -26.983 1.00 37.66 630 VAL A CA 1
ATOM 4481 C C . VAL A 1 630 ? 40.493 -13.165 -27.397 1.00 37.66 630 VAL A C 1
ATOM 4483 O O . VAL A 1 630 ? 40.803 -12.266 -26.626 1.00 37.66 630 VAL A O 1
ATOM 4486 N N . ALA A 1 631 ? 41.024 -13.223 -28.624 1.00 39.38 631 ALA A N 1
ATOM 4487 C CA . ALA A 1 631 ? 41.875 -12.188 -29.223 1.00 39.38 631 ALA A CA 1
ATOM 4488 C C . ALA A 1 631 ? 41.102 -11.072 -29.963 1.00 39.38 631 ALA A C 1
ATOM 4490 O O . ALA A 1 631 ? 41.705 -10.059 -30.308 1.00 39.38 631 ALA A O 1
ATOM 4491 N N . ASP A 1 632 ? 39.812 -11.293 -30.199 1.00 41.81 632 ASP A N 1
ATOM 4492 C CA . ASP A 1 632 ? 38.835 -10.448 -30.885 1.00 41.81 632 ASP A CA 1
ATOM 4493 C C . ASP A 1 632 ? 37.703 -10.006 -29.932 1.00 41.81 632 ASP A C 1
ATOM 4495 O O . ASP A 1 632 ? 36.749 -9.384 -30.392 1.00 41.81 632 ASP A O 1
ATOM 4499 N N . GLU A 1 633 ? 37.789 -10.320 -28.627 1.00 42.81 633 GLU A N 1
ATOM 4500 C CA . GLU A 1 633 ? 37.011 -9.637 -27.580 1.00 42.81 633 GLU A CA 1
ATOM 4501 C C . GLU A 1 633 ? 37.095 -8.134 -27.866 1.00 42.81 633 GLU A C 1
ATOM 4503 O O . GLU A 1 633 ? 38.218 -7.641 -28.057 1.00 42.81 633 GLU A O 1
ATOM 4508 N N . PRO A 1 634 ? 35.967 -7.409 -27.965 1.00 41.03 634 PRO A N 1
ATOM 4509 C CA . PRO A 1 634 ? 36.001 -6.000 -28.297 1.00 41.03 634 PRO A CA 1
ATOM 4510 C C . PRO A 1 634 ? 36.782 -5.252 -27.214 1.00 41.03 634 PRO A C 1
ATOM 4512 O O . PRO A 1 634 ? 36.269 -4.916 -26.153 1.00 41.03 634 PRO A O 1
ATOM 4515 N N . GLY A 1 635 ? 38.064 -4.993 -27.468 1.00 41.53 635 GLY A N 1
ATOM 4516 C CA . GLY A 1 635 ? 38.785 -3.969 -26.735 1.00 41.53 635 GLY A CA 1
ATOM 4517 C C . GLY A 1 635 ? 38.073 -2.638 -26.965 1.00 41.53 635 GLY A C 1
ATOM 4518 O O . GLY A 1 635 ? 37.529 -2.420 -28.050 1.00 41.53 635 GLY A O 1
ATOM 4519 N N . ALA A 1 636 ? 38.077 -1.768 -25.951 1.00 40.72 636 ALA A N 1
ATOM 4520 C CA . ALA A 1 636 ? 37.524 -0.413 -26.001 1.00 40.72 636 ALA A CA 1
ATOM 4521 C C . ALA A 1 636 ? 37.700 0.218 -27.398 1.00 40.72 636 ALA A C 1
ATOM 4523 O O . ALA A 1 636 ? 38.834 0.456 -27.832 1.00 40.72 636 ALA A O 1
ATOM 4524 N N . GLY A 1 637 ? 36.601 0.405 -28.142 1.00 46.31 637 GLY A N 1
ATOM 4525 C CA . GLY A 1 637 ? 36.723 0.797 -29.544 1.00 46.31 637 GLY A CA 1
ATOM 4526 C C . GLY A 1 637 ? 35.444 0.899 -30.369 1.00 46.31 637 GLY A C 1
ATOM 4527 O O . GLY A 1 637 ? 35.239 1.965 -30.929 1.00 46.31 637 GLY A O 1
ATOM 4528 N N . THR A 1 638 ? 34.629 -0.160 -30.526 1.00 49.38 638 THR A N 1
ATOM 4529 C CA . THR A 1 638 ? 33.402 -0.113 -31.364 1.00 49.38 638 THR A CA 1
ATOM 4530 C C . THR A 1 638 ? 32.467 -1.314 -31.121 1.00 49.38 638 THR A C 1
ATOM 4532 O O . THR A 1 638 ? 32.915 -2.456 -31.231 1.00 49.38 638 THR A O 1
ATOM 4535 N N . VAL A 1 639 ? 31.165 -1.090 -30.880 1.00 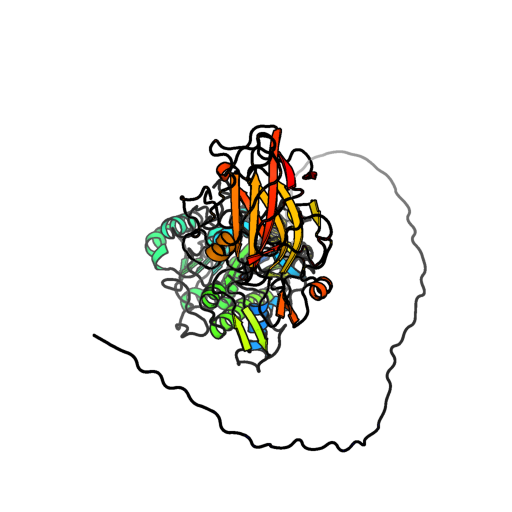51.03 639 VAL A N 1
ATOM 4536 C CA . VAL A 1 639 ? 30.144 -2.165 -30.818 1.00 51.03 639 VAL A CA 1
ATOM 4537 C C . VAL A 1 639 ? 29.625 -2.490 -32.224 1.00 51.03 639 VAL A C 1
ATOM 4539 O O . VAL A 1 639 ? 28.918 -1.678 -32.819 1.00 51.03 639 VAL A O 1
ATOM 4542 N N . SER A 1 640 ? 29.903 -3.689 -32.747 1.00 53.12 640 SER A N 1
ATOM 4543 C CA . SER A 1 640 ? 29.205 -4.208 -33.935 1.00 53.12 640 SER A CA 1
ATOM 4544 C C . SER A 1 640 ? 27.880 -4.855 -33.522 1.00 53.12 640 SER A C 1
ATOM 4546 O O . SER A 1 640 ? 27.858 -5.997 -33.059 1.00 53.12 640 SER A O 1
ATOM 4548 N N . LEU A 1 641 ? 26.767 -4.140 -33.696 1.00 60.28 641 LEU A N 1
ATOM 4549 C CA . LEU A 1 641 ? 25.426 -4.712 -33.547 1.00 60.28 641 LEU A CA 1
ATOM 4550 C C . LEU A 1 641 ? 25.110 -5.591 -34.764 1.00 60.28 641 LEU A C 1
ATOM 4552 O O . LEU A 1 641 ? 24.954 -5.087 -35.873 1.00 60.28 641 LEU A O 1
ATOM 4556 N N . ALA A 1 642 ? 25.063 -6.908 -34.550 1.00 60.31 642 ALA A N 1
ATOM 4557 C CA . ALA A 1 642 ? 24.863 -7.915 -35.599 1.00 60.31 642 ALA A CA 1
ATOM 4558 C C . ALA A 1 642 ? 23.419 -8.440 -35.694 1.00 60.31 642 ALA A C 1
ATOM 4560 O O . ALA A 1 642 ? 23.152 -9.330 -36.499 1.00 60.31 642 ALA A O 1
ATOM 4561 N N . GLN A 1 643 ? 22.543 -7.987 -34.795 1.00 72.75 643 GLN A N 1
ATOM 4562 C CA . GLN A 1 643 ? 21.108 -8.254 -34.786 1.00 72.75 643 GLN A CA 1
ATOM 4563 C C . GLN A 1 643 ? 20.411 -7.258 -33.848 1.00 72.75 643 GLN A C 1
ATOM 4565 O O . GLN A 1 643 ? 21.027 -6.713 -32.932 1.00 72.75 643 GLN A O 1
ATOM 4570 N N . VAL A 1 644 ? 19.115 -7.054 -34.055 1.00 83.00 644 VAL A N 1
ATOM 4571 C CA . VAL A 1 644 ? 18.228 -6.246 -33.206 1.00 83.00 644 VAL A CA 1
ATOM 4572 C C . VAL A 1 644 ? 16.924 -6.996 -32.943 1.00 83.00 644 VAL A C 1
ATOM 4574 O O . VAL A 1 644 ? 16.551 -7.903 -33.691 1.00 83.00 644 VAL A O 1
ATOM 4577 N N . VAL A 1 645 ? 16.214 -6.629 -31.876 1.00 88.12 645 VAL A N 1
ATOM 4578 C CA . VAL A 1 645 ? 14.853 -7.124 -31.631 1.00 88.12 645 VAL A CA 1
ATOM 4579 C C . VAL A 1 645 ? 13.868 -6.161 -32.264 1.00 88.12 645 VAL A C 1
ATOM 4581 O O . VAL A 1 645 ? 13.848 -4.993 -31.913 1.00 88.12 645 VAL A O 1
ATOM 4584 N N . THR A 1 646 ? 13.034 -6.647 -33.173 1.00 91.25 646 THR A N 1
ATOM 4585 C CA . THR A 1 646 ? 11.991 -5.850 -33.822 1.00 91.25 646 THR A CA 1
ATOM 4586 C C . THR A 1 646 ? 10.616 -6.195 -33.274 1.00 91.25 646 THR A C 1
ATOM 4588 O O . THR A 1 646 ? 10.319 -7.368 -33.027 1.00 91.25 646 THR A O 1
ATOM 4591 N N . LEU A 1 647 ? 9.761 -5.186 -33.126 1.00 93.12 647 LEU A N 1
ATOM 4592 C CA . LEU A 1 647 ? 8.357 -5.338 -32.765 1.00 93.12 647 LEU A CA 1
ATOM 4593 C C . LEU A 1 647 ? 7.503 -4.449 -33.670 1.00 93.12 647 LEU A C 1
ATOM 4595 O O . LEU A 1 647 ? 7.685 -3.234 -33.728 1.00 93.12 647 LEU A O 1
ATOM 4599 N N . ALA A 1 648 ? 6.562 -5.059 -34.387 1.00 93.38 648 ALA A N 1
ATOM 4600 C CA . ALA A 1 648 ? 5.545 -4.309 -35.109 1.00 93.38 648 ALA A CA 1
ATOM 4601 C C . ALA A 1 648 ? 4.460 -3.850 -34.130 1.00 93.38 648 ALA A C 1
ATOM 4603 O O . ALA A 1 648 ? 4.019 -4.640 -33.297 1.00 93.38 648 ALA A O 1
ATOM 4604 N N . VAL A 1 649 ? 4.001 -2.609 -34.266 1.00 92.62 649 VAL A N 1
ATOM 4605 C CA . VAL A 1 649 ? 2.926 -2.024 -33.457 1.00 92.62 649 VAL A CA 1
ATOM 4606 C C . VAL A 1 649 ? 1.813 -1.468 -34.342 1.00 92.62 649 VAL A C 1
ATOM 4608 O O . VAL A 1 649 ? 2.018 -1.084 -35.503 1.00 92.62 649 VAL A O 1
ATOM 4611 N N . ASP A 1 650 ? 0.592 -1.482 -33.823 1.00 90.94 650 ASP A N 1
ATOM 4612 C CA . ASP A 1 650 ? -0.562 -0.907 -34.496 1.00 90.94 650 ASP A CA 1
ATOM 4613 C C . ASP A 1 650 ? -0.714 0.591 -34.185 1.00 90.94 650 ASP A C 1
ATOM 4615 O O . ASP A 1 650 ? 0.087 1.201 -33.482 1.00 90.94 650 ASP A O 1
ATOM 4619 N N . GLY A 1 651 ? -1.754 1.214 -34.746 1.00 88.62 651 GLY A N 1
ATOM 4620 C CA . GLY A 1 651 ? -2.026 2.638 -34.528 1.00 88.62 651 GLY A CA 1
ATOM 4621 C C . GLY A 1 651 ? -2.551 2.983 -33.129 1.00 88.62 651 GLY A C 1
ATOM 4622 O O . GLY A 1 651 ? -2.897 4.139 -32.892 1.00 88.62 651 GLY A O 1
ATOM 4623 N N . LEU A 1 652 ? -2.688 1.987 -32.250 1.00 90.31 652 LEU A N 1
ATOM 4624 C CA . LEU A 1 652 ? -3.111 2.107 -30.857 1.00 90.31 652 LEU A CA 1
ATOM 4625 C C . LEU A 1 652 ? -1.961 1.814 -29.880 1.00 90.31 652 LEU A C 1
ATOM 4627 O O . LEU A 1 652 ? -2.191 1.825 -28.677 1.00 90.31 652 LEU A O 1
ATOM 4631 N N . GLY A 1 653 ? -0.747 1.567 -30.386 1.00 88.69 653 GLY A N 1
ATOM 4632 C CA . GLY A 1 653 ? 0.415 1.206 -29.573 1.00 88.69 653 GLY A CA 1
ATOM 4633 C C . GLY A 1 653 ? 0.524 -0.289 -29.270 1.00 88.69 653 GLY A C 1
ATOM 4634 O O . GLY A 1 653 ? 1.551 -0.727 -28.773 1.00 88.69 653 GLY A O 1
ATOM 4635 N N . ALA A 1 654 ? -0.471 -1.105 -29.623 1.00 91.25 654 ALA A N 1
ATOM 4636 C CA . ALA A 1 654 ? -0.473 -2.523 -29.287 1.00 91.25 654 ALA A CA 1
ATOM 4637 C C . ALA A 1 654 ? 0.419 -3.352 -30.237 1.00 91.25 654 ALA A C 1
ATOM 4639 O O . ALA A 1 654 ? 0.536 -3.032 -31.427 1.00 91.25 654 ALA A O 1
ATOM 4640 N N . PRO A 1 655 ? 1.018 -4.457 -29.759 1.00 92.31 655 PRO A N 1
ATOM 4641 C CA . PRO A 1 655 ? 1.902 -5.298 -30.551 1.00 92.31 655 PRO A CA 1
ATOM 4642 C C . PRO A 1 655 ? 1.130 -6.059 -31.636 1.00 92.31 655 PRO A C 1
ATOM 4644 O O . PRO A 1 655 ? 0.104 -6.698 -31.396 1.00 92.31 655 PRO A O 1
ATOM 4647 N N . VAL A 1 656 ? 1.665 -6.045 -32.856 1.00 92.19 656 VAL A N 1
ATOM 4648 C CA . VAL A 1 656 ? 1.169 -6.810 -34.005 1.00 92.19 656 VAL A CA 1
ATOM 4649 C C . VAL A 1 656 ? 2.004 -8.080 -34.139 1.00 92.19 656 VAL A C 1
ATOM 4651 O O . VAL A 1 656 ? 2.929 -8.172 -34.945 1.00 92.19 656 VAL A O 1
ATOM 4654 N N . GLY A 1 657 ? 1.653 -9.086 -33.340 1.00 88.12 657 GLY A N 1
ATOM 4655 C CA . GLY A 1 657 ? 2.403 -10.339 -33.239 1.00 88.12 657 GLY A CA 1
ATOM 4656 C C . GLY A 1 657 ? 3.451 -10.298 -32.128 1.00 88.12 657 GLY A C 1
ATOM 4657 O O . GLY A 1 657 ? 3.350 -9.506 -31.200 1.00 88.12 657 GLY A O 1
ATOM 4658 N N . THR A 1 658 ? 4.432 -11.195 -32.197 1.00 87.19 658 THR A N 1
ATOM 4659 C CA . THR A 1 658 ? 5.506 -11.299 -31.200 1.00 87.19 658 THR A CA 1
ATOM 4660 C C . THR A 1 658 ? 6.767 -10.606 -31.693 1.00 87.19 658 THR A C 1
ATOM 4662 O O . THR A 1 658 ? 7.070 -10.665 -32.888 1.00 87.19 658 THR A O 1
ATOM 4665 N N . ALA A 1 659 ? 7.537 -10.033 -30.769 1.00 88.81 659 ALA A N 1
ATOM 4666 C CA . ALA A 1 659 ? 8.863 -9.514 -31.070 1.00 88.81 659 ALA A CA 1
ATOM 4667 C C . ALA A 1 659 ? 9.768 -10.598 -31.689 1.00 88.81 659 ALA A C 1
ATOM 4669 O O . ALA A 1 659 ? 9.623 -11.794 -31.409 1.00 88.81 659 ALA A O 1
ATOM 4670 N N . SER A 1 660 ? 10.684 -10.189 -32.567 1.00 87.12 660 SER A N 1
ATOM 4671 C CA . SER A 1 660 ? 11.535 -11.113 -33.320 1.00 87.12 660 SER A CA 1
ATOM 4672 C C . SER A 1 660 ? 12.940 -10.574 -33.543 1.00 87.12 660 SER A C 1
ATOM 4674 O O . SER A 1 660 ? 13.139 -9.376 -33.728 1.00 87.12 660 SER A O 1
ATOM 4676 N N . VAL A 1 661 ? 13.916 -11.477 -33.547 1.00 84.38 661 VAL A N 1
ATOM 4677 C CA . VAL A 1 661 ? 15.324 -11.144 -33.766 1.00 84.38 661 VAL A CA 1
ATOM 4678 C C . VAL A 1 661 ? 15.611 -11.050 -35.264 1.00 84.38 661 VAL A C 1
ATOM 4680 O O . VAL A 1 661 ? 15.309 -11.986 -36.011 1.00 84.38 661 VAL A O 1
ATOM 4683 N N . VAL A 1 662 ? 16.203 -9.938 -35.699 1.00 80.44 662 VAL A N 1
ATOM 4684 C CA . VAL A 1 662 ? 16.553 -9.668 -37.101 1.00 80.44 662 VAL A CA 1
ATOM 4685 C C . VAL A 1 662 ? 18.052 -9.369 -37.207 1.00 80.44 662 VAL A C 1
ATOM 4687 O O . VAL A 1 662 ? 18.534 -8.611 -36.369 1.00 80.44 662 VAL A O 1
ATOM 4690 N N . PRO A 1 663 ? 18.781 -9.956 -38.181 1.00 70.62 663 PRO A N 1
ATOM 4691 C CA . PRO A 1 663 ? 20.202 -9.677 -38.418 1.00 70.62 663 PRO A CA 1
ATOM 4692 C C . PRO A 1 663 ? 20.517 -8.233 -38.814 1.00 70.62 663 PRO A C 1
ATOM 4694 O O . PRO A 1 663 ? 19.648 -7.592 -39.449 1.00 70.62 663 PRO A O 1
#

pLDDT: mean 75.26, std 24.95, range [23.77, 98.94]

Mean predicted aligned error: 13.35 Å

Sequence (663 aa):
MRASLLVLVALGCSTEVRVPGVGSDPYDSGTEWSPPETGDTGDSAEPADTADTSDSGSDSGEPADTADTGDTGTAVLGPAVVLFIGDGMGFEHVRGGGMYASGAAGSCSMETLPFHGRLRTASLSGTTDSAASATAMATGAKTYNDMLGLDRDGLSVENLVEHARAAGMSVGVVTTDKTTGATPSGFVVHVEDRGDASTIAEAFVASLPDLLFGGSYGDFEPLLAASGAQVVTDSTLLAAASPDGRPLLGLFADTTFPYVADVYPSGTPTLAEMTQKALDWLDDDPEGFFLLVEGARIDHASHSNSEERVFDEVLALDDAVATALAWSGSRDLTMIVTADHECGGLEVTGTSAAGVTPTSAWRWAQHTNADVPIYATGTLTTLFDGERLDQLWVHAALEATINGDSAVSTPTIPLLADGTTADLGAVVVAQAWPTTFGAGYNQLDALRVTADADGLWVGVDGVYERGENAVLVLVDVDYGAGTGLGGDLSLVDGVGALDFALSTLDVSPELVDLGFDVAFGALGAEEVGLTMTSDGAGLRGFSGALGAIDDLGWLPGVSNFDDGNVANGAAASDAGATGLTENGFEALIPWSSVFPTGLPAAGTTVAVSVVLVNNAGDYASNQALPPLAVADEPGAGTVSLAQVVTLAVDGLGAPVGTASVVP

Foldseek 3Di:
DDDDDDDDDDDDDDDDDDDDDDDDDDDDDDDDDDDDDDDDDDDDDDDDDDDDDDDDDDDDDDDDDDDDDDDPPPQFFAAAEEEEAAAQFFPQLQQLLQLQAALGGCRFLLSVFPFKFWAFQFAQLQQEDLQQLLLCLFALAGDHHQWAQAHPVLHHGHGLLNLLVVLVAAEEEEELFALLARNNQSNQHGDNGSPPLLVSLVSCLVGPGLEGAFEQCVSCVVPVVVSQAAEAAFLVSLVVDDDPPHRYYYHHYNGGADFPLDPHDHGRDFLQSSLLSVCVRRVVHRNYYYYYGYLHVLLVCLLVVNQVRNSSSSNSSSSNSVSCVVVCVPGQYKYKHKHSFHAFLKDQPATDHHNDRGDIDGDGSGTASAIIMMRIDHDASNVRHHYYYHSSQSNQSSSCSSVVHPYGDDRDDDDGLHQQCVVLDDFQFAFDDDDPPDFFFFDFGTWGWFKALFFIKIWTFGAAAALFKKKKKFKDFFQQQLDALPQPQQDALPDDLVRLLSNLAREDEPDSRDYTQEMDMDGQQDDQCQPRHDPPGSHQRDSGQSHGSPQHHDPQWTARSRPRDIGGHDGNVVCVVVPSRSGTGMGGDGQCRRPVVRFRAAFTKMWMWMKMTGSVNQIDGSQDDPDDPPVRRDDRDYDHRPKTWMFTAGRSTGTPDGIHIDD

Solvent-accessible surface area (backbone atoms only — not comparable to full-atom values): 36270 Å² total; per-residue (Å²): 133,89,80,91,90,86,89,88,92,81,92,87,85,89,86,88,85,84,89,81,84,90,83,79,90,87,85,92,80,90,82,90,84,82,84,86,82,87,78,92,80,88,83,89,80,87,84,85,89,81,89,84,84,89,84,82,89,84,90,81,83,88,81,94,83,82,90,86,75,90,76,84,65,77,79,79,58,35,50,39,39,37,42,36,33,30,30,26,33,24,56,38,46,53,37,42,17,14,20,20,69,66,35,39,63,86,60,43,54,53,73,70,44,86,18,46,27,34,28,40,35,52,14,73,54,4,61,38,38,52,15,10,20,23,12,13,39,21,43,51,37,64,10,39,57,39,21,14,16,28,34,76,86,70,44,77,45,74,21,50,52,54,53,26,46,75,61,62,18,41,34,34,40,36,39,41,28,28,50,50,32,36,51,64,30,5,36,72,36,69,43,74,52,52,81,44,41,66,63,45,39,53,46,41,51,76,62,58,48,51,26,40,35,16,13,25,37,70,67,41,61,89,44,54,84,75,49,66,44,46,78,29,56,33,38,68,48,53,71,67,59,70,94,79,92,50,29,40,38,34,35,52,24,74,39,51,53,75,53,73,70,48,89,64,59,91,47,54,63,51,64,31,58,52,43,50,50,50,54,69,69,38,66,83,34,60,55,6,26,38,34,43,38,35,28,39,53,22,24,65,21,19,51,65,67,35,64,67,43,26,25,41,29,43,44,41,39,28,49,24,47,42,41,51,61,67,67,41,80,86,56,60,53,35,37,41,39,32,36,40,32,15,27,6,63,57,40,68,78,40,88,34,55,54,79,33,79,45,44,66,48,69,76,50,50,46,67,42,46,42,39,14,42,34,29,21,40,40,86,68,38,56,77,36,48,81,32,79,44,54,41,37,54,56,16,31,32,50,52,24,57,61,71,68,51,95,62,61,64,85,73,85,78,75,92,59,26,41,9,55,46,69,80,58,51,66,75,62,39,66,46,88,73,89,70,86,60,68,92,53,40,62,47,56,44,29,33,25,56,42,45,34,74,64,22,44,34,42,22,36,34,36,35,35,26,46,80,42,24,31,45,35,41,36,32,16,71,56,54,69,66,39,54,48,59,56,89,75,70,62,52,66,66,85,75,64,70,62,31,54,38,39,65,47,54,43,68,51,69,83,47,81,36,55,22,42,52,38,58,52,70,45,48,20,52,52,85,52,55,82,79,80,63,48,91,80,58,64,39,70,75,64,71,32,55,23,28,40,41,77,50,29,46,53,88,70,30,34,43,34,63,64,76,71,50,68,52,71,75,69,51,50,82,65,39,66,79,71,69,67,65,66,44,16,49,19,28,62,44,44,34,59,70,82,29,85,89,36,60,48,56,67,72,35,30,34,30,40,42,56,38,40,32,27,76,85,37,46,71,49,46,55,47,51,74,86,79,62,54,92,89,55,55,75,60,79,68,59,50,70,62,56,34,37,41,33,37,37,23,30,56,64,30,36,55,62,72,75,50,42,78,43,108